Protein 4OEN (pdb70)

Organism: Streptococcus pneumoniae serotype 4 (strain ATCC BAA-334 / TIGR4) (NCBI:txid170187)

CATH classification: 3.40.190.10 (+1 more: 3.40.190.10)

Radius of gyration: 33.06 Å; Cα contacts (8 Å, |Δi|>4): 899; chains: 2; bounding box: 52×109×43 Å

Structure (mmCIF, N/CA/C/O backbone):
data_4OEN
#
_entry.id   4OEN
#
_cell.length_a   42.432
_cell.length_b   109.606
_cell.length_c   57.922
_cell.angle_alpha   90.00
_cell.angle_beta   111.11
_cell.angle_gamma   90.00
#
_symmetry.space_group_name_H-M   'P 1 21 1'
#
loop_
_entity.id
_entity.type
_entity.pdbx_description
1 polymer 'Second substrate binding domain of putative amino acid ABC transporter'
2 non-polymer 'SULFATE ION'
3 non-polymer 'CHLORIDE ION'
4 non-polymer 'ACETATE ION'
5 water water
#
loop_
_atom_site.group_PDB
_atom_site.id
_atom_site.type_symbol
_atom_site.label_atom_id
_atom_site.label_alt_id
_atom_site.label_comp_id
_atom_site.label_asym_id
_atom_site.label_entity_id
_atom_site.label_seq_id
_atom_site.pdbx_PDB_ins_code
_atom_site.Cartn_x
_atom_site.Cartn_y
_atom_site.Cartn_z
_atom_site.occupancy
_atom_site.B_iso_or_equiv
_atom_site.auth_seq_id
_atom_site.auth_comp_id
_atom_site.auth_asym_id
_atom_site.auth_atom_id
_atom_site.pdbx_PDB_model_num
ATOM 1 N N . LYS A 1 4 ? 15.656 10.323 23.495 1.00 39.17 268 LYS A N 1
ATOM 2 C CA . LYS A 1 4 ? 14.661 11.375 23.687 1.00 44.83 268 LYS A CA 1
ATOM 3 C C . LYS A 1 4 ? 13.316 10.793 24.140 1.00 35.05 268 LYS A C 1
ATOM 4 O O . LYS A 1 4 ? 12.845 11.129 25.226 1.00 36.69 268 LYS A O 1
ATOM 10 N N . TYR A 1 5 ? 12.698 9.928 23.328 1.00 28.10 269 TYR A N 1
ATOM 11 C CA . TYR A 1 5 ? 11.562 9.150 23.819 1.00 22.17 269 TYR A CA 1
ATOM 12 C C . TYR A 1 5 ? 12.081 7.894 24.488 1.00 23.52 269 TYR A C 1
ATOM 13 O O . TYR A 1 5 ? 12.904 7.183 23.918 1.00 21.16 269 TYR A O 1
ATOM 22 N N . ILE A 1 6 ? 11.588 7.609 25.683 1.00 19.34 270 ILE A N 1
ATOM 23 C CA . ILE A 1 6 ? 11.986 6.402 26.390 1.00 17.98 270 ILE A CA 1
ATOM 24 C C . ILE A 1 6 ? 11.008 5.284 26.088 1.00 19.06 270 ILE A C 1
ATOM 25 O O . ILE A 1 6 ? 9.810 5.434 26.305 1.00 19.22 270 ILE A O 1
ATOM 30 N N . ILE A 1 7 ? 11.522 4.170 25.569 1.00 14.76 271 ILE A N 1
ATOM 31 C CA . ILE A 1 7 ? 10.687 3.037 25.192 1.00 14.55 271 ILE A CA 1
ATOM 32 C C . ILE A 1 7 ? 11.003 1.860 26.085 1.00 16.95 271 ILE A C 1
ATOM 33 O O . ILE A 1 7 ? 12.124 1.385 26.108 1.00 17.30 271 ILE A O 1
ATOM 38 N N . ALA A 1 8 ? 10.009 1.399 26.828 1.00 14.88 272 ALA A N 1
ATOM 39 C CA . ALA A 1 8 ? 10.224 0.312 27.765 1.00 15.16 272 ALA A CA 1
ATOM 40 C C . ALA A 1 8 ? 9.711 -1.002 27.196 1.00 15.72 272 ALA A C 1
ATOM 41 O O . ALA A 1 8 ? 8.708 -1.030 26.476 1.00 16.20 272 ALA A O 1
ATOM 43 N N . SER A 1 9 ? 10.402 -2.092 27.521 1.00 12.37 273 SER A N 1
ATOM 44 C CA . SER A 1 9 ? 10.051 -3.384 26.971 1.00 14.59 273 SER A CA 1
ATOM 45 C C . SER A 1 9 ? 10.287 -4.515 27.965 1.00 16.78 273 SER A C 1
ATOM 46 O O . SER A 1 9 ? 10.742 -4.302 29.096 1.00 15.40 273 SER A O 1
ATOM 49 N N . ASP A 1 10 ? 9.930 -5.724 27.545 1.00 14.47 274 ASP A N 1
ATOM 50 C CA . ASP A 1 10 ? 10.236 -6.928 28.304 1.00 15.56 274 ASP A CA 1
ATOM 51 C C . ASP A 1 10 ? 11.690 -7.330 28.090 1.00 15.06 274 ASP A C 1
ATOM 52 O O . ASP A 1 10 ? 12.404 -6.738 27.281 1.00 15.73 274 ASP A O 1
ATOM 57 N N . SER A 1 11 ? 12.134 -8.340 28.818 1.00 17.79 275 SER A N 1
ATOM 58 C CA . SER A 1 11 ? 13.498 -8.815 28.685 1.00 19.85 275 SER A CA 1
ATOM 59 C C . SER A 1 11 ? 13.562 -10.213 28.069 1.00 22.98 275 SER A C 1
ATOM 60 O O . SER A 1 11 ? 14.599 -10.616 27.542 1.00 28.03 275 SER A O 1
ATOM 63 N N . SER A 1 12 ? 12.455 -10.948 28.122 1.00 20.20 276 SER A N 1
ATOM 64 C CA . SER A 1 12 ? 12.468 -12.338 27.688 1.00 16.44 276 SER A CA 1
ATOM 65 C C . SER A 1 12 ? 11.115 -12.760 27.123 1.00 21.23 276 SER A C 1
ATOM 66 O O . SER A 1 12 ? 10.303 -13.385 27.804 1.00 24.62 276 SER A O 1
ATOM 69 N N . PHE A 1 13 ? 10.869 -12.395 25.869 1.00 17.12 277 PHE A N 1
ATOM 70 C CA . PHE A 1 13 ? 9.608 -12.703 25.228 1.00 15.23 277 PHE A CA 1
ATOM 71 C C . PHE A 1 13 ? 9.883 -12.969 23.741 1.00 14.93 277 PHE A C 1
ATOM 72 O O . PHE A 1 13 ? 9.419 -12.236 22.882 1.00 18.42 277 PHE A O 1
ATOM 80 N N . ALA A 1 14 ? 10.657 -14.016 23.466 1.00 17.67 278 ALA A N 1
ATOM 81 C CA . ALA A 1 14 ? 11.047 -14.346 22.097 1.00 17.24 278 ALA A CA 1
ATOM 82 C C . ALA A 1 14 ? 9.805 -14.770 21.327 1.00 18.96 278 ALA A C 1
ATOM 83 O O . ALA A 1 14 ? 8.956 -15.470 21.876 1.00 19.52 278 ALA A O 1
ATOM 85 N N . PRO A 1 15 ? 9.701 -14.384 20.040 1.00 17.13 279 PRO A N 1
ATOM 86 C CA . PRO A 1 15 ? 10.660 -13.659 19.198 1.00 16.31 279 PRO A CA 1
ATOM 87 C C . PRO A 1 15 ? 10.522 -12.142 19.205 1.00 16.71 279 PRO A C 1
ATOM 88 O O . PRO A 1 15 ? 11.231 -11.493 18.440 1.00 14.27 279 PRO A O 1
ATOM 92 N N . PHE A 1 16 ? 9.647 -11.582 20.037 1.00 14.24 280 PHE A N 1
ATOM 93 C CA . PHE A 1 16 ? 9.465 -10.131 20.055 1.00 12.95 280 PHE A CA 1
ATOM 94 C C . PHE A 1 16 ? 10.628 -9.386 20.703 1.00 11.86 280 PHE A C 1
ATOM 95 O O . PHE A 1 16 ? 11.085 -8.357 20.189 1.00 12.32 280 PHE A O 1
ATOM 103 N N . VAL A 1 17 ? 11.127 -9.906 21.816 1.00 15.59 281 VAL A N 1
ATOM 104 C CA . VAL A 1 17 ? 12.255 -9.270 22.479 1.00 13.27 281 VAL A CA 1
ATOM 105 C C . VAL A 1 17 ? 12.933 -10.316 23.332 1.00 15.14 281 VAL A C 1
ATOM 106 O O . VAL A 1 17 ? 12.275 -11.038 24.101 1.00 16.83 281 VAL A O 1
ATOM 110 N N . PHE A 1 18 ? 14.246 -10.423 23.163 1.00 15.57 282 PHE A N 1
ATOM 111 C CA . PHE A 1 18 ? 15.036 -11.380 23.918 1.00 15.61 282 PHE A CA 1
ATOM 112 C C . PHE A 1 18 ? 16.514 -11.031 23.825 1.00 16.80 282 PHE A C 1
ATOM 113 O O . PHE A 1 18 ? 16.925 -10.230 22.979 1.00 18.80 282 PHE A O 1
ATOM 121 N N . GLN A 1 19 ? 17.298 -11.616 24.717 1.00 20.08 283 GLN A N 1
ATOM 122 C CA . GLN A 1 19 ? 18.736 -11.392 24.754 1.00 24.20 283 GLN A CA 1
ATOM 123 C C . GLN A 1 19 ? 19.462 -12.340 23.797 1.00 26.27 283 GLN A C 1
ATOM 124 O O . GLN A 1 19 ? 19.225 -13.552 23.804 1.00 30.01 283 GLN A O 1
ATOM 130 N N . ASN A 1 20 ? 20.339 -11.800 22.957 1.00 26.33 284 ASN A N 1
ATOM 131 C CA . ASN A 1 20 ? 21.130 -12.658 22.076 1.00 31.51 284 ASN A CA 1
ATOM 132 C C . ASN A 1 20 ? 22.407 -13.112 22.778 1.00 34.22 284 ASN A C 1
ATOM 133 O O . ASN A 1 20 ? 22.627 -12.773 23.937 1.00 35.20 284 ASN A O 1
ATOM 138 N N . SER A 1 21 ? 23.246 -13.863 22.069 1.00 40.72 285 SER A N 1
ATOM 139 C CA . SER A 1 21 ? 24.457 -14.427 22.659 1.00 46.20 285 SER A CA 1
ATOM 140 C C . SER A 1 21 ? 25.456 -13.345 23.068 1.00 45.13 285 SER A C 1
ATOM 141 O O . SER A 1 21 ? 26.340 -13.587 23.892 1.00 47.41 285 SER A O 1
ATOM 144 N N . SER A 1 22 ? 25.304 -12.155 22.492 1.00 44.43 286 SER A N 1
ATOM 145 C CA . SER A 1 22 ? 26.153 -11.012 22.813 1.00 46.09 286 SER A CA 1
ATOM 146 C C . SER A 1 22 ? 25.554 -10.182 23.945 1.00 44.73 286 SER A C 1
ATOM 147 O O . SER A 1 22 ? 26.030 -9.083 24.239 1.00 45.07 286 SER A O 1
ATOM 150 N N . ASN A 1 23 ? 24.497 -10.711 24.555 1.00 40.60 287 ASN A N 1
ATOM 151 C CA . ASN A 1 23 ? 23.818 -10.060 25.674 1.00 47.99 287 ASN A CA 1
ATOM 152 C C . ASN A 1 23 ? 23.226 -8.689 25.331 1.00 48.36 287 ASN A C 1
ATOM 153 O O . ASN A 1 23 ? 23.109 -7.816 26.192 1.00 53.35 287 ASN A O 1
ATOM 158 N N . GLN A 1 24 ? 22.864 -8.503 24.068 1.00 36.92 288 GLN A N 1
ATOM 159 C CA . GLN A 1 24 ? 22.079 -7.344 23.659 1.00 30.16 288 GLN A CA 1
ATOM 160 C C . GLN A 1 24 ? 20.629 -7.790 23.564 1.00 21.94 288 GLN A C 1
ATOM 161 O O . GLN A 1 24 ? 20.369 -8.978 23.398 1.00 26.75 288 GLN A O 1
ATOM 167 N N . TYR A 1 25 ? 19.689 -6.860 23.652 1.00 17.39 289 TYR A N 1
ATOM 168 C CA . TYR A 1 25 ? 18.302 -7.232 23.439 1.00 15.66 289 TYR A CA 1
ATOM 169 C C . TYR A 1 25 ? 17.948 -7.021 21.970 1.00 21.75 289 TYR A C 1
ATOM 170 O O . TYR A 1 25 ? 18.187 -5.959 21.388 1.00 23.69 289 TYR A O 1
ATOM 179 N N . THR A 1 26 ? 17.441 -8.087 21.361 1.00 18.67 290 THR A N 1
ATOM 180 C CA . THR A 1 26 ? 17.112 -8.080 19.947 1.00 15.05 290 THR A CA 1
ATOM 181 C C . THR A 1 26 ? 15.677 -8.579 19.826 1.00 17.95 290 THR A C 1
ATOM 182 O O . THR A 1 26 ? 14.979 -8.691 20.832 1.00 15.26 290 THR A O 1
ATOM 186 N N . GLY A 1 27 ? 15.217 -8.852 18.606 1.00 14.95 291 GLY A N 1
ATOM 187 C CA . GLY A 1 27 ? 13.870 -9.370 18.424 1.00 14.17 291 GLY A CA 1
ATOM 188 C C . GLY A 1 27 ? 13.064 -8.482 17.498 1.00 17.36 291 GLY A C 1
ATOM 189 O O . GLY A 1 27 ? 13.481 -7.379 17.200 1.00 16.52 291 GLY A O 1
ATOM 190 N N . ILE A 1 28 ? 11.904 -8.962 17.057 1.00 12.94 292 ILE A N 1
ATOM 191 C CA . ILE A 1 28 ? 11.040 -8.184 16.173 1.00 14.91 292 ILE A CA 1
ATOM 192 C C . ILE A 1 28 ? 10.786 -6.764 16.685 1.00 14.93 292 ILE A C 1
ATOM 193 O O . ILE A 1 28 ? 10.896 -5.783 15.942 1.00 14.67 292 ILE A O 1
ATOM 198 N N . ASP A 1 29 ? 10.445 -6.659 17.962 1.00 12.21 293 ASP A N 1
ATOM 199 C CA . ASP A 1 29 ? 10.091 -5.364 18.546 1.00 15.14 293 ASP A CA 1
ATOM 200 C C . ASP A 1 29 ? 11.247 -4.405 18.595 1.00 13.20 293 ASP A C 1
ATOM 201 O O . ASP A 1 29 ? 11.073 -3.205 18.366 1.00 12.79 293 ASP A O 1
ATOM 206 N N . MET A 1 30 ? 12.421 -4.938 18.921 1.00 13.34 294 MET A N 1
ATOM 207 C CA . MET A 1 30 ? 13.617 -4.110 19.053 1.00 13.77 294 MET A CA 1
ATOM 208 C C . MET A 1 30 ? 13.998 -3.565 17.698 1.00 15.27 294 MET A C 1
ATOM 209 O O . MET A 1 30 ? 14.266 -2.371 17.551 1.00 15.92 294 MET A O 1
ATOM 214 N N . GLU A 1 31 ? 13.994 -4.436 16.692 1.00 12.09 295 GLU A N 1
ATOM 215 C CA . GLU A 1 31 ? 14.343 -3.985 15.356 1.00 15.33 295 GLU A CA 1
ATOM 216 C C . GLU A 1 31 ? 13.308 -3.016 14.801 1.00 16.28 295 GLU A C 1
ATOM 217 O O . GLU A 1 31 ? 13.661 -2.039 14.148 1.00 16.52 295 GLU A O 1
ATOM 223 N N . LEU A 1 32 ? 12.029 -3.294 15.057 1.00 14.14 296 LEU A N 1
ATOM 224 C CA . LEU A 1 32 ? 10.956 -2.478 14.509 1.00 11.77 296 LEU A CA 1
ATOM 225 C C . LEU A 1 32 ? 10.962 -1.065 15.101 1.00 12.04 296 LEU A C 1
ATOM 226 O O . LEU A 1 32 ? 10.884 -0.091 14.368 1.00 16.34 296 LEU A O 1
ATOM 231 N N . ILE A 1 33 ? 11.080 -0.936 16.423 1.00 14.00 297 ILE A N 1
ATOM 232 C CA . ILE A 1 33 ? 11.030 0.412 16.984 1.00 15.69 297 ILE A CA 1
ATOM 233 C C . ILE A 1 33 ? 12.247 1.236 16.534 1.00 15.40 297 ILE A C 1
ATOM 234 O O . ILE A 1 33 ? 12.123 2.424 16.240 1.00 15.37 297 ILE A O 1
ATOM 239 N N . LYS A 1 34 ? 13.410 0.603 16.437 1.00 12.84 298 LYS A N 1
ATOM 240 C CA . LYS A 1 34 ? 14.602 1.289 15.948 1.00 15.52 298 LYS A CA 1
ATOM 241 C C . LYS A 1 34 ? 14.452 1.753 14.503 1.00 17.59 298 LYS A C 1
ATOM 242 O O . LYS A 1 34 ? 14.869 2.859 14.166 1.00 18.48 298 LYS A O 1
ATOM 248 N N . ALA A 1 35 ? 13.876 0.905 13.650 1.00 15.90 299 ALA A N 1
ATOM 249 C CA . ALA A 1 35 ? 13.669 1.288 12.249 1.00 15.90 299 ALA A CA 1
ATOM 250 C C . ALA A 1 35 ? 12.653 2.415 12.104 1.00 15.93 299 ALA A C 1
ATOM 251 O O . ALA A 1 35 ? 12.783 3.278 11.218 1.00 20.24 299 ALA A O 1
ATOM 253 N N . ILE A 1 36 ? 11.634 2.395 12.957 1.00 16.91 300 ILE A N 1
ATOM 254 C CA . ILE A 1 36 ? 10.610 3.427 12.921 1.00 15.75 300 ILE A CA 1
ATOM 255 C C . ILE A 1 36 ? 11.190 4.750 13.411 1.00 15.53 300 ILE A C 1
ATOM 256 O O . ILE A 1 36 ? 10.952 5.796 12.820 1.00 16.86 300 ILE A O 1
ATOM 261 N N . ALA A 1 37 ? 11.979 4.705 14.476 1.00 16.57 301 ALA A N 1
ATOM 262 C CA . ALA A 1 37 ? 12.586 5.924 14.992 1.00 19.06 301 ALA A CA 1
ATOM 263 C C . ALA A 1 37 ? 13.469 6.575 13.935 1.00 21.40 301 ALA A C 1
ATOM 264 O O . ALA A 1 37 ? 13.460 7.791 13.751 1.00 22.34 301 ALA A O 1
ATOM 266 N N . LYS A 1 38 ? 14.216 5.750 13.218 1.00 22.04 302 LYS A N 1
ATOM 267 C CA . LYS A 1 38 ? 15.117 6.252 12.203 1.00 24.08 302 LYS A CA 1
ATOM 268 C C . LYS A 1 38 ? 14.345 6.794 10.997 1.00 24.25 302 LYS A C 1
ATOM 269 O O . LYS A 1 38 ? 14.713 7.819 10.423 1.00 26.79 302 LYS A O 1
ATOM 275 N N . ASP A 1 39 ? 13.269 6.109 10.621 1.00 25.09 303 ASP A N 1
ATOM 276 C CA . ASP A 1 39 ? 12.438 6.531 9.493 1.00 21.93 303 ASP A CA 1
ATOM 277 C C . ASP A 1 39 ? 11.751 7.867 9.765 1.00 22.64 303 ASP A C 1
ATOM 278 O O . ASP A 1 39 ? 11.607 8.711 8.875 1.00 24.72 303 ASP A O 1
ATOM 283 N N . GLN A 1 40 ? 11.334 8.046 11.013 1.00 22.62 304 GLN A N 1
ATOM 284 C CA . GLN A 1 40 ? 10.523 9.183 11.424 1.00 21.82 304 GLN A CA 1
ATOM 285 C C . GLN A 1 40 ? 11.339 10.305 12.051 1.00 24.81 304 GLN A C 1
ATOM 286 O O . GLN A 1 40 ? 10.803 11.358 12.381 1.00 28.01 304 GLN A O 1
ATOM 292 N N . GLY A 1 41 ? 12.629 10.057 12.232 1.00 23.08 305 GLY A N 1
ATOM 293 C CA . GLY A 1 41 ? 13.539 11.085 12.704 1.00 24.69 305 GLY A CA 1
ATOM 294 C C . GLY A 1 41 ? 13.389 11.468 14.160 1.00 28.30 305 GLY A C 1
ATOM 295 O O . GLY A 1 41 ? 13.624 12.623 14.521 1.00 34.09 305 GLY A O 1
ATOM 296 N N . PHE A 1 42 ? 12.999 10.521 15.003 1.00 23.14 306 PHE A N 1
ATOM 297 C CA . PHE A 1 42 ? 13.098 10.770 16.438 1.00 23.82 306 PHE A CA 1
ATOM 298 C C . PHE A 1 42 ? 14.126 9.850 17.084 1.00 27.30 306 PHE A C 1
ATOM 299 O O . PHE A 1 42 ? 14.545 8.853 16.498 1.00 26.11 306 PHE A O 1
ATOM 307 N N . GLU A 1 43 ? 14.582 10.245 18.266 1.00 26.08 307 GLU A N 1
ATOM 308 C CA . GLU A 1 43 ? 15.551 9.462 19.024 1.00 22.11 307 GLU A CA 1
ATOM 309 C C . GLU A 1 43 ? 14.846 8.664 20.103 1.00 23.03 307 GLU A C 1
ATOM 310 O O . GLU A 1 43 ? 13.827 9.097 20.642 1.00 21.78 307 GLU A O 1
ATOM 316 N N . ILE A 1 44 ? 15.387 7.489 20.405 1.00 22.11 308 ILE A N 1
ATOM 317 C CA . ILE A 1 44 ? 14.838 6.675 21.476 1.00 17.72 308 ILE A CA 1
ATOM 318 C C . ILE A 1 44 ? 15.928 6.154 22.380 1.00 20.59 308 ILE A C 1
ATOM 319 O O . ILE A 1 44 ? 17.088 6.023 21.984 1.00 22.34 308 ILE A O 1
ATOM 324 N N . GLU A 1 45 ? 15.533 5.891 23.619 1.00 19.48 309 GLU A N 1
ATOM 325 C CA . GLU A 1 45 ? 16.325 5.098 24.540 1.00 18.14 309 GLU A CA 1
ATOM 326 C C . GLU A 1 45 ? 15.454 3.901 24.881 1.00 19.22 309 GLU A C 1
ATOM 327 O O . GLU A 1 45 ? 14.313 4.070 25.282 1.00 23.64 309 GLU A O 1
ATOM 333 N N . ILE A 1 46 ? 15.991 2.701 24.721 1.00 16.90 310 ILE A N 1
ATOM 334 C CA . ILE A 1 46 ? 15.230 1.496 25.009 1.00 15.62 310 ILE A CA 1
ATOM 335 C C . ILE A 1 46 ? 15.659 0.956 26.370 1.00 14.07 310 ILE A C 1
ATOM 336 O O . ILE A 1 46 ? 16.842 0.901 26.682 1.00 19.28 310 ILE A O 1
ATOM 341 N N . THR A 1 47 ? 14.673 0.587 27.173 1.00 13.74 311 THR A N 1
ATOM 342 C CA . THR A 1 47 ? 14.945 -0.085 28.438 1.00 13.99 311 THR A CA 1
ATOM 343 C C . THR A 1 47 ? 14.215 -1.422 28.429 1.00 13.29 311 THR A C 1
ATOM 344 O O . THR A 1 47 ? 13.211 -1.580 27.740 1.00 15.45 311 THR A O 1
ATOM 348 N N . ASN A 1 48 ? 14.721 -2.386 29.197 1.00 14.71 312 ASN A N 1
ATOM 349 C CA . ASN A 1 48 ? 14.095 -3.702 29.236 1.00 13.69 312 ASN A CA 1
ATOM 350 C C . ASN A 1 48 ? 13.864 -4.168 30.667 1.00 14.64 312 ASN A C 1
ATOM 351 O O . ASN A 1 48 ? 14.446 -5.161 31.100 1.00 16.40 312 ASN A O 1
ATOM 356 N N . PRO A 1 49 ? 13.015 -3.438 31.409 1.00 14.66 313 PRO A N 1
ATOM 357 C CA . PRO A 1 49 ? 12.798 -3.712 32.836 1.00 16.14 313 PRO A CA 1
ATOM 358 C C . PRO A 1 49 ? 11.837 -4.870 33.087 1.00 16.22 313 PRO A C 1
ATOM 359 O O . PRO A 1 49 ? 11.644 -5.253 34.237 1.00 20.95 313 PRO A O 1
ATOM 363 N N . GLY A 1 50 ? 11.261 -5.424 32.024 1.00 15.79 314 GLY A N 1
ATOM 364 C CA . GLY A 1 50 ? 10.251 -6.452 32.165 1.00 16.26 314 GLY A CA 1
ATOM 365 C C . GLY A 1 50 ? 8.891 -5.870 31.827 1.00 19.69 314 GLY A C 1
ATOM 366 O O . GLY A 1 50 ? 8.691 -4.667 31.941 1.00 18.24 314 GLY A O 1
ATOM 367 N N . PHE A 1 51 ? 7.954 -6.734 31.449 1.00 15.38 315 PHE A N 1
ATOM 368 C CA . PHE A 1 51 ? 6.657 -6.300 30.927 1.00 14.60 315 PHE A CA 1
ATOM 369 C C . PHE A 1 51 ? 5.861 -5.502 31.951 1.00 17.68 315 PHE A C 1
ATOM 370 O O . PHE A 1 51 ? 5.412 -4.401 31.665 1.00 19.82 315 PHE A O 1
ATOM 378 N N . ASP A 1 52 ? 5.681 -6.064 33.139 1.00 18.32 316 ASP A N 1
ATOM 379 C CA . ASP A 1 52 ? 4.938 -5.373 34.190 1.00 21.35 316 ASP A CA 1
ATOM 380 C C . ASP A 1 52 ? 5.593 -4.058 34.599 1.00 19.37 316 ASP A C 1
ATOM 381 O O . ASP A 1 52 ? 4.904 -3.061 34.817 1.00 20.17 316 ASP A O 1
ATOM 386 N N . ALA A 1 53 ? 6.921 -4.056 34.690 1.00 18.05 317 ALA A N 1
ATOM 387 C CA . ALA A 1 53 ? 7.662 -2.851 35.063 1.00 18.37 317 ALA A CA 1
ATOM 388 C C . ALA A 1 53 ? 7.571 -1.796 33.957 1.00 17.04 317 ALA A C 1
ATOM 389 O O . ALA A 1 53 ? 7.514 -0.596 34.244 1.00 19.46 317 ALA A O 1
ATOM 391 N N . ALA A 1 54 ? 7.559 -2.255 32.709 1.00 16.18 318 ALA A N 1
ATOM 392 C CA . ALA A 1 54 ? 7.368 -1.380 31.546 1.00 15.52 318 ALA A CA 1
ATOM 393 C C . ALA A 1 54 ? 5.986 -0.718 31.573 1.00 20.49 318 ALA A C 1
ATOM 394 O O . ALA A 1 54 ? 5.845 0.480 31.312 1.00 17.28 318 ALA A O 1
ATOM 396 N N . ILE A 1 55 ? 4.968 -1.511 31.877 1.00 16.92 319 ILE A N 1
ATOM 397 C CA A ILE A 1 55 ? 3.613 -0.996 32.083 0.50 19.27 319 ILE A CA 1
ATOM 398 C CA B ILE A 1 55 ? 3.624 -0.971 32.052 0.50 19.30 319 ILE A CA 1
ATOM 399 C C . ILE A 1 55 ? 3.602 0.116 33.133 1.00 23.26 319 ILE A C 1
ATOM 400 O O . ILE A 1 55 ? 3.071 1.208 32.899 1.00 22.22 319 ILE A O 1
ATOM 409 N N . SER A 1 56 ? 4.185 -0.170 34.301 1.00 22.37 320 SER A N 1
ATOM 410 C CA . SER A 1 56 ? 4.286 0.811 35.380 1.00 22.57 320 SER A CA 1
ATOM 411 C C . SER A 1 56 ? 4.947 2.114 34.954 1.00 20.73 320 SER A C 1
ATOM 412 O O . SER A 1 56 ? 4.460 3.205 35.285 1.00 22.21 320 SER A O 1
ATOM 415 N N . ALA A 1 57 ? 6.069 1.995 34.251 1.00 20.03 321 ALA A N 1
ATOM 416 C CA . ALA A 1 57 ? 6.870 3.164 33.904 1.00 20.23 321 ALA A CA 1
ATOM 417 C C . ALA A 1 57 ? 6.092 4.073 32.949 1.00 20.84 321 ALA A C 1
ATOM 418 O O . ALA A 1 57 ? 6.083 5.289 33.122 1.00 23.19 321 ALA A O 1
ATOM 420 N N . VAL A 1 58 ? 5.412 3.478 31.973 1.00 19.74 322 VAL A N 1
ATOM 421 C CA . VAL A 1 58 ? 4.606 4.252 31.033 1.00 17.46 322 VAL A CA 1
ATOM 422 C C . VAL A 1 58 ? 3.442 4.930 31.769 1.00 19.98 322 VAL A C 1
ATOM 423 O O . VAL A 1 58 ? 3.179 6.119 31.572 1.00 23.12 322 VAL A O 1
ATOM 427 N N . GLN A 1 59 ? 2.769 4.192 32.646 1.00 21.19 323 GLN A N 1
ATOM 428 C CA . GLN A 1 59 ? 1.625 4.746 33.374 1.00 24.76 323 GLN A CA 1
ATOM 429 C C . GLN A 1 59 ? 2.021 5.877 34.324 1.00 26.82 323 GLN A C 1
ATOM 430 O O . GLN A 1 59 ? 1.257 6.817 34.535 1.00 28.50 323 GLN A O 1
ATOM 436 N N . ALA A 1 60 ? 3.228 5.779 34.871 1.00 24.62 324 ALA A N 1
ATOM 437 C CA . ALA A 1 60 ? 3.761 6.786 35.774 1.00 28.88 324 ALA A CA 1
ATOM 438 C C . ALA A 1 60 ? 4.358 7.982 35.027 1.00 28.12 324 ALA A C 1
ATOM 439 O O . ALA A 1 60 ? 4.676 9.003 35.639 1.00 28.86 324 ALA A O 1
ATOM 441 N N . GLY A 1 61 ? 4.506 7.856 33.709 1.00 24.45 325 GLY A N 1
ATOM 442 C CA . GLY A 1 61 ? 5.087 8.925 32.917 1.00 30.43 325 GLY A CA 1
ATOM 443 C C . GLY A 1 61 ? 6.607 8.933 32.885 1.00 32.51 325 GLY A C 1
ATOM 444 O O . GLY A 1 61 ? 7.215 9.889 32.402 1.00 30.79 325 GLY A O 1
ATOM 445 N N . GLN A 1 62 ? 7.234 7.870 33.384 1.00 25.21 326 GLN A N 1
ATOM 446 C CA . GLN A 1 62 ? 8.689 7.799 33.355 1.00 26.73 326 GLN A CA 1
ATOM 447 C C . GLN A 1 62 ? 9.205 7.134 32.091 1.00 28.01 326 GLN A C 1
ATOM 448 O O . GLN A 1 62 ? 10.382 7.258 31.754 1.00 29.73 326 GLN A O 1
ATOM 454 N N . ALA A 1 63 ? 8.326 6.422 31.392 1.00 19.96 327 ALA A N 1
ATOM 455 C CA . ALA A 1 63 ? 8.624 5.971 30.042 1.00 20.43 327 ALA A CA 1
ATOM 456 C C . ALA A 1 63 ? 7.525 6.475 29.129 1.00 22.73 327 ALA A C 1
ATOM 457 O O . ALA A 1 63 ? 6.388 6.668 29.560 1.00 23.23 327 ALA A O 1
ATOM 459 N N . ASP A 1 64 ? 7.866 6.702 27.872 1.00 19.69 328 ASP A N 1
ATOM 460 C CA . ASP A 1 64 ? 6.911 7.278 26.944 1.00 21.46 328 ASP A CA 1
ATOM 461 C C . ASP A 1 64 ? 6.079 6.230 26.219 1.00 17.31 328 ASP A C 1
ATOM 462 O O . ASP A 1 64 ? 4.903 6.459 25.938 1.00 20.97 328 ASP A O 1
ATOM 467 N N . GLY A 1 65 ? 6.671 5.081 25.925 1.00 14.70 329 GLY A N 1
ATOM 468 C CA . GLY A 1 65 ? 5.955 4.063 25.182 1.00 14.02 329 GLY A CA 1
ATOM 469 C C . GLY A 1 65 ? 6.400 2.689 25.601 1.00 13.02 329 GLY A C 1
ATOM 470 O O . GLY A 1 65 ? 7.435 2.545 26.252 1.00 16.76 329 GLY A O 1
ATOM 471 N N . ILE A 1 66 ? 5.582 1.699 25.271 1.00 12.62 330 ILE A N 1
ATOM 472 C CA . ILE A 1 66 ? 5.922 0.299 25.508 1.00 14.70 330 ILE A CA 1
ATOM 473 C C . ILE A 1 66 ? 5.756 -0.528 24.239 1.00 13.18 330 ILE A C 1
ATOM 474 O O . ILE A 1 66 ? 4.789 -0.366 23.496 1.00 17.06 330 ILE A O 1
ATOM 479 N N . ILE A 1 67 ? 6.746 -1.374 23.969 1.00 12.84 331 ILE A N 1
ATOM 480 C CA . ILE A 1 67 ? 6.631 -2.344 22.882 1.00 12.30 331 ILE A CA 1
ATOM 481 C C . ILE A 1 67 ? 7.187 -3.640 23.447 1.00 13.79 331 ILE A C 1
ATOM 482 O O . ILE A 1 67 ? 8.302 -3.667 23.966 1.00 16.81 331 ILE A O 1
ATOM 487 N N . ALA A 1 68 ? 6.381 -4.696 23.422 1.00 14.89 332 ALA A N 1
ATOM 488 C CA . ALA A 1 68 ? 6.759 -5.945 24.089 1.00 19.22 332 ALA A CA 1
ATOM 489 C C . ALA A 1 68 ? 5.811 -7.073 23.731 1.00 17.73 332 ALA A C 1
ATOM 490 O O . ALA A 1 68 ? 5.283 -7.740 24.619 1.00 20.70 332 ALA A O 1
ATOM 492 N N . GLY A 1 69 ? 5.574 -7.279 22.434 1.00 13.59 333 GLY A N 1
ATOM 493 C CA . GLY A 1 69 ? 4.605 -8.271 21.996 1.00 16.69 333 GLY A CA 1
ATOM 494 C C . GLY A 1 69 ? 3.278 -8.100 22.710 1.00 15.58 333 GLY A C 1
ATOM 495 O O . GLY A 1 69 ? 2.621 -9.079 23.073 1.00 17.57 333 GLY A O 1
ATOM 496 N N . MET A 1 70 ? 2.893 -6.841 22.896 1.00 14.14 334 MET A N 1
ATOM 497 C CA . MET A 1 70 ? 1.767 -6.476 23.757 1.00 12.43 334 MET A CA 1
ATOM 498 C C . MET A 1 70 ? 0.425 -6.637 23.071 1.00 17.31 334 MET A C 1
ATOM 499 O O . MET A 1 70 ? 0.173 -6.028 22.029 1.00 16.26 334 MET A O 1
ATOM 504 N N . SER A 1 71 ? -0.442 -7.447 23.669 1.00 15.05 335 SER A N 1
ATOM 505 C CA . SER A 1 71 ? -1.749 -7.729 23.106 1.00 16.46 335 SER A CA 1
ATOM 506 C C . SER A 1 71 ? -2.681 -6.542 23.287 1.00 14.57 335 SER A C 1
ATOM 507 O O . SER A 1 71 ? -2.758 -5.962 24.377 1.00 16.72 335 SER A O 1
ATOM 510 N N . VAL A 1 72 ? -3.382 -6.189 22.214 1.00 16.45 336 VAL A N 1
ATOM 511 C CA . VAL A 1 72 ? -4.420 -5.167 22.278 1.00 16.87 336 VAL A CA 1
ATOM 512 C C . VAL A 1 72 ? -5.668 -5.782 22.887 1.00 19.64 336 VAL A C 1
ATOM 513 O O . VAL A 1 72 ? -6.180 -6.782 22.391 1.00 20.19 336 VAL A O 1
ATOM 517 N N . THR A 1 73 ? -6.124 -5.212 23.997 1.00 19.23 337 THR A N 1
ATOM 518 C CA . THR A 1 73 ? -7.348 -5.667 24.655 1.00 22.48 337 THR A CA 1
ATOM 519 C C . THR A 1 73 ? -8.154 -4.458 25.079 1.00 18.36 337 THR A C 1
ATOM 520 O O . THR A 1 73 ? -7.592 -3.394 25.323 1.00 19.69 337 THR A O 1
ATOM 524 N N . ASP A 1 74 ? -9.469 -4.626 25.194 1.00 22.13 338 ASP A N 1
ATOM 525 C CA . ASP A 1 74 ? -10.330 -3.546 25.659 1.00 23.80 338 ASP A CA 1
ATOM 526 C C . ASP A 1 74 ? -9.946 -3.072 27.056 1.00 23.30 338 ASP A C 1
ATOM 527 O O . ASP A 1 74 ? -9.978 -1.875 27.343 1.00 20.77 338 ASP A O 1
ATOM 532 N N . ALA A 1 75 ? -9.561 -4.003 27.920 1.00 19.75 339 ALA A N 1
ATOM 533 C CA . ALA A 1 75 ? -9.150 -3.653 29.278 1.00 23.58 339 ALA A CA 1
ATOM 534 C C . ALA A 1 75 ? -7.976 -2.679 29.267 1.00 20.40 339 ALA A C 1
ATOM 535 O O . ALA A 1 75 ? -7.948 -1.710 30.027 1.00 22.56 339 ALA A O 1
ATOM 537 N N . ARG A 1 76 ? -7.013 -2.943 28.388 1.00 20.23 340 ARG A N 1
ATOM 538 C CA . ARG A 1 76 ? -5.814 -2.122 28.298 1.00 19.30 340 ARG A CA 1
ATOM 539 C C . ARG A 1 76 ? -6.092 -0.777 27.662 1.00 16.16 340 ARG A C 1
ATOM 540 O O . ARG A 1 76 ? -5.401 0.195 27.944 1.00 18.83 340 ARG A O 1
ATOM 548 N N . LYS A 1 77 ? -7.118 -0.710 26.826 1.00 18.59 341 LYS A N 1
ATOM 549 C CA . LYS A 1 77 ? -7.509 0.569 26.239 1.00 21.89 341 LYS A CA 1
ATOM 550 C C . LYS A 1 77 ? -7.994 1.595 27.265 1.00 23.60 341 LYS A C 1
ATOM 551 O O . LYS A 1 77 ? -8.048 2.788 26.972 1.00 26.02 341 LYS A O 1
ATOM 557 N N . ALA A 1 78 ? -8.340 1.142 28.469 1.00 22.21 342 ALA A N 1
ATOM 558 C CA . ALA A 1 78 ? -8.755 2.062 29.514 1.00 24.71 342 ALA A CA 1
ATOM 559 C C . ALA A 1 78 ? -7.619 2.981 29.952 1.00 23.95 342 ALA A C 1
ATOM 560 O O . ALA A 1 78 ? -7.859 4.100 30.390 1.00 25.70 342 ALA A O 1
ATOM 562 N N . THR A 1 79 ? -6.381 2.508 29.839 1.00 21.26 343 THR A N 1
ATOM 563 C CA . THR A 1 79 ? -5.248 3.301 30.308 1.00 20.98 343 THR A CA 1
ATOM 564 C C . THR A 1 79 ? -4.150 3.470 29.260 1.00 17.76 343 THR A C 1
ATOM 565 O O . THR A 1 79 ? -3.205 4.226 29.477 1.00 20.45 343 THR A O 1
ATOM 569 N N . PHE A 1 80 ? -4.281 2.780 28.132 1.00 16.85 344 PHE A N 1
ATOM 570 C CA . PHE A 1 80 ? -3.301 2.886 27.042 1.00 17.41 344 PHE A CA 1
ATOM 571 C C . PHE A 1 80 ? -3.959 3.299 25.733 1.00 20.03 344 PHE A C 1
ATOM 572 O O . PHE A 1 80 ? -5.092 2.910 25.451 1.00 20.56 344 PHE A O 1
ATOM 580 N N . ASP A 1 81 ? -3.225 4.047 24.918 1.00 19.13 345 ASP A N 1
ATOM 581 C CA . ASP A 1 81 ? -3.581 4.263 23.521 1.00 15.23 345 ASP A CA 1
ATOM 582 C C . ASP A 1 81 ? -2.646 3.417 22.668 1.00 15.97 345 ASP A C 1
ATOM 583 O O . ASP A 1 81 ? -1.432 3.480 22.821 1.00 16.63 345 ASP A O 1
ATOM 588 N N . PHE A 1 82 ? -3.222 2.627 21.774 1.00 18.41 346 PHE A N 1
ATOM 589 C CA . PHE A 1 82 ? -2.449 1.706 20.964 1.00 15.90 346 PHE A CA 1
ATOM 590 C C . PHE A 1 82 ? -2.185 2.252 19.576 1.00 14.37 346 PHE A C 1
ATOM 591 O O . PHE A 1 82 ? -3.000 3.005 19.026 1.00 16.98 346 PHE A O 1
ATOM 599 N N . SER A 1 83 ? -1.057 1.846 19.013 1.00 13.87 347 SER A N 1
ATOM 600 C CA . SER A 1 83 ? -0.786 2.005 17.592 1.00 15.16 347 SER A CA 1
ATOM 601 C C . SER A 1 83 ? -1.634 1.054 16.760 1.00 15.05 347 SER A C 1
ATOM 602 O O . SER A 1 83 ? -2.345 0.195 17.280 1.00 17.34 347 SER A O 1
ATOM 605 N N . GLU A 1 84 ? -1.524 1.186 15.451 1.00 15.76 348 GLU A N 1
ATOM 606 C CA A GLU A 1 84 ? -2.010 0.168 14.536 0.50 18.59 348 GLU A CA 1
ATOM 607 C CA B GLU A 1 84 ? -2.069 0.159 14.589 0.50 17.91 348 GLU A CA 1
ATOM 608 C C . GLU A 1 84 ? -1.318 -1.141 14.866 1.00 19.19 348 GLU A C 1
ATOM 609 O O . GLU A 1 84 ? -0.179 -1.134 15.330 1.00 16.66 348 GLU A O 1
ATOM 620 N N . SER A 1 85 ? -1.995 -2.256 14.625 1.00 16.12 349 SER A N 1
ATOM 621 C CA . SER A 1 85 ? -1.394 -3.560 14.834 1.00 13.79 349 SER A CA 1
ATOM 622 C C . SER A 1 85 ? -0.210 -3.772 13.909 1.00 13.68 349 SER A C 1
ATOM 623 O O . SER A 1 85 ? -0.303 -3.486 12.710 1.00 18.69 349 SER A O 1
ATOM 626 N N . TYR A 1 86 ? 0.889 -4.304 14.441 1.00 13.08 350 TYR A N 1
ATOM 627 C CA . TYR A 1 86 ? 2.000 -4.690 13.582 1.00 13.74 350 TYR A CA 1
ATOM 628 C C . TYR A 1 86 ? 2.120 -6.202 13.456 1.00 15.73 350 TYR A C 1
ATOM 629 O O . TYR A 1 86 ? 2.990 -6.698 12.744 1.00 15.81 350 TYR A O 1
ATOM 638 N N . TYR A 1 87 ? 1.238 -6.936 14.125 1.00 14.40 351 TYR A N 1
ATOM 639 C CA . TYR A 1 87 ? 1.292 -8.394 14.059 1.00 13.54 351 TYR A CA 1
ATOM 640 C C . TYR A 1 87 ? -0.002 -8.997 14.560 1.00 12.75 351 TYR A C 1
ATOM 641 O O . TYR A 1 87 ? -0.423 -8.719 15.688 1.00 15.66 351 TYR A O 1
ATOM 650 N N . THR A 1 88 ? -0.629 -9.819 13.724 1.00 14.16 352 THR A N 1
ATOM 651 C CA . THR A 1 88 ? -1.812 -10.560 14.137 1.00 13.59 352 THR A CA 1
ATOM 652 C C . THR A 1 88 ? -1.379 -11.873 14.734 1.00 12.79 352 THR A C 1
ATOM 653 O O . THR A 1 88 ? -0.767 -12.695 14.047 1.00 16.70 352 THR A O 1
ATOM 657 N N . ALA A 1 89 ? -1.706 -12.053 16.010 1.00 15.36 353 ALA A N 1
ATOM 658 C CA . ALA A 1 89 ? -1.299 -13.232 16.759 1.00 19.26 353 ALA A CA 1
ATOM 659 C C . ALA A 1 89 ? -2.303 -14.348 16.541 1.00 15.27 353 ALA A C 1
ATOM 660 O O . ALA A 1 89 ? -3.501 -14.146 16.695 1.00 16.31 353 ALA A O 1
ATOM 662 N N . ASN A 1 90 ? -1.795 -15.510 16.153 1.00 15.15 354 ASN A N 1
ATOM 663 C CA . ASN A 1 90 ? -2.630 -16.675 15.911 1.00 11.95 354 ASN A CA 1
ATOM 664 C C . ASN A 1 90 ? -2.266 -17.807 16.838 1.00 13.55 354 ASN A C 1
ATOM 665 O O . ASN A 1 90 ? -1.147 -17.867 17.337 1.00 16.07 354 ASN A O 1
ATOM 670 N N . THR A 1 91 ? -3.226 -18.711 17.051 1.00 15.20 355 THR A N 1
ATOM 671 C CA . THR A 1 91 ? -2.932 -20.045 17.555 1.00 11.44 355 THR A CA 1
ATOM 672 C C . THR A 1 91 ? -2.836 -20.953 16.325 1.00 13.08 355 THR A C 1
ATOM 673 O O . THR A 1 91 ? -3.538 -20.736 15.348 1.00 15.89 355 THR A O 1
ATOM 677 N N . ILE A 1 92 ? -1.949 -21.939 16.366 1.00 13.20 356 ILE A N 1
ATOM 678 C CA . ILE A 1 92 ? -1.699 -22.759 15.179 1.00 12.72 356 ILE A CA 1
ATOM 679 C C . ILE A 1 92 ? -1.300 -24.166 15.582 1.00 14.21 356 ILE A C 1
ATOM 680 O O . ILE A 1 92 ? -0.721 -24.389 16.645 1.00 13.84 356 ILE A O 1
ATOM 685 N N . LEU A 1 93 ? -1.652 -25.128 14.740 1.00 13.34 357 LEU A N 1
ATOM 686 C CA . LEU A 1 93 ? -1.271 -26.514 14.973 1.00 15.91 357 LEU A CA 1
ATOM 687 C C . LEU A 1 93 ? 0.193 -26.770 14.592 1.00 16.67 357 LEU A C 1
ATOM 688 O O . LEU A 1 93 ? 0.670 -26.297 13.554 1.00 17.16 357 LEU A O 1
ATOM 693 N N . GLY A 1 94 ? 0.894 -27.547 15.410 1.00 14.07 358 GLY A N 1
ATOM 694 C CA . GLY A 1 94 ? 2.260 -27.964 15.098 1.00 14.01 358 GLY A CA 1
ATOM 695 C C . GLY A 1 94 ? 2.356 -29.478 15.065 1.00 14.03 358 GLY A C 1
ATOM 696 O O . GLY A 1 94 ? 1.757 -30.142 15.909 1.00 14.36 358 GLY A O 1
ATOM 697 N N . VAL A 1 95 ? 3.067 -30.026 14.077 1.00 13.68 359 VAL A N 1
ATOM 698 C CA . VAL A 1 95 ? 3.354 -31.460 14.010 1.00 12.84 359 VAL A CA 1
ATOM 699 C C . VAL A 1 95 ? 4.801 -31.710 13.578 1.00 16.92 359 VAL A C 1
ATOM 700 O O . VAL A 1 95 ? 5.475 -30.808 13.070 1.00 17.57 359 VAL A O 1
ATOM 704 N N . LYS A 1 96 ? 5.297 -32.927 13.789 1.00 14.16 360 LYS A N 1
ATOM 705 C CA . LYS A 1 96 ? 6.605 -33.295 13.257 1.00 16.21 360 LYS A CA 1
ATOM 706 C C . LYS A 1 96 ? 6.609 -33.279 11.734 1.00 19.96 360 LYS A C 1
ATOM 707 O O . LYS A 1 96 ? 5.567 -33.452 11.095 1.00 18.04 360 LYS A O 1
ATOM 713 N N . GLU A 1 97 ? 7.780 -33.112 11.176 1.00 25.57 361 GLU A N 1
ATOM 714 C CA . GLU A 1 97 ? 7.942 -33.067 9.754 1.00 25.17 361 GLU A CA 1
ATOM 715 C C . GLU A 1 97 ? 7.306 -34.216 9.035 1.00 20.74 361 GLU A C 1
ATOM 716 O O . GLU A 1 97 ? 6.803 -34.072 7.977 1.00 24.35 361 GLU A O 1
ATOM 722 N N . SER A 1 98 ? 7.387 -35.361 9.683 1.00 25.02 362 SER A N 1
ATOM 723 C CA . SER A 1 98 ? 6.955 -36.633 9.141 1.00 24.57 362 SER A CA 1
ATOM 724 C C . SER A 1 98 ? 5.440 -36.842 9.159 1.00 21.85 362 SER A C 1
ATOM 725 O O . SER A 1 98 ? 4.934 -37.785 8.548 1.00 24.29 362 SER A O 1
ATOM 728 N N . SER A 1 99 ? 4.720 -35.970 9.853 1.00 20.55 363 SER A N 1
ATOM 729 C CA . SER A 1 99 ? 3.299 -36.195 10.091 1.00 22.24 363 SER A CA 1
ATOM 730 C C . SER A 1 99 ? 2.444 -36.104 8.831 1.00 19.89 363 SER A C 1
ATOM 731 O O . SER A 1 99 ? 2.670 -35.254 7.988 1.00 25.69 363 SER A O 1
ATOM 734 N N . ASN A 1 100 ? 1.427 -36.961 8.781 1.00 25.78 364 ASN A N 1
ATOM 735 C CA . ASN A 1 100 ? 0.410 -36.996 7.731 1.00 39.14 364 ASN A CA 1
ATOM 736 C C . ASN A 1 100 ? -0.665 -35.906 7.868 1.00 30.83 364 ASN A C 1
ATOM 737 O O . ASN A 1 100 ? -1.369 -35.577 6.905 1.00 30.20 364 ASN A O 1
ATOM 742 N N . ILE A 1 101 ? -0.779 -35.352 9.070 1.00 25.16 365 ILE A N 1
ATOM 743 C CA . ILE A 1 101 ? -1.898 -34.485 9.433 1.00 19.39 365 ILE A CA 1
ATOM 744 C C . ILE A 1 101 ? -1.910 -33.177 8.641 1.00 23.63 365 ILE A C 1
ATOM 745 O O . ILE A 1 101 ? -0.938 -32.424 8.649 1.00 25.70 365 ILE A O 1
ATOM 750 N N . ALA A 1 102 ? -3.026 -32.915 7.961 1.00 24.40 366 ALA A N 1
ATOM 751 C CA . ALA A 1 102 ? -3.132 -31.780 7.046 1.00 26.99 366 AL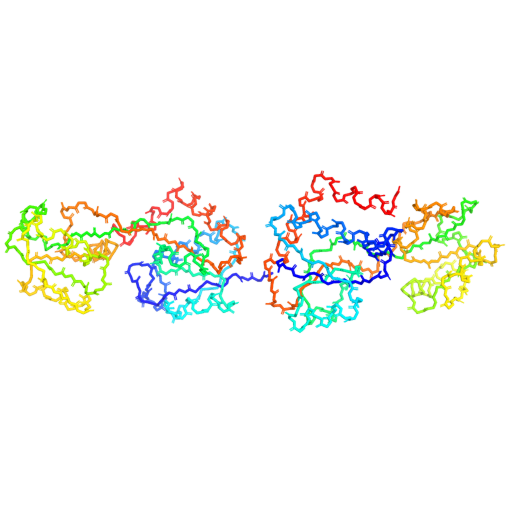A A CA 1
ATOM 752 C C . ALA A 1 102 ? -4.452 -31.010 7.176 1.00 24.03 366 ALA A C 1
ATOM 753 O O . ALA A 1 102 ? -4.729 -30.100 6.386 1.00 23.93 366 ALA A O 1
ATOM 755 N N . SER A 1 103 ? -5.254 -31.373 8.172 1.00 22.80 367 SER A N 1
ATOM 756 C CA . SER A 1 103 ? -6.514 -30.693 8.454 1.00 20.34 367 SER A CA 1
ATOM 757 C C . SER A 1 103 ? -6.949 -31.032 9.872 1.00 18.14 367 SER A C 1
ATOM 758 O O . SER A 1 103 ? -6.462 -31.988 10.453 1.00 18.41 367 SER A O 1
ATOM 761 N N . TYR A 1 104 ? -7.874 -30.259 10.424 1.00 20.60 368 TYR A N 1
ATOM 762 C CA . TYR A 1 104 ? -8.366 -30.576 11.764 1.00 21.21 368 TYR A CA 1
ATOM 763 C C . TYR A 1 104 ? -9.159 -31.883 11.734 1.00 19.70 368 TYR A C 1
ATOM 764 O O . TYR A 1 104 ? -9.178 -32.624 12.707 1.00 17.90 368 TYR A O 1
ATOM 773 N N . GLU A 1 105 ? -9.816 -32.150 10.615 1.00 18.99 369 GLU A N 1
ATOM 774 C CA . GLU A 1 105 ? -10.538 -33.408 10.427 1.00 20.91 369 GLU A CA 1
ATOM 775 C C . GLU A 1 105 ? -9.601 -34.611 10.556 1.00 22.52 369 GLU A C 1
ATOM 776 O O . GLU A 1 105 ? -10.008 -35.676 11.029 1.00 22.68 369 GLU A O 1
ATOM 782 N N . ASP A 1 106 ? -8.341 -34.442 10.147 1.00 19.05 370 ASP A N 1
ATOM 783 C CA . ASP A 1 106 ? -7.361 -35.530 10.253 1.00 16.04 370 ASP A CA 1
ATOM 784 C C . ASP A 1 106 ? -7.045 -35.892 11.705 1.00 19.19 370 ASP A C 1
ATOM 785 O O . ASP A 1 106 ? -6.463 -36.946 11.977 1.00 19.67 370 ASP A O 1
ATOM 790 N N . LEU A 1 107 ? -7.429 -35.017 12.625 1.00 16.20 371 LEU A N 1
ATOM 791 C CA . LEU A 1 107 ? -7.145 -35.223 14.034 1.00 13.57 371 LEU A CA 1
ATOM 792 C C . LEU A 1 107 ? -8.161 -36.124 14.713 1.00 16.42 371 LEU A C 1
ATOM 793 O O . LEU A 1 107 ? -8.030 -36.393 15.905 1.00 16.73 371 LEU A O 1
ATOM 798 N N . LYS A 1 108 ? -9.184 -36.572 13.989 1.00 16.00 372 LYS A N 1
ATOM 799 C CA . LYS A 1 108 ? -10.204 -37.411 14.615 1.00 17.47 372 LYS A CA 1
ATOM 800 C C . LYS A 1 108 ? -9.561 -38.640 15.254 1.00 18.96 372 LYS A C 1
ATOM 801 O O . LYS A 1 108 ? -8.856 -39.396 14.586 1.00 19.77 372 LYS A O 1
ATOM 807 N N . GLY A 1 109 ? -9.767 -38.806 16.557 1.00 18.51 373 GLY A N 1
ATOM 808 C CA . GLY A 1 109 ? -9.225 -39.948 17.271 1.00 17.96 373 GLY A CA 1
ATOM 809 C C . GLY A 1 109 ? -7.781 -39.780 17.710 1.00 17.91 373 GLY A C 1
ATOM 810 O O . GLY A 1 109 ? -7.274 -40.590 18.479 1.00 19.71 373 GLY A O 1
ATOM 811 N N . LYS A 1 110 ? -7.117 -38.741 17.200 1.00 15.17 374 LYS A N 1
ATOM 812 C CA . LYS A 1 110 ? -5.740 -38.431 17.561 1.00 15.83 374 LYS A CA 1
ATOM 813 C C . LYS A 1 110 ? -5.680 -37.661 18.878 1.00 14.96 374 LYS A C 1
ATOM 814 O O . LYS A 1 110 ? -6.702 -37.221 19.412 1.00 16.89 374 LYS A O 1
ATOM 820 N N . THR A 1 111 ? -4.473 -37.462 19.385 1.00 14.58 375 THR A N 1
ATOM 821 C CA . THR A 1 111 ? -4.302 -36.732 20.634 1.00 16.67 375 THR A CA 1
ATOM 822 C C . THR A 1 111 ? -3.462 -35.488 20.395 1.00 17.22 375 THR A C 1
ATOM 823 O O . THR A 1 111 ? -2.368 -35.571 19.838 1.00 17.49 375 THR A O 1
ATOM 827 N N . VAL A 1 112 ? -3.991 -34.342 20.808 1.00 15.43 376 VAL A N 1
ATOM 828 C CA . VAL A 1 112 ? -3.314 -33.061 20.624 1.00 11.69 376 VAL A CA 1
ATOM 829 C C . VAL A 1 112 ? -2.855 -32.511 21.970 1.00 14.50 376 VAL A C 1
ATOM 830 O O . VAL A 1 112 ? -3.653 -32.435 22.888 1.00 14.38 376 VAL A O 1
ATOM 834 N N . GLY A 1 113 ? -1.576 -32.144 22.079 1.00 13.84 377 GLY A N 1
ATOM 835 C CA . GLY A 1 113 ? -1.048 -31.488 23.267 1.00 13.53 377 GLY A CA 1
ATOM 836 C C . GLY A 1 113 ? -1.288 -29.987 23.292 1.00 13.65 377 GLY A C 1
ATOM 837 O O . GLY A 1 113 ? -1.340 -29.328 22.247 1.00 13.06 377 GLY A O 1
ATOM 838 N N . VAL A 1 114 ? -1.432 -29.439 24.497 1.00 12.46 378 VAL A N 1
ATOM 839 C CA . VAL A 1 114 ? -1.622 -28.005 24.646 1.00 11.38 378 VAL A CA 1
ATOM 840 C C . VAL A 1 114 ? -1.168 -27.566 26.036 1.00 12.88 378 VAL A C 1
ATOM 841 O O . VAL A 1 114 ? -1.162 -28.372 26.969 1.00 13.82 378 VAL A O 1
ATOM 845 N N . LYS A 1 115 ? -0.749 -26.310 26.154 1.00 11.54 379 LYS A N 1
ATOM 846 C CA . LYS A 1 115 ? -0.338 -25.791 27.465 1.00 14.96 379 LYS A CA 1
ATOM 847 C C . LYS A 1 115 ? -1.549 -25.264 28.218 1.00 13.62 379 LYS A C 1
ATOM 848 O O . LYS A 1 115 ? -2.405 -24.571 27.651 1.00 14.89 379 LYS A O 1
ATOM 854 N N . ASN A 1 116 ? -1.628 -25.622 29.489 1.00 13.53 380 ASN A N 1
ATOM 855 C CA . ASN A 1 116 ? -2.748 -25.189 30.311 1.00 13.31 380 ASN A CA 1
ATOM 856 C C . ASN A 1 116 ? -2.797 -23.673 30.461 1.00 16.21 380 ASN A C 1
ATOM 857 O O . ASN A 1 116 ? -1.762 -23.028 30.644 1.00 16.78 380 ASN A O 1
ATOM 862 N N . GLY A 1 117 ? -4.005 -23.115 30.410 1.00 14.41 381 GLY A N 1
ATOM 863 C CA . GLY A 1 117 ? -4.215 -21.695 30.651 1.00 16.19 381 GLY A CA 1
ATOM 864 C C . GLY A 1 117 ? -3.979 -20.785 29.460 1.00 18.92 381 GLY A C 1
ATOM 865 O O . GLY A 1 117 ? -3.875 -19.565 29.610 1.00 23.46 381 GLY A O 1
ATOM 866 N N . THR A 1 118 ? -3.900 -21.367 28.265 1.00 14.71 382 THR A N 1
ATOM 867 C CA . THR A 1 118 ? -3.534 -20.607 27.079 1.00 15.10 382 THR A CA 1
ATOM 868 C C . THR A 1 118 ? -4.692 -20.446 26.114 1.00 14.06 382 THR A C 1
ATOM 869 O O . THR A 1 118 ? -5.678 -21.192 26.171 1.00 16.03 382 THR A O 1
ATOM 873 N N . ALA A 1 119 ? -4.555 -19.480 25.212 1.00 15.72 383 ALA A N 1
ATOM 874 C CA . ALA A 1 119 ? -5.537 -19.290 24.146 1.00 14.49 383 ALA A CA 1
ATOM 875 C C . ALA A 1 119 ? -5.606 -20.509 23.244 1.00 14.08 383 ALA A C 1
ATOM 876 O O . ALA A 1 119 ? -6.681 -20.828 22.743 1.00 13.78 383 ALA A O 1
ATOM 878 N N . SER A 1 120 ? -4.472 -21.187 23.040 1.00 13.80 384 SER A N 1
ATOM 879 C CA . SER A 1 120 ? -4.456 -22.433 22.289 1.00 13.22 384 SER A CA 1
ATOM 880 C C . SER A 1 120 ? -5.362 -23.476 22.942 1.00 14.54 384 SER A C 1
ATOM 881 O O . SER A 1 120 ? -6.091 -24.214 22.267 1.00 14.26 384 SER A O 1
ATOM 884 N N . GLN A 1 121 ? -5.336 -23.523 24.267 1.00 12.21 385 GLN A N 1
ATOM 885 C CA . GLN A 1 121 ? -6.197 -24.465 24.983 1.00 11.34 385 GLN A CA 1
ATOM 886 C C . GLN A 1 121 ? -7.681 -24.144 24.841 1.00 14.11 385 GLN A C 1
ATOM 887 O O . GLN A 1 121 ? -8.493 -25.042 24.713 1.00 14.79 385 GLN A O 1
ATOM 893 N N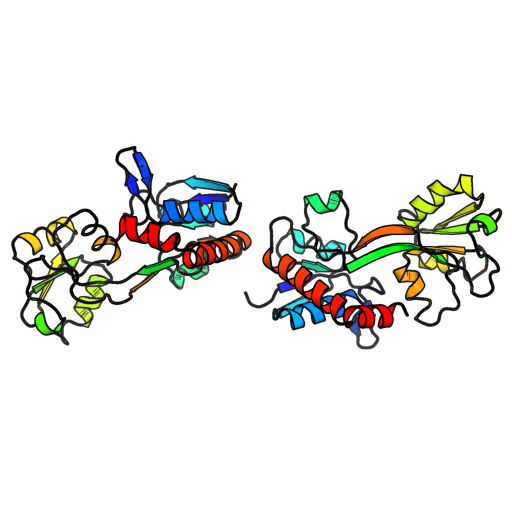 . THR A 1 122 ? -8.027 -22.862 24.892 1.00 13.06 386 THR A N 1
ATOM 894 C CA . THR A 1 122 ? -9.389 -22.419 24.671 1.00 12.62 386 THR A CA 1
ATOM 895 C C . THR A 1 122 ? -9.889 -22.867 23.289 1.00 13.29 386 THR A C 1
ATOM 896 O O . THR A 1 122 ? -10.959 -23.456 23.169 1.00 14.26 386 THR A O 1
ATOM 900 N N . PHE A 1 123 ? -9.092 -22.600 22.264 1.00 12.70 387 PHE A N 1
ATOM 901 C CA . PHE A 1 123 ? -9.478 -23.018 20.913 1.00 16.93 387 PHE A CA 1
ATOM 902 C C . PHE A 1 123 ? -9.688 -24.529 20.857 1.00 12.57 387 PHE A C 1
ATOM 903 O O . PHE A 1 123 ? -10.723 -25.003 20.382 1.00 16.51 387 PHE A O 1
ATOM 911 N N . LEU A 1 124 ? -8.7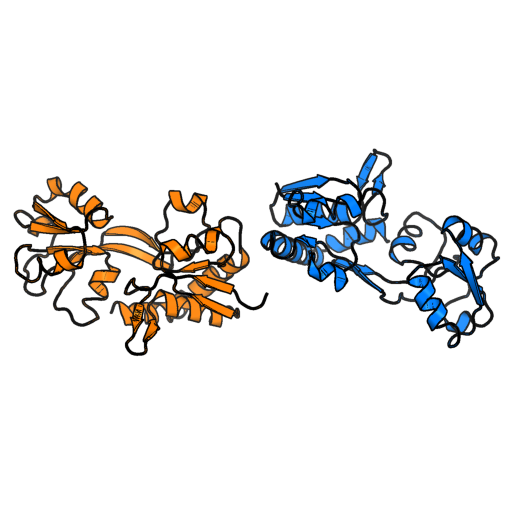31 -25.298 21.359 1.00 13.21 388 LEU A N 1
ATOM 912 C CA . LEU A 1 124 ? -8.829 -26.750 21.238 1.00 12.42 388 LEU A CA 1
ATOM 913 C C . LEU A 1 124 ? -10.036 -27.272 21.992 1.00 13.86 388 LEU A C 1
ATOM 914 O O . LEU A 1 124 ? -10.706 -28.205 21.566 1.00 15.65 388 LEU A O 1
ATOM 919 N N . THR A 1 125 ? -10.297 -26.676 23.148 1.00 14.48 389 THR A N 1
ATOM 920 C CA . THR A 1 125 ? -11.368 -27.173 23.985 1.00 14.78 389 THR A CA 1
ATOM 921 C C . THR A 1 125 ? -12.712 -26.884 23.350 1.00 15.65 389 THR A C 1
ATOM 922 O O . THR A 1 125 ? -13.604 -27.725 23.368 1.00 17.19 389 THR A O 1
ATOM 926 N N . GLU A 1 126 ? -12.829 -25.700 22.757 1.00 15.06 390 GLU A N 1
ATOM 927 C CA . GLU A 1 126 ? -14.063 -25.297 22.101 1.00 17.89 390 GLU A CA 1
ATOM 928 C C . GLU A 1 126 ? -14.345 -26.079 20.830 1.00 17.83 390 GLU A C 1
ATOM 929 O O . GLU A 1 126 ? -15.498 -26.195 20.426 1.00 22.79 390 GLU A O 1
ATOM 935 N N . ASN A 1 127 ? -13.299 -26.600 20.193 1.00 16.84 391 ASN A N 1
ATOM 936 C CA . ASN A 1 127 ? -13.490 -27.312 18.926 1.00 18.15 391 ASN A CA 1
ATOM 937 C C . ASN A 1 127 ? -13.397 -28.832 19.034 1.00 19.49 391 ASN A C 1
ATOM 938 O O . ASN A 1 127 ? -13.437 -29.552 18.030 1.00 19.05 391 ASN A O 1
ATOM 943 N N . GLN A 1 128 ? -13.306 -29.321 20.260 1.00 15.76 392 GLN A N 1
ATOM 944 C CA . GLN A 1 128 ? -13.072 -30.738 20.475 1.00 15.48 392 GLN A CA 1
ATOM 945 C C . GLN A 1 128 ? -14.222 -31.612 19.968 1.00 19.98 392 GLN A C 1
ATOM 946 O O . GLN A 1 128 ? -13.982 -32.675 19.396 1.00 19.51 392 GLN A O 1
ATOM 952 N N . SER A 1 129 ? -15.466 -31.174 20.164 1.00 20.10 393 SER A N 1
ATOM 953 C CA A SER A 1 129 ? -16.613 -31.963 19.734 0.50 22.80 393 SER A CA 1
ATOM 954 C CA B SER A 1 129 ? -16.614 -31.964 19.737 0.50 22.78 393 SER A CA 1
ATOM 955 C C . SER A 1 129 ? -16.711 -31.979 18.214 1.00 17.69 393 SER A C 1
ATOM 956 O O . SER A 1 129 ? -17.119 -32.977 17.618 1.00 23.42 393 SER A O 1
ATOM 961 N N . LYS A 1 130 ? -16.328 -30.865 17.598 1.00 19.86 394 LYS A N 1
ATOM 962 C CA . LYS A 1 130 ? -16.377 -30.727 16.145 1.00 21.63 394 LYS A CA 1
ATOM 963 C C . LYS A 1 130 ? -15.440 -31.719 15.453 1.00 23.91 394 LYS A C 1
ATOM 964 O O . LYS A 1 130 ? -15.825 -32.352 14.457 1.00 25.91 394 LYS A O 1
ATOM 970 N N . TYR A 1 131 ? -14.227 -31.882 15.989 1.00 18.95 395 TYR A N 1
ATOM 971 C CA . TYR A 1 131 ? -13.211 -32.665 15.287 1.00 19.89 395 TYR A CA 1
ATOM 972 C C . TYR A 1 131 ? -12.880 -34.021 15.901 1.00 24.71 395 TYR A C 1
ATOM 973 O O . TYR A 1 131 ? -12.346 -34.890 15.215 1.00 22.51 395 TYR A O 1
ATOM 982 N N . GLY A 1 132 ? -13.203 -34.215 17.176 1.00 19.24 396 GLY A N 1
ATOM 983 C CA . GLY A 1 132 ? -13.125 -35.538 17.777 1.00 18.73 396 GLY A CA 1
ATOM 984 C C . GLY A 1 132 ? -11.741 -36.018 18.188 1.00 16.47 396 GLY A C 1
ATOM 985 O O . GLY A 1 132 ? -11.491 -37.231 18.225 1.00 16.91 396 GLY A O 1
ATOM 986 N N . TYR A 1 133 ? -10.842 -35.080 18.484 1.00 17.47 397 TYR A N 1
ATOM 987 C CA . TYR A 1 133 ? -9.523 -35.416 19.006 1.00 15.59 397 TYR A CA 1
ATOM 988 C C . TYR A 1 133 ? -9.570 -35.488 20.519 1.00 16.38 397 TYR A C 1
ATOM 989 O O . TYR A 1 133 ? -10.514 -35.000 21.143 1.00 19.83 397 TYR A O 1
ATOM 998 N N . LYS A 1 134 ? -8.567 -36.137 21.094 1.00 16.90 398 LYS A N 1
ATOM 999 C CA . LYS A 1 134 ? -8.310 -36.050 22.531 1.00 13.37 398 LYS A CA 1
ATOM 1000 C C . LYS A 1 134 ? -7.338 -34.910 22.793 1.00 17.05 398 LYS A C 1
ATOM 1001 O O . LYS A 1 134 ? -6.555 -34.534 21.921 1.00 19.37 398 LYS A O 1
ATOM 1007 N N . ILE A 1 135 ? -7.396 -34.354 23.996 1.00 14.67 399 ILE A N 1
ATOM 1008 C CA . ILE A 1 135 ? -6.485 -33.289 24.389 1.00 15.16 399 ILE A CA 1
ATOM 1009 C C . ILE A 1 135 ? -5.644 -33.781 25.553 1.00 17.80 399 ILE A C 1
ATOM 1010 O O . ILE A 1 135 ? -6.175 -34.340 26.518 1.00 20.44 399 ILE A O 1
ATOM 1015 N N . LYS A 1 136 ? -4.334 -33.606 25.448 1.00 13.30 400 LYS A N 1
ATOM 1016 C CA . LYS A 1 136 ? -3.445 -33.838 26.576 1.00 14.82 400 LYS A CA 1
ATOM 1017 C C . LYS A 1 136 ? -2.883 -32.491 27.001 1.00 14.80 400 LYS A C 1
ATOM 1018 O O . LYS A 1 136 ? -2.307 -31.751 26.206 1.00 14.15 400 LYS A O 1
ATOM 1024 N N . THR A 1 137 ? -3.078 -32.173 28.272 1.00 14.64 401 THR A N 1
ATOM 1025 C CA . THR A 1 137 ? -2.712 -30.872 28.811 1.00 13.30 401 THR A CA 1
ATOM 1026 C C . THR A 1 137 ? -1.370 -30.890 29.521 1.00 18.09 401 THR A C 1
ATOM 1027 O O . THR A 1 137 ? -1.080 -31.793 30.313 1.00 23.07 401 THR A O 1
ATOM 1031 N N . PHE A 1 138 ? -0.564 -29.877 29.230 1.00 17.32 402 PHE A N 1
ATOM 1032 C CA . PHE A 1 138 ? 0.765 -29.748 29.801 1.00 17.88 402 PHE A CA 1
ATOM 1033 C C . PHE A 1 138 ? 0.949 -28.461 30.587 1.00 15.96 402 PHE A C 1
ATOM 1034 O O . PHE A 1 138 ? 0.393 -27.419 30.257 1.00 18.55 402 PHE A O 1
ATOM 1042 N N . ALA A 1 139 ? 1.776 -28.551 31.618 1.00 19.49 403 ALA A N 1
ATOM 1043 C CA . ALA A 1 139 ? 2.044 -27.412 32.489 1.00 23.15 403 ALA A CA 1
ATOM 1044 C C . ALA A 1 139 ? 3.122 -26.501 31.914 1.00 23.05 403 ALA A C 1
ATOM 1045 O O . ALA A 1 139 ? 3.193 -25.329 32.252 1.00 27.19 403 ALA A O 1
ATOM 1047 N N . ASP A 1 140 ? 3.973 -27.052 31.056 1.00 23.26 404 ASP A N 1
ATOM 1048 C CA . ASP A 1 140 ? 5.045 -26.267 30.445 1.00 25.43 404 ASP A CA 1
ATOM 1049 C C . ASP A 1 140 ? 5.310 -26.749 29.028 1.00 23.71 404 ASP A C 1
ATOM 1050 O O . ASP A 1 140 ? 5.014 -27.898 28.690 1.00 22.41 404 ASP A O 1
ATOM 1055 N N . GLY A 1 141 ? 5.873 -25.867 28.207 1.00 25.27 405 GLY A N 1
ATOM 1056 C CA . GLY A 1 141 ? 6.130 -26.177 26.811 1.00 20.33 405 GLY A CA 1
ATOM 1057 C C . GLY A 1 141 ? 7.144 -27.291 26.591 1.00 21.80 405 GLY A C 1
ATOM 1058 O O . GLY A 1 141 ? 6.994 -28.099 25.670 1.00 22.81 405 GLY A O 1
ATOM 1059 N N . SER A 1 142 ? 8.179 -27.344 27.421 1.00 21.58 406 SER A N 1
ATOM 1060 C CA . SER A 1 142 ? 9.204 -28.385 27.284 1.00 21.29 406 SER A CA 1
ATOM 1061 C C . SER A 1 142 ? 8.622 -29.791 27.349 1.00 20.74 406 SER A C 1
ATOM 1062 O O . SER A 1 142 ? 8.968 -30.657 26.543 1.00 18.59 406 SER A O 1
ATOM 1065 N N . SER A 1 143 ? 7.719 -30.012 28.298 1.00 18.59 407 SER A N 1
ATOM 1066 C CA . SER A 1 143 ? 7.115 -31.319 28.467 1.00 21.84 407 SER A CA 1
ATOM 1067 C C . SER A 1 143 ? 6.259 -31.629 27.252 1.00 18.38 407 SER A C 1
ATOM 1068 O O . SER A 1 143 ? 6.250 -32.752 26.754 1.00 20.28 407 SER A O 1
ATOM 1071 N N . MET A 1 144 ? 5.544 -30.617 26.784 1.00 16.81 408 MET A N 1
ATOM 1072 C CA . MET A 1 144 ? 4.671 -30.781 25.632 1.00 15.76 408 MET A CA 1
ATOM 1073 C C . MET A 1 144 ? 5.446 -31.165 24.377 1.00 16.84 408 MET A C 1
ATOM 1074 O O . MET A 1 144 ? 5.056 -32.096 23.669 1.00 18.87 408 MET A O 1
ATOM 1079 N N . TYR A 1 145 ? 6.532 -30.453 24.097 1.00 15.48 409 TYR A N 1
ATOM 1080 C CA . TYR A 1 145 ? 7.294 -30.753 22.882 1.00 16.37 409 TYR A CA 1
ATOM 1081 C C . TYR A 1 145 ? 8.094 -32.053 23.022 1.00 19.33 409 TYR A C 1
ATOM 1082 O O . TYR A 1 145 ? 8.369 -32.725 22.025 1.00 20.29 409 TYR A O 1
ATOM 1091 N N . ASP A 1 146 ? 8.435 -32.443 24.248 1.00 25.16 410 ASP A N 1
ATOM 1092 C CA A ASP A 1 146 ? 9.051 -33.745 24.470 0.50 26.33 410 ASP A CA 1
ATOM 1093 C CA B ASP A 1 146 ? 9.059 -33.744 24.456 0.50 26.33 410 ASP A CA 1
ATOM 1094 C C . ASP A 1 146 ? 8.073 -34.844 24.084 1.00 25.91 410 ASP A C 1
ATOM 1095 O O . ASP A 1 146 ? 8.436 -35.822 23.431 1.00 25.98 410 ASP A O 1
ATOM 1104 N N . SER A 1 147 ? 6.819 -34.673 24.499 1.00 19.69 411 SER A N 1
ATOM 1105 C CA . SER A 1 147 ? 5.785 -35.630 24.186 1.00 19.07 411 SER A CA 1
ATOM 1106 C C . SER A 1 147 ? 5.538 -35.705 22.676 1.00 19.74 411 SER A C 1
ATOM 1107 O O . SER A 1 147 ? 5.357 -36.792 22.131 1.00 22.54 411 SER A O 1
ATOM 1110 N N . LEU A 1 148 ? 5.516 -34.556 22.004 1.00 17.40 412 LEU A N 1
ATOM 1111 C CA . LEU A 1 148 ? 5.357 -34.543 20.544 1.00 18.60 412 LEU A CA 1
ATOM 1112 C C . LEU A 1 148 ? 6.490 -35.332 19.889 1.00 21.20 412 LEU A C 1
ATOM 1113 O O . LEU A 1 148 ? 6.267 -36.124 18.972 1.00 24.15 412 LEU A O 1
ATOM 1118 N N . ASN A 1 149 ? 7.703 -35.129 20.391 1.00 22.36 413 ASN A N 1
ATOM 1119 C CA . ASN A 1 149 ? 8.886 -35.761 19.819 1.00 27.48 413 ASN A CA 1
ATOM 1120 C C . ASN A 1 149 ? 8.850 -37.281 19.913 1.00 32.26 413 ASN A C 1
ATOM 1121 O O . ASN A 1 149 ? 9.219 -37.967 18.961 1.00 30.47 413 ASN A O 1
ATOM 1126 N N . THR A 1 150 ? 8.401 -37.805 21.053 1.00 29.75 414 THR A N 1
ATOM 1127 C CA . THR A 1 150 ? 8.370 -39.247 21.264 1.00 33.49 414 THR A CA 1
ATOM 1128 C C . THR A 1 150 ? 7.201 -39.902 20.537 1.00 31.99 414 THR A C 1
ATOM 1129 O O . THR A 1 150 ? 7.157 -41.121 20.398 1.00 36.54 414 THR A O 1
ATOM 1133 N N . GLY A 1 151 ? 6.257 -39.092 20.070 1.00 29.35 415 GLY A N 1
ATOM 1134 C CA . GLY A 1 151 ? 5.090 -39.611 19.375 1.00 27.95 415 GLY A CA 1
ATOM 1135 C C . GLY A 1 151 ? 3.960 -39.944 20.331 1.00 28.51 415 GLY A C 1
ATOM 1136 O O . GLY A 1 151 ? 2.963 -40.563 19.946 1.00 32.63 415 GLY A O 1
ATOM 1137 N N . ALA A 1 152 ? 4.110 -39.520 21.583 1.00 23.82 416 ALA A N 1
ATOM 1138 C CA . ALA A 1 152 ? 3.105 -39.785 22.607 1.00 27.39 416 ALA A CA 1
ATOM 1139 C C . ALA A 1 152 ? 1.832 -38.978 22.344 1.00 23.15 416 ALA A C 1
ATOM 1140 O O . ALA A 1 152 ? 0.727 -39.404 22.686 1.00 25.89 416 ALA A O 1
ATOM 1142 N N . ILE A 1 153 ? 2.005 -37.792 21.771 1.00 19.18 417 ILE A N 1
ATOM 1143 C CA . ILE A 1 153 ? 0.896 -37.037 21.199 1.00 19.83 417 ILE A CA 1
ATOM 1144 C C . ILE A 1 153 ? 1.151 -36.875 19.698 1.00 16.66 417 ILE A C 1
ATOM 1145 O O . ILE A 1 153 ? 2.285 -37.007 19.235 1.00 18.87 417 ILE A O 1
ATOM 1150 N N . ASP A 1 154 ? 0.094 -36.586 18.951 1.00 15.49 418 ASP A N 1
ATOM 1151 C CA . ASP A 1 154 ? 0.164 -36.504 17.495 1.00 13.62 418 ASP A CA 1
ATOM 1152 C C . ASP A 1 154 ? 0.391 -35.094 16.962 1.00 14.86 418 ASP A C 1
ATOM 1153 O O . ASP A 1 154 ? 0.795 -34.905 15.814 1.00 17.17 418 ASP A O 1
ATOM 1158 N N . ALA A 1 155 ? 0.117 -34.103 17.795 1.00 14.73 419 ALA A N 1
ATOM 1159 C CA . ALA A 1 155 ? 0.166 -32.705 17.393 1.00 12.77 419 ALA A CA 1
ATOM 1160 C C . ALA A 1 155 ? 0.177 -31.850 18.636 1.00 11.64 419 ALA A C 1
ATOM 1161 O O . ALA A 1 155 ? -0.115 -32.348 19.741 1.00 11.82 419 ALA A O 1
ATOM 1163 N N . VAL A 1 156 ? 0.543 -30.583 18.455 1.00 13.18 420 VAL A N 1
ATOM 1164 C CA . VAL A 1 156 ? 0.374 -29.578 19.497 1.00 12.52 420 VAL A CA 1
ATOM 1165 C C . VAL A 1 156 ? -0.391 -28.396 18.932 1.00 12.34 420 VAL A C 1
ATOM 1166 O O . VAL A 1 156 ? -0.462 -28.203 17.715 1.00 12.89 420 VAL A O 1
ATOM 1170 N N . MET A 1 157 ? -0.982 -27.616 19.819 1.00 13.01 421 MET A N 1
ATOM 1171 C CA A MET A 1 157 ? -1.535 -26.310 19.468 0.50 13.45 421 MET A CA 1
ATOM 1172 C CA B MET A 1 157 ? -1.458 -26.307 19.416 0.50 12.74 421 MET A CA 1
ATOM 1173 C C . MET A 1 157 ? -0.768 -25.263 20.276 1.00 13.63 421 MET A C 1
ATOM 1174 O O . MET A 1 157 ? -0.682 -25.396 21.491 1.00 14.25 421 MET A O 1
ATOM 1183 N N . ASP A 1 158 ? -0.226 -24.238 19.622 1.00 12.78 422 ASP A N 1
ATOM 1184 C CA . ASP A 1 158 ? 0.600 -23.246 20.329 1.00 11.75 422 ASP A CA 1
ATOM 1185 C C . ASP A 1 158 ? 0.510 -21.888 19.654 1.00 13.01 422 ASP A C 1
ATOM 1186 O O . ASP A 1 158 ? -0.084 -21.746 18.592 1.00 12.00 422 ASP A O 1
ATOM 1191 N N . ASP A 1 159 ? 1.134 -20.893 20.269 1.00 14.47 423 ASP A N 1
ATOM 1192 C CA . ASP A 1 159 ? 1.203 -19.567 19.685 1.00 11.61 423 ASP A CA 1
ATOM 1193 C C . ASP A 1 159 ? 2.014 -19.613 18.398 1.00 14.98 423 ASP A C 1
ATOM 1194 O O . ASP A 1 159 ? 3.144 -20.132 18.383 1.00 15.02 423 ASP A O 1
ATOM 1199 N N . GLU A 1 160 ? 1.456 -19.040 17.338 1.00 11.56 424 GLU A N 1
ATOM 1200 C CA . GLU A 1 160 ? 2.131 -19.058 16.050 1.00 14.82 424 GLU A CA 1
ATOM 1201 C C . GLU A 1 160 ? 3.529 -18.399 16.055 1.00 13.08 424 GLU A C 1
ATOM 1202 O O . GLU A 1 160 ? 4.463 -18.984 15.530 1.00 11.48 424 GLU A O 1
ATOM 1208 N N . PRO A 1 161 ? 3.698 -17.208 16.675 1.00 12.77 425 PRO A N 1
ATOM 1209 C CA . PRO A 1 161 ? 5.064 -16.664 16.591 1.00 13.66 425 PRO A CA 1
ATOM 1210 C C . PRO A 1 161 ? 6.100 -17.510 17.332 1.00 15.37 425 PRO A C 1
ATOM 1211 O O . PRO A 1 161 ? 7.266 -17.538 16.952 1.00 16.72 425 PRO A O 1
ATOM 1215 N N . VAL A 1 162 ? 5.665 -18.217 18.370 1.00 16.93 426 VAL A N 1
ATOM 1216 C CA . VAL A 1 162 ? 6.575 -19.079 19.121 1.00 17.79 426 VAL A CA 1
ATOM 1217 C C . VAL A 1 162 ? 6.959 -20.291 18.294 1.00 18.19 426 VAL A C 1
ATOM 1218 O O . VAL A 1 162 ? 8.144 -20.638 18.167 1.00 17.39 426 VAL A O 1
ATOM 1222 N N . LEU A 1 163 ? 5.953 -20.919 17.701 1.00 15.45 427 LEU A N 1
ATOM 1223 C CA . LEU A 1 163 ? 6.191 -22.075 16.854 1.00 19.17 427 LEU A CA 1
ATOM 1224 C C . LEU A 1 163 ? 7.007 -21.702 15.620 1.00 15.39 427 LEU A C 1
ATOM 1225 O O . LEU A 1 163 ? 7.963 -22.402 15.288 1.00 16.43 427 LEU A O 1
ATOM 1230 N N . LYS A 1 164 ? 6.657 -20.610 14.938 1.00 17.56 428 LYS A N 1
ATOM 1231 C CA A LYS A 1 164 ? 7.387 -20.211 13.734 0.50 17.77 428 LYS A CA 1
ATOM 1232 C CA B LYS A 1 164 ? 7.394 -20.232 13.734 0.50 17.49 428 LYS A CA 1
ATOM 1233 C C . LYS A 1 164 ? 8.831 -19.818 14.054 1.00 12.67 428 LYS A C 1
ATOM 1234 O O . LYS A 1 164 ? 9.738 -20.062 13.267 1.00 15.57 428 LYS A O 1
ATOM 1245 N N . TYR A 1 165 ? 9.044 -19.190 15.210 1.00 15.44 429 TYR A N 1
ATOM 1246 C CA . TYR A 1 165 ? 10.404 -18.821 15.595 1.00 16.76 429 TYR A CA 1
ATOM 1247 C C . TYR A 1 165 ? 11.236 -20.077 15.794 1.00 13.32 429 TYR A C 1
ATOM 1248 O O . TYR A 1 165 ? 12.368 -20.167 15.335 1.00 17.12 429 TYR A O 1
ATOM 1257 N N . SER A 1 166 ? 10.646 -21.059 16.466 1.00 17.19 430 SER A N 1
ATOM 1258 C CA A SER A 1 166 ? 11.345 -22.313 16.722 0.50 18.33 430 SER A CA 1
ATOM 1259 C CA B SER A 1 166 ? 11.317 -22.325 16.721 0.50 19.77 430 SER A CA 1
ATOM 1260 C C . SER A 1 166 ? 11.669 -23.037 15.419 1.00 20.46 430 SER A C 1
ATOM 1261 O O . SER A 1 166 ? 12.770 -23.570 15.258 1.00 21.10 430 SER A O 1
ATOM 1266 N N . ILE A 1 167 ? 10.726 -23.033 14.483 1.00 16.13 431 ILE A N 1
ATOM 1267 C CA . ILE A 1 167 ? 10.950 -23.659 13.187 1.00 17.64 431 ILE A CA 1
ATOM 1268 C C . ILE A 1 167 ? 12.018 -22.893 12.397 1.00 15.04 431 ILE A C 1
ATOM 1269 O O . ILE A 1 167 ? 12.896 -23.495 11.766 1.00 19.65 431 ILE A O 1
ATOM 1274 N N . SER A 1 168 ? 11.953 -21.561 12.446 1.00 19.11 432 SER A N 1
ATOM 1275 C CA . SER A 1 168 ? 12.953 -20.708 11.805 1.00 15.53 432 SER A CA 1
ATOM 1276 C C . SER A 1 168 ? 14.358 -20.987 12.352 1.00 21.97 432 SER A C 1
ATOM 1277 O O . SER A 1 168 ? 15.366 -20.904 11.630 1.00 24.19 432 SER A O 1
ATOM 1280 N N . GLN A 1 169 ? 14.411 -21.350 13.628 1.00 20.12 433 GLN A N 1
ATOM 1281 C CA . GLN A 1 169 ? 15.659 -21.617 14.323 1.00 23.30 433 GLN A CA 1
ATOM 1282 C C . GLN A 1 169 ? 16.145 -23.038 14.067 1.00 29.65 433 GLN A C 1
ATOM 1283 O O . GLN A 1 169 ? 17.203 -23.437 14.556 1.00 32.34 433 GLN A O 1
ATOM 1289 N N . GLY A 1 170 ? 15.358 -23.805 13.318 1.00 23.49 434 GLY A N 1
ATOM 1290 C CA . GLY A 1 170 ? 15.794 -25.119 12.877 1.00 24.91 434 GLY A CA 1
ATOM 1291 C C . GLY A 1 170 ? 15.055 -26.322 13.426 1.00 22.05 434 GLY A C 1
ATOM 1292 O O . GLY A 1 170 ? 15.388 -27.453 13.068 1.00 27.34 434 GLY A O 1
ATOM 1293 N N . GLN A 1 171 ? 14.055 -26.112 14.282 1.00 22.36 435 GLN A N 1
ATOM 1294 C CA . GLN A 1 171 ? 13.295 -27.243 14.799 1.00 22.58 435 GLN A CA 1
ATOM 1295 C C . GLN A 1 171 ? 12.492 -27.868 13.677 1.00 25.84 435 GLN A C 1
ATOM 1296 O O . GLN A 1 171 ? 11.851 -27.164 12.894 1.00 22.18 435 GLN A O 1
ATOM 1302 N N . LYS A 1 172 ? 12.526 -29.194 13.611 1.00 24.82 436 LYS A N 1
ATOM 1303 C CA . LYS A 1 172 ? 11.944 -29.921 12.498 1.00 22.80 436 LYS A CA 1
ATOM 1304 C C . LYS A 1 172 ? 10.458 -30.151 12.718 1.00 22.22 436 LYS A C 1
ATOM 1305 O O . LYS A 1 172 ? 10.000 -31.290 12.792 1.00 21.84 436 LYS A O 1
ATOM 1311 N N . LEU A 1 173 ? 9.717 -29.055 12.825 1.00 16.44 437 LEU A N 1
ATOM 1312 C CA . LEU A 1 173 ? 8.271 -29.107 12.972 1.00 17.16 437 LEU A CA 1
ATOM 1313 C C . LEU A 1 173 ? 7.650 -28.419 11.776 1.00 17.64 437 LEU A C 1
ATOM 1314 O O . LEU A 1 173 ? 8.342 -27.720 11.036 1.00 18.83 437 LEU A O 1
ATOM 1319 N N . LYS A 1 174 ? 6.352 -28.613 11.583 1.00 18.14 438 LYS A N 1
ATOM 1320 C CA . LYS A 1 174 ? 5.665 -27.944 10.487 1.00 15.29 438 LYS A CA 1
ATOM 1321 C C . LYS A 1 174 ? 4.271 -27.511 10.915 1.00 17.85 438 LYS A C 1
ATOM 1322 O O . LYS A 1 174 ? 3.747 -27.972 11.937 1.00 14.78 438 LYS A O 1
ATOM 1328 N N . THR A 1 175 ? 3.695 -26.599 10.143 1.00 16.18 439 THR A N 1
ATOM 1329 C CA . THR A 1 175 ? 2.395 -26.015 10.431 1.00 12.82 439 THR A CA 1
ATOM 1330 C C . THR A 1 175 ? 1.515 -26.188 9.200 1.00 18.03 439 THR A C 1
ATOM 1331 O O . THR A 1 175 ? 1.464 -25.317 8.325 1.00 19.23 439 THR A O 1
ATOM 1335 N N . PRO A 1 176 ? 0.831 -27.334 9.116 1.00 17.86 440 PRO A N 1
ATOM 1336 C CA . PRO A 1 176 ? 0.092 -27.691 7.900 1.00 20.71 440 PRO A CA 1
ATOM 1337 C C . PRO A 1 176 ? -1.258 -26.979 7.738 1.00 19.97 440 PRO A C 1
ATOM 1338 O O . PRO A 1 176 ? -1.863 -27.069 6.646 1.00 22.59 440 PRO A O 1
ATOM 1342 N N . ILE A 1 177 ? -1.720 -26.305 8.793 1.00 14.97 441 ILE A N 1
ATOM 1343 C CA . ILE A 1 177 ? -3.007 -25.605 8.773 1.00 16.03 441 ILE A CA 1
ATOM 1344 C C . ILE A 1 177 ? -2.851 -24.139 9.158 1.00 17.44 441 ILE A C 1
ATOM 1345 O O . ILE A 1 177 ? -2.185 -23.826 10.153 1.00 19.96 441 ILE A O 1
ATOM 1350 N N . SER A 1 178 ? -3.461 -23.233 8.390 1.00 16.94 442 SER A N 1
ATOM 1351 C CA A SER A 1 178 ? -3.384 -21.815 8.733 0.50 17.08 442 SER A CA 1
ATOM 1352 C CA B SER A 1 178 ? -3.405 -21.813 8.728 0.50 17.19 442 SER A CA 1
ATOM 1353 C C . SER A 1 178 ? -3.893 -21.581 10.152 1.00 17.74 442 SER A C 1
ATOM 1354 O O . SER A 1 178 ? -4.787 -22.280 10.626 1.00 21.39 442 SER A O 1
ATOM 1359 N N . GLY A 1 179 ? -3.302 -20.595 10.812 1.00 20.15 443 GLY A N 1
ATOM 1360 C CA . GLY A 1 179 ? -3.629 -20.277 12.189 1.00 19.79 443 GLY A CA 1
ATOM 1361 C C . GLY A 1 179 ? -4.969 -19.598 12.334 1.00 19.29 443 GLY A C 1
ATOM 1362 O O . GLY A 1 179 ? -5.557 -19.118 11.347 1.00 19.07 443 GLY A O 1
ATOM 1363 N N . THR A 1 180 ? -5.461 -19.580 13.570 1.00 14.60 444 THR A N 1
ATOM 1364 C CA . THR A 1 180 ? -6.698 -18.898 13.931 1.00 17.81 444 THR A CA 1
ATOM 1365 C C . THR A 1 180 ? -6.339 -17.692 14.783 1.00 13.37 444 THR A C 1
ATOM 1366 O O . THR A 1 180 ? -5.628 -17.821 15.791 1.00 16.73 444 THR A O 1
ATOM 1370 N N . PRO A 1 181 ? -6.833 -16.512 14.385 1.00 18.60 445 PRO A N 1
ATOM 1371 C CA A PRO A 1 181 ? -6.502 -15.262 15.069 0.50 17.43 445 PRO A CA 1
ATOM 1372 C CA B PRO A 1 181 ? -6.511 -15.258 15.067 0.50 17.46 445 PRO A CA 1
ATOM 1373 C C . PRO A 1 181 ? -6.962 -15.246 16.518 1.00 18.70 445 PRO A C 1
ATOM 1374 O O . PRO A 1 181 ? -8.091 -15.649 16.822 1.00 22.58 445 PRO A O 1
ATOM 1381 N N . ILE A 1 182 ? -6.085 -14.791 17.402 1.00 18.93 446 ILE A N 1
ATOM 1382 C CA . ILE A 1 182 ? -6.446 -14.659 18.806 1.00 22.29 446 ILE A CA 1
ATOM 1383 C C . ILE A 1 182 ? -6.296 -13.213 19.267 1.00 29.07 446 ILE A C 1
ATOM 1384 O O . ILE A 1 182 ? -6.804 -12.840 20.322 1.00 31.97 446 ILE A O 1
ATOM 1389 N N . GLY A 1 183 ? -5.632 -12.382 18.466 1.00 22.05 447 GLY A N 1
ATOM 1390 C CA . GLY A 1 183 ? -5.508 -10.985 18.838 1.00 24.78 447 GLY A CA 1
ATOM 1391 C C . GLY A 1 183 ? -4.551 -10.183 17.988 1.00 22.07 447 GLY A C 1
ATOM 1392 O O . GLY A 1 183 ? -3.964 -10.698 17.041 1.00 19.48 447 GLY A O 1
ATOM 1393 N N . GLU A 1 184 ? -4.402 -8.913 18.342 1.00 17.72 448 GLU A N 1
ATOM 1394 C CA . GLU A 1 184 ? -3.492 -8.021 17.652 1.00 16.18 448 GLU A CA 1
ATOM 1395 C C . GLU A 1 184 ? -2.396 -7.573 18.593 1.00 14.77 448 GLU A C 1
ATOM 1396 O O . GLU A 1 184 ? -2.559 -7.568 19.820 1.00 18.31 448 GLU A O 1
ATOM 1402 N N . THR A 1 185 ? -1.279 -7.181 18.002 1.00 14.18 449 THR A N 1
ATOM 1403 C CA . THR A 1 185 ? -0.098 -6.812 18.753 1.00 13.63 449 THR A CA 1
ATOM 1404 C C . THR A 1 185 ? 0.244 -5.379 18.386 1.00 15.68 449 THR A C 1
ATOM 1405 O O . THR A 1 185 ? 0.292 -5.048 17.209 1.00 14.56 449 THR A O 1
ATOM 1409 N N . ALA A 1 186 ? 0.483 -4.525 19.380 1.00 13.27 450 ALA A N 1
ATOM 1410 C CA . ALA A 1 186 ? 0.732 -3.122 19.063 1.00 12.87 450 ALA A CA 1
ATOM 1411 C C . ALA A 1 186 ? 1.650 -2.440 20.057 1.00 16.78 450 ALA A C 1
ATOM 1412 O O . ALA A 1 186 ? 1.900 -2.944 21.143 1.00 15.22 450 ALA A O 1
ATOM 1414 N N . PHE A 1 187 ? 2.147 -1.278 19.643 1.00 12.37 451 PHE A N 1
ATOM 1415 C CA . PHE A 1 187 ? 2.888 -0.341 20.483 1.00 11.22 451 PHE A CA 1
ATOM 1416 C C . PHE A 1 187 ? 1.879 0.486 21.276 1.00 11.65 451 PHE A C 1
ATOM 1417 O O . PHE A 1 187 ? 0.751 0.672 20.818 1.00 15.79 451 PHE A O 1
ATOM 1425 N N . ALA A 1 188 ? 2.260 0.955 22.466 1.00 12.31 452 ALA A N 1
ATOM 1426 C CA . ALA A 1 188 ? 1.303 1.708 23.285 1.00 16.67 452 ALA A CA 1
ATOM 1427 C C . ALA A 1 188 ? 1.943 2.878 23.994 1.00 15.56 452 ALA A C 1
ATOM 1428 O O . ALA A 1 188 ? 3.124 2.841 24.335 1.00 14.31 452 ALA A O 1
ATOM 1430 N N . VAL A 1 189 ? 1.138 3.911 24.214 1.00 13.63 453 VAL A N 1
ATOM 1431 C CA . VAL A 1 189 ? 1.505 5.047 25.057 1.00 14.29 453 VAL A CA 1
ATOM 1432 C C . VAL A 1 189 ? 0.438 5.172 26.140 1.00 15.03 453 VAL A C 1
ATOM 1433 O O . VAL A 1 189 ? -0.625 4.532 26.057 1.00 15.24 453 VAL A O 1
ATOM 1437 N N . LYS A 1 190 ? 0.723 5.955 27.170 1.00 15.88 454 LYS A N 1
ATOM 1438 C CA . LYS A 1 190 ? -0.297 6.205 28.182 1.00 16.72 454 LYS A CA 1
ATOM 1439 C C . LYS A 1 190 ? -1.488 6.912 27.533 1.00 22.74 454 LYS A C 1
ATOM 1440 O O . LYS A 1 190 ? -1.296 7.823 26.738 1.00 20.10 454 LYS A O 1
ATOM 1446 N N . LYS A 1 191 ? -2.707 6.472 27.855 1.00 20.45 455 LYS A N 1
ATOM 1447 C CA . LYS A 1 191 ? -3.922 7.093 27.324 1.00 21.09 455 LYS A CA 1
ATOM 1448 C C . LYS A 1 191 ? -3.855 8.611 27.469 1.00 22.81 455 LYS A C 1
ATOM 1449 O O . LYS A 1 191 ? -3.633 9.137 28.566 1.00 24.35 455 LYS A O 1
ATOM 1455 N N . GLY A 1 192 ? -3.987 9.301 26.342 1.00 27.33 456 GLY A N 1
ATOM 1456 C CA . GLY A 1 192 ? -4.018 10.752 26.333 1.00 26.97 456 GLY A CA 1
ATOM 1457 C C . GLY A 1 192 ? -2.646 11.396 26.310 1.00 26.15 456 GLY A C 1
ATOM 1458 O O . GLY A 1 192 ? -2.531 12.621 26.286 1.00 30.14 456 GLY A O 1
ATOM 1459 N N . ALA A 1 193 ? -1.603 10.574 26.307 1.00 23.49 457 ALA A N 1
ATOM 1460 C CA . ALA A 1 193 ? -0.236 11.085 26.383 1.00 20.47 457 ALA A CA 1
ATOM 1461 C C . ALA A 1 193 ? 0.507 10.793 25.100 1.00 22.97 457 ALA A C 1
ATOM 1462 O O . ALA A 1 193 ? 0.167 9.856 24.384 1.00 19.73 457 ALA A O 1
ATOM 1464 N N . ASN A 1 194 ? 1.532 11.595 24.830 1.00 22.81 458 ASN A N 1
ATOM 1465 C CA . ASN A 1 194 ? 2.392 11.394 23.665 1.00 20.46 458 ASN A CA 1
ATOM 1466 C C . ASN A 1 194 ? 1.675 10.994 22.375 1.00 22.54 458 ASN A C 1
ATOM 1467 O O . ASN A 1 194 ? 2.055 10.009 21.743 1.00 19.61 458 ASN A O 1
ATOM 1472 N N . PRO A 1 195 ? 0.643 11.758 21.974 1.00 20.40 459 PRO A N 1
ATOM 1473 C CA . PRO A 1 195 ? -0.094 11.348 20.776 1.00 20.41 459 PRO A CA 1
ATOM 1474 C C . PRO A 1 195 ? 0.764 11.396 19.508 1.00 21.64 459 PRO A C 1
ATOM 1475 O O . PRO A 1 195 ? 0.530 10.627 18.576 1.00 19.79 459 PRO A O 1
ATOM 1479 N N . GLU A 1 196 ? 1.775 12.258 19.486 1.00 21.16 460 GLU A N 1
ATOM 1480 C CA . GLU A 1 196 ? 2.599 12.396 18.294 1.00 21.72 460 GLU A CA 1
ATOM 1481 C C . GLU A 1 196 ? 3.469 11.158 18.101 1.00 19.74 460 GLU A C 1
ATOM 1482 O O . GLU A 1 196 ? 3.833 10.816 16.981 1.00 20.95 460 GLU A O 1
ATOM 1488 N N . LEU A 1 197 ? 3.765 10.459 19.191 1.00 18.50 461 LEU A N 1
ATOM 1489 C CA . LEU A 1 197 ? 4.555 9.242 19.102 1.00 17.60 461 LEU A CA 1
ATOM 1490 C C . LEU A 1 197 ? 3.748 8.124 18.449 1.00 18.61 461 LEU A C 1
ATOM 1491 O O . LEU A 1 197 ? 4.278 7.346 17.657 1.00 17.47 461 LEU A O 1
ATOM 1496 N N . ILE A 1 198 ? 2.460 8.045 18.782 1.00 17.76 462 ILE A N 1
ATOM 1497 C CA . ILE A 1 198 ? 1.576 7.090 18.115 1.00 18.90 462 ILE A CA 1
ATOM 1498 C C . ILE A 1 198 ? 1.462 7.434 16.628 1.00 17.90 462 ILE A C 1
ATOM 1499 O O . ILE A 1 198 ? 1.547 6.548 15.763 1.00 17.41 462 ILE A O 1
ATOM 1504 N N . GLU A 1 199 ? 1.279 8.719 16.332 1.00 19.02 463 GLU A N 1
ATOM 1505 C CA . GLU A 1 199 ? 1.198 9.186 14.949 1.00 22.68 463 GLU A CA 1
ATOM 1506 C C . GLU A 1 199 ? 2.435 8.776 14.147 1.00 22.55 463 GLU A C 1
ATOM 1507 O O . GLU A 1 199 ? 2.327 8.233 13.050 1.00 22.51 463 GLU A O 1
ATOM 1513 N N . MET A 1 200 ? 3.612 9.022 14.710 1.00 21.01 464 MET A N 1
ATOM 1514 C CA . MET A 1 200 ? 4.857 8.665 14.032 1.00 20.75 464 MET A CA 1
ATOM 1515 C C . MET A 1 200 ? 5.066 7.157 13.957 1.00 23.02 464 MET A C 1
ATOM 1516 O O . MET A 1 200 ? 5.619 6.648 12.973 1.00 16.89 464 MET A O 1
ATOM 1521 N N . PHE A 1 201 ? 4.638 6.426 14.984 1.00 18.79 465 PHE A N 1
ATOM 1522 C CA . PHE A 1 201 ? 4.784 4.981 14.915 1.00 19.40 465 PHE A CA 1
ATOM 1523 C C . PHE A 1 201 ? 3.967 4.444 13.754 1.00 16.29 465 PHE A C 1
ATOM 1524 O O . PHE A 1 201 ? 4.453 3.635 12.961 1.00 17.44 465 PHE A O 1
ATOM 1532 N N . ASN A 1 202 ? 2.722 4.890 13.650 1.00 15.88 466 ASN A N 1
ATOM 1533 C CA . ASN A 1 202 ? 1.848 4.405 12.593 1.00 18.92 466 ASN A CA 1
ATOM 1534 C C . ASN A 1 202 ? 2.371 4.793 11.215 1.00 19.31 466 ASN A C 1
ATOM 1535 O O . ASN A 1 202 ? 2.280 4.007 10.283 1.00 19.97 466 ASN A O 1
ATOM 1540 N N . ASN A 1 203 ? 2.895 6.009 11.082 1.00 17.63 467 ASN A N 1
ATOM 1541 C CA . ASN A 1 203 ? 3.451 6.439 9.800 1.00 18.82 467 ASN A CA 1
ATOM 1542 C C . ASN A 1 203 ? 4.715 5.664 9.455 1.00 18.69 467 ASN A C 1
ATOM 1543 O O . ASN A 1 203 ? 4.926 5.285 8.300 1.00 19.59 467 ASN A O 1
ATOM 1548 N N . GLY A 1 204 ? 5.563 5.448 10.458 1.00 17.03 468 GLY A N 1
ATOM 1549 C CA . GLY A 1 204 ? 6.786 4.686 10.275 1.00 16.42 468 GLY A CA 1
ATOM 1550 C C . GLY A 1 204 ? 6.468 3.256 9.872 1.00 15.52 468 GLY A C 1
ATOM 1551 O O . GLY A 1 204 ? 7.086 2.705 8.966 1.00 18.11 468 GLY A O 1
ATOM 1552 N N . LEU A 1 205 ? 5.479 2.665 10.535 1.00 14.72 469 LEU A N 1
ATOM 1553 C CA . LEU A 1 205 ? 5.070 1.306 10.218 1.00 16.60 469 LEU A CA 1
ATOM 1554 C C . LEU A 1 205 ? 4.593 1.203 8.770 1.00 16.13 469 LEU A C 1
ATOM 1555 O O . LEU A 1 205 ? 4.982 0.281 8.036 1.00 18.16 469 LEU A O 1
ATOM 1560 N N . ALA A 1 206 ? 3.761 2.152 8.350 1.00 16.34 470 ALA A N 1
ATOM 1561 C CA . ALA A 1 206 ? 3.261 2.154 6.975 1.00 17.68 470 ALA A CA 1
ATOM 1562 C C . ALA A 1 206 ? 4.408 2.282 5.978 1.00 18.27 470 ALA A C 1
ATOM 1563 O O . ALA A 1 206 ? 4.429 1.602 4.950 1.00 18.80 470 ALA A O 1
ATOM 1565 N N . ASN A 1 207 ? 5.362 3.156 6.273 1.00 18.43 471 ASN A N 1
ATOM 1566 C CA . ASN A 1 207 ? 6.516 3.304 5.382 1.00 19.27 471 ASN A CA 1
ATOM 1567 C C . ASN A 1 207 ? 7.328 2.017 5.282 1.00 18.36 471 ASN A C 1
ATOM 1568 O O . ASN A 1 207 ? 7.725 1.607 4.198 1.00 19.14 471 ASN A O 1
ATOM 1573 N N . LEU A 1 208 ? 7.572 1.372 6.418 1.00 16.91 472 LEU A N 1
ATOM 1574 C CA . LEU A 1 208 ? 8.349 0.134 6.417 1.00 16.25 472 LEU A CA 1
ATOM 1575 C C . LEU A 1 208 ? 7.599 -1.006 5.729 1.00 16.23 472 LEU A C 1
ATOM 1576 O O . LEU A 1 208 ? 8.207 -1.885 5.128 1.00 16.43 472 LEU A O 1
ATOM 1581 N N . LYS A 1 209 ? 6.278 -1.015 5.832 1.00 16.84 473 LYS A N 1
ATOM 1582 C CA . LYS A 1 209 ? 5.503 -1.989 5.073 1.00 19.58 473 LYS A CA 1
ATOM 1583 C C . LYS A 1 209 ? 5.609 -1.707 3.574 1.00 21.62 473 LYS A C 1
ATOM 1584 O O . LYS A 1 209 ? 5.826 -2.618 2.771 1.00 21.81 473 LYS A O 1
ATOM 1590 N N . ALA A 1 210 ? 5.486 -0.441 3.192 1.00 19.57 474 ALA A N 1
ATOM 1591 C CA . ALA A 1 210 ? 5.435 -0.092 1.774 1.00 20.92 474 ALA A CA 1
ATOM 1592 C C . ALA A 1 210 ? 6.738 -0.416 1.042 1.00 21.35 474 ALA A C 1
ATOM 1593 O O . ALA A 1 210 ? 6.710 -0.773 -0.134 1.00 22.59 474 ALA A O 1
ATOM 1595 N N . ASN A 1 211 ? 7.878 -0.315 1.726 1.00 20.56 475 ASN A N 1
ATOM 1596 C CA . ASN A 1 211 ? 9.164 -0.479 1.040 1.00 22.56 475 ASN A CA 1
ATOM 1597 C C . ASN A 1 211 ? 9.846 -1.816 1.304 1.00 23.01 475 ASN A C 1
ATOM 1598 O O . ASN A 1 211 ? 10.997 -2.019 0.916 1.00 23.32 475 ASN A O 1
ATOM 1603 N N . GLY A 1 212 ? 9.138 -2.712 1.982 1.00 19.27 476 GLY A N 1
ATOM 1604 C CA . GLY A 1 212 ? 9.605 -4.075 2.147 1.00 18.78 476 GLY A CA 1
ATOM 1605 C C . GLY A 1 212 ? 10.456 -4.322 3.377 1.00 17.79 476 GLY A C 1
ATOM 1606 O O . GLY A 1 212 ? 10.738 -5.473 3.715 1.00 17.34 476 GLY A O 1
ATOM 1607 N N . GLU A 1 213 ? 10.876 -3.255 4.039 1.00 18.68 477 GLU A N 1
ATOM 1608 C CA . GLU A 1 213 ? 11.738 -3.401 5.205 1.00 16.80 477 GLU A CA 1
ATOM 1609 C C . GLU A 1 213 ? 11.057 -4.110 6.365 1.00 15.72 477 GLU A C 1
ATOM 1610 O O . GLU A 1 213 ?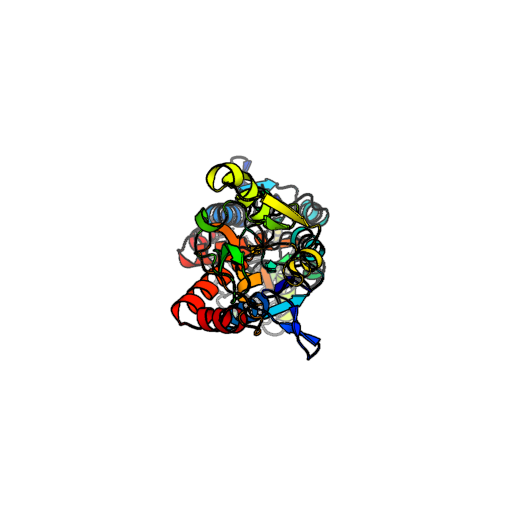 11.710 -4.862 7.086 1.00 17.18 477 GLU A O 1
ATOM 1616 N N . PHE A 1 214 ? 9.752 -3.896 6.531 1.00 17.09 478 PHE A N 1
ATOM 1617 C CA . PHE A 1 214 ? 9.014 -4.555 7.610 1.00 19.61 478 PHE A CA 1
ATOM 1618 C C . PHE A 1 214 ? 9.034 -6.068 7.438 1.00 14.69 478 PHE A C 1
ATOM 1619 O O . PHE A 1 214 ? 9.323 -6.817 8.386 1.00 17.02 478 PHE A O 1
ATOM 1627 N N . GLN A 1 215 ? 8.749 -6.512 6.217 1.00 18.11 479 GLN A N 1
ATOM 1628 C CA . GLN A 1 215 ? 8.700 -7.938 5.933 1.00 19.79 479 GLN A CA 1
ATOM 1629 C C . GLN A 1 215 ? 10.058 -8.594 6.164 1.00 15.62 479 GLN A C 1
ATOM 1630 O O . GLN A 1 215 ? 10.128 -9.736 6.601 1.00 16.77 479 GLN A O 1
ATOM 1636 N N . LYS A 1 216 ? 11.141 -7.877 5.884 1.00 15.91 480 LYS A N 1
ATOM 1637 C CA . LYS A 1 216 ? 12.471 -8.421 6.122 1.00 16.39 480 LYS A CA 1
ATOM 1638 C C . LYS A 1 216 ? 12.720 -8.679 7.621 1.00 15.68 480 LYS A C 1
ATOM 1639 O O . LYS A 1 216 ? 13.357 -9.667 7.992 1.00 20.94 480 LYS A O 1
ATOM 1645 N N . ILE A 1 217 ? 12.228 -7.788 8.473 1.00 16.36 481 ILE A N 1
ATOM 1646 C CA . ILE A 1 217 ? 12.366 -7.978 9.921 1.00 14.22 481 ILE A CA 1
ATOM 1647 C C . ILE A 1 217 ? 11.577 -9.205 10.343 1.00 14.11 481 ILE A C 1
ATOM 1648 O O . ILE A 1 217 ? 12.086 -10.057 11.073 1.00 16.78 481 ILE A O 1
ATOM 1653 N N . LEU A 1 218 ? 10.332 -9.293 9.899 1.00 14.06 482 LEU A N 1
ATOM 1654 C CA . LEU A 1 218 ? 9.514 -10.461 10.224 1.00 17.03 482 LEU A CA 1
ATOM 1655 C C . LEU A 1 218 ? 10.177 -11.748 9.753 1.00 19.41 482 LEU A C 1
ATOM 1656 O O . LEU A 1 218 ? 10.253 -12.728 10.505 1.00 16.81 482 LEU A O 1
ATOM 1661 N N . ASP A 1 219 ? 10.664 -11.745 8.515 1.00 17.24 483 ASP A N 1
ATOM 1662 C CA . ASP A 1 219 ? 11.239 -12.952 7.930 1.00 18.46 483 ASP A CA 1
ATOM 1663 C C . ASP A 1 219 ? 12.457 -13.461 8.701 1.00 18.29 483 ASP A C 1
ATOM 1664 O O . ASP A 1 219 ? 12.718 -14.667 8.756 1.00 18.65 483 ASP A O 1
ATOM 1669 N N . LYS A 1 220 ? 13.208 -12.539 9.292 1.00 17.03 484 LYS A N 1
ATOM 1670 C CA . LYS A 1 220 ? 14.417 -12.902 10.009 1.00 17.76 484 LYS A CA 1
ATOM 1671 C C . LYS A 1 220 ? 14.083 -13.825 11.177 1.00 17.96 484 LYS A C 1
ATOM 1672 O O . LYS A 1 220 ? 14.795 -14.799 11.446 1.00 19.24 484 LYS A O 1
ATOM 1678 N N . TYR A 1 221 ? 12.979 -13.515 11.851 1.00 16.95 485 TYR A N 1
ATOM 1679 C CA . TYR A 1 221 ? 12.590 -14.244 13.054 1.00 17.24 485 TYR A CA 1
ATOM 1680 C C . TYR A 1 221 ? 11.612 -15.380 12.793 1.00 20.96 485 TYR A C 1
ATOM 1681 O O . TYR A 1 221 ? 11.605 -16.385 13.507 1.00 20.17 485 TYR A O 1
ATOM 1690 N N . LEU A 1 222 ? 10.803 -15.242 11.750 1.00 17.76 486 LEU A N 1
ATOM 1691 C CA . LEU A 1 222 ? 9.675 -16.148 11.584 1.00 19.21 486 LEU A CA 1
ATOM 1692 C C . LEU A 1 222 ? 9.755 -16.989 10.313 1.00 19.82 486 LEU A C 1
ATOM 1693 O O . LEU A 1 222 ? 8.891 -17.835 10.069 1.00 20.91 486 LEU A O 1
ATOM 1698 N N . ALA A 1 223 ? 10.799 -16.783 9.513 1.00 20.41 487 ALA A N 1
ATOM 1699 C CA . ALA A 1 223 ? 10.920 -17.512 8.248 1.00 24.64 487 ALA A CA 1
ATOM 1700 C C . ALA A 1 223 ? 12.354 -17.940 7.933 1.00 28.95 487 ALA A C 1
ATOM 1701 O O . ALA A 1 223 ? 12.645 -18.352 6.804 1.00 35.51 487 ALA A O 1
ATOM 1704 N N . LYS B 1 2 ? -8.868 9.494 16.380 1.00 76.23 266 LYS B N 1
ATOM 1705 C CA . LYS B 1 2 ? -9.305 10.792 16.884 1.00 73.36 266 LYS B CA 1
ATOM 1706 C C . LYS B 1 2 ? -10.585 11.259 16.189 1.00 73.42 266 LYS B C 1
ATOM 1707 O O . LYS B 1 2 ? -10.816 10.962 15.016 1.00 76.76 266 LYS B O 1
ATOM 1713 N N . ALA B 1 3 ? -11.428 11.971 16.930 1.00 68.30 267 ALA B N 1
ATOM 1714 C CA . ALA B 1 3 ? -12.670 12.495 16.379 1.00 64.98 267 ALA B CA 1
ATOM 1715 C C . ALA B 1 3 ? -12.418 13.778 15.587 1.00 58.31 267 ALA B C 1
ATOM 1716 O O . ALA B 1 3 ? -12.533 13.792 14.361 1.00 57.23 267 ALA B O 1
ATOM 1718 N N . LYS B 1 4 ? -12.079 14.855 16.291 1.00 52.65 268 LYS B N 1
ATOM 1719 C CA . LYS B 1 4 ? -11.828 16.142 15.648 1.00 42.10 268 LYS B CA 1
ATOM 1720 C C . LYS B 1 4 ? -10.592 16.819 16.233 1.00 38.35 268 LYS B C 1
ATOM 1721 O O . LYS B 1 4 ? -10.202 16.539 17.370 1.00 41.02 268 LYS B O 1
ATOM 1727 N N . TYR B 1 5 ? -9.989 17.724 15.467 1.00 24.52 269 TYR B N 1
ATOM 1728 C CA . TYR B 1 5 ? -8.963 18.593 16.013 1.00 21.13 269 TYR B CA 1
ATOM 1729 C C . TYR B 1 5 ? -9.615 19.778 16.706 1.00 20.74 269 TYR B C 1
ATOM 1730 O O . TYR B 1 5 ? -10.545 20.381 16.170 1.00 22.58 269 TYR B O 1
ATOM 1739 N N . ILE B 1 6 ? -9.114 20.123 17.886 1.00 17.67 270 ILE B N 1
ATOM 1740 C CA . ILE B 1 6 ? -9.591 21.301 18.598 1.00 16.17 270 ILE B CA 1
ATOM 1741 C C . ILE B 1 6 ? -8.757 22.521 18.243 1.00 17.34 270 ILE B C 1
ATOM 1742 O O . ILE B 1 6 ? -7.536 22.533 18.441 1.00 17.02 270 ILE B O 1
ATOM 1747 N N . ILE B 1 7 ? -9.413 23.536 17.680 1.00 18.75 271 ILE B N 1
ATOM 1748 C CA . ILE B 1 7 ? -8.725 24.743 17.236 1.00 15.00 271 ILE B CA 1
ATOM 1749 C C . ILE B 1 7 ? -9.161 25.916 18.090 1.00 18.55 271 ILE B C 1
ATOM 1750 O O . ILE B 1 7 ? -10.341 26.275 18.109 1.00 18.35 271 ILE B O 1
ATOM 1755 N N . ALA B 1 8 ? -8.210 26.516 18.789 1.00 16.48 272 ALA B N 1
ATOM 1756 C CA . ALA B 1 8 ? -8.531 27.591 19.726 1.00 14.66 272 ALA B CA 1
ATOM 1757 C C . ALA B 1 8 ? -8.194 28.938 19.109 1.00 17.00 272 ALA B C 1
ATOM 1758 O O . ALA B 1 8 ? -7.195 29.073 18.398 1.00 17.98 272 ALA B O 1
ATOM 1760 N N . SER B 1 9 ? -9.043 29.929 19.356 1.00 14.67 273 SER B N 1
ATOM 1761 C CA . SER B 1 9 ? -8.844 31.243 18.739 1.00 15.96 273 SER B CA 1
ATOM 1762 C C . SER B 1 9 ? -9.178 32.390 19.690 1.00 17.22 273 SER B C 1
ATOM 1763 O O . SER B 1 9 ? -9.603 32.172 20.814 1.00 15.71 273 SER B O 1
ATOM 1766 N N . ASP B 1 10 ? -8.965 33.618 19.236 1.00 13.97 274 ASP B N 1
ATOM 1767 C CA . ASP B 1 10 ? -9.359 34.799 19.981 1.00 17.47 274 ASP B CA 1
ATOM 1768 C C . ASP B 1 10 ? -10.866 34.977 19.854 1.00 15.67 274 ASP B C 1
ATOM 1769 O O . ASP B 1 10 ? -11.519 34.267 19.081 1.00 18.16 274 ASP B O 1
ATOM 1774 N N . SER B 1 11 ? -11.409 35.928 20.606 1.00 19.07 275 SER B N 1
ATOM 1775 C CA . SER B 1 11 ? -12.824 36.258 20.512 1.00 22.45 275 SER B CA 1
ATOM 1776 C C . SER B 1 11 ? -13.054 37.609 19.840 1.00 25.40 275 SER B C 1
ATOM 1777 O O . SER B 1 11 ? -14.115 37.848 19.274 1.00 27.84 275 SER B O 1
ATOM 1780 N N . SER B 1 12 ? -12.061 38.489 19.892 1.00 21.35 276 SER B N 1
ATOM 1781 C CA . SER B 1 12 ? -12.258 39.853 19.412 1.00 21.86 276 SER B CA 1
ATOM 1782 C C . SER B 1 12 ? -10.995 40.430 18.791 1.00 21.21 276 SER B C 1
ATOM 1783 O O . SER B 1 12 ? -10.270 41.199 19.422 1.00 23.90 276 SER B O 1
ATOM 1786 N N . PHE B 1 13 ? -10.757 40.075 17.537 1.00 17.36 277 PHE B N 1
ATOM 1787 C CA . PHE B 1 13 ? -9.549 40.495 16.845 1.00 20.18 277 PHE B CA 1
ATOM 1788 C C . PHE B 1 13 ? -9.868 40.665 15.366 1.00 14.84 277 PHE B C 1
ATOM 1789 O O . PHE B 1 13 ? -9.351 39.927 14.530 1.00 18.41 277 PHE B O 1
ATOM 1797 N N . ALA B 1 14 ? -10.734 41.623 15.058 1.00 17.47 278 ALA B N 1
ATOM 1798 C CA . ALA B 1 14 ? -11.156 41.859 13.673 1.00 14.89 278 ALA B CA 1
ATOM 1799 C C . ALA B 1 14 ? -9.967 42.381 12.874 1.00 15.21 278 ALA B C 1
ATOM 1800 O O . ALA B 1 14 ? -9.185 43.176 13.391 1.00 17.53 278 ALA B O 1
ATOM 1802 N N . PRO B 1 15 ? -9.846 41.971 11.592 1.00 16.46 279 PRO B N 1
ATOM 1803 C CA . PRO B 1 15 ? -10.741 41.131 10.793 1.00 13.76 279 PRO B CA 1
ATOM 1804 C C . PRO B 1 15 ? -10.465 39.630 10.866 1.00 12.47 279 PRO B C 1
ATOM 1805 O O . PRO B 1 15 ? -11.110 38.878 10.150 1.00 14.72 279 PRO B O 1
ATOM 1809 N N . PHE B 1 16 ? -9.529 39.200 11.700 1.00 12.82 280 PHE B N 1
ATOM 1810 C CA . PHE B 1 16 ? -9.162 37.782 11.753 1.00 15.04 280 PHE B CA 1
ATOM 1811 C C . PHE B 1 16 ? -10.232 36.923 12.417 1.00 12.57 280 PHE B C 1
ATOM 1812 O O . PHE B 1 16 ? -10.589 35.868 11.912 1.00 10.70 280 PHE B O 1
ATOM 1820 N N . VAL B 1 17 ? -10.761 37.388 13.536 1.00 15.34 281 VAL B N 1
ATOM 1821 C CA . VAL B 1 17 ? -11.803 36.636 14.214 1.00 13.13 281 VAL B CA 1
ATOM 1822 C C . VAL B 1 17 ? -12.587 37.616 15.069 1.00 13.80 281 VAL B C 1
ATOM 1823 O O . VAL B 1 17 ? -12.009 38.414 15.815 1.00 17.65 281 VAL B O 1
ATOM 1827 N N . PHE B 1 18 ? -13.904 37.580 14.920 1.00 12.91 282 PHE B N 1
ATOM 1828 C CA . PHE B 1 18 ? -14.774 38.483 15.645 1.00 15.03 282 PHE B CA 1
ATOM 1829 C C . PHE B 1 18 ? -16.215 37.984 15.595 1.00 15.16 282 PHE B C 1
ATOM 1830 O O . PHE B 1 18 ? -16.551 37.115 14.801 1.00 18.25 282 PHE B O 1
ATOM 1838 N N . GLN B 1 19 ? -17.058 38.508 16.475 1.00 19.21 283 GLN B N 1
ATOM 1839 C CA . GLN B 1 19 ? -18.448 38.080 16.516 1.00 24.19 283 GLN B CA 1
ATOM 1840 C C . GLN B 1 19 ? -19.285 38.875 15.512 1.00 24.34 283 GLN B C 1
ATOM 1841 O O . GLN B 1 19 ? -19.193 40.096 15.454 1.00 29.22 283 GLN B O 1
ATOM 1847 N N . ASN B 1 20 ? -20.082 38.186 14.700 1.00 27.98 284 ASN B N 1
ATOM 1848 C CA . ASN B 1 20 ? -20.978 38.905 13.795 1.00 24.43 284 ASN B CA 1
ATOM 1849 C C . ASN B 1 20 ? -22.302 39.226 14.480 1.00 26.85 284 ASN B C 1
ATOM 1850 O O . ASN B 1 20 ? -22.443 39.015 15.682 1.00 31.84 284 ASN B O 1
ATOM 1855 N N . SER B 1 21 ? -23.267 39.732 13.715 1.00 32.35 285 SER B N 1
ATOM 1856 C CA . SER B 1 21 ? -24.542 40.167 14.285 1.00 33.62 285 SER B CA 1
ATOM 1857 C C . SER B 1 21 ? -25.440 38.986 14.649 1.00 37.19 285 SER B C 1
ATOM 1858 O O . SER B 1 21 ? -26.470 39.156 15.307 1.00 42.13 285 SER B O 1
ATOM 1861 N N . SER B 1 22 ? -25.043 37.792 14.221 1.00 35.77 286 SER B N 1
ATOM 1862 C CA . SER B 1 22 ? -25.774 36.571 14.542 1.00 40.57 286 SER B CA 1
ATOM 1863 C C . SER B 1 22 ? -25.164 35.858 15.747 1.00 37.65 286 SER B C 1
ATOM 1864 O O . SER B 1 22 ? -25.513 34.715 16.042 1.00 37.07 286 SER B O 1
ATOM 1867 N N . ASN B 1 23 ? -24.243 36.543 16.422 1.00 32.63 287 ASN B N 1
ATOM 1868 C CA . ASN B 1 23 ? -23.533 36.019 17.589 1.00 34.91 287 ASN B CA 1
ATOM 1869 C C . ASN B 1 23 ? -22.633 34.821 17.283 1.00 32.23 287 ASN B C 1
ATOM 1870 O O . ASN B 1 23 ? -22.328 34.024 18.172 1.00 35.08 287 ASN B O 1
ATOM 1875 N N . GLN B 1 24 ? -22.209 34.701 16.029 1.00 27.41 288 GLN B N 1
ATOM 1876 C CA . GLN B 1 24 ? -21.271 33.661 15.634 1.00 28.75 288 GLN B CA 1
ATOM 1877 C C . GLN B 1 24 ? -19.904 34.277 15.398 1.00 24.41 288 GLN B C 1
ATOM 1878 O O . GLN B 1 24 ? -19.812 35.431 14.994 1.00 29.66 288 GLN B O 1
ATOM 1884 N N . TYR B 1 25 ? -18.848 33.503 15.624 1.00 19.33 289 TYR B N 1
ATOM 1885 C CA . TYR B 1 25 ? -17.503 33.977 15.320 1.00 15.38 289 TYR B CA 1
ATOM 1886 C C . TYR B 1 25 ? -17.188 33.739 13.859 1.00 19.92 289 TYR B C 1
ATOM 1887 O O . TYR B 1 25 ? -17.314 32.623 13.342 1.00 21.47 289 TYR B O 1
ATOM 1896 N N . THR B 1 26 ? -16.809 34.829 13.201 1.00 17.41 290 THR B N 1
ATOM 1897 C CA . THR B 1 26 ? -16.495 34.830 11.778 1.00 17.07 290 THR B CA 1
ATOM 1898 C C . THR B 1 26 ? -15.144 35.522 11.622 1.00 18.83 290 THR B C 1
ATOM 1899 O O . THR B 1 26 ? -14.443 35.732 12.610 1.00 14.26 290 THR B O 1
ATOM 1903 N N . GLY B 1 27 ? -14.770 35.878 10.398 1.00 13.33 291 GLY B N 1
ATOM 1904 C CA . GLY B 1 27 ? -13.485 36.514 10.179 1.00 11.87 291 GLY B CA 1
ATOM 1905 C C . GLY B 1 27 ? -12.598 35.681 9.274 1.00 13.18 291 GLY B C 1
ATOM 1906 O O . GLY B 1 27 ? -12.910 34.528 8.974 1.00 15.04 291 GLY B O 1
ATOM 1907 N N . ILE B 1 28 ? -11.494 36.275 8.833 1.00 10.87 292 ILE B N 1
ATOM 1908 C CA . ILE B 1 28 ? -10.552 35.579 7.955 1.00 12.75 292 ILE B CA 1
ATOM 1909 C C . ILE B 1 28 ? -10.126 34.206 8.493 1.00 13.65 292 ILE B C 1
ATOM 1910 O O . ILE B 1 28 ? -10.143 33.213 7.768 1.00 15.23 292 ILE B O 1
ATOM 1915 N N . ASP B 1 29 ? -9.782 34.146 9.773 1.00 12.66 293 ASP B N 1
ATOM 1916 C CA . ASP B 1 29 ? -9.261 32.915 10.367 1.00 14.71 293 ASP B CA 1
ATOM 1917 C C . ASP B 1 29 ? -10.316 31.842 10.454 1.00 14.82 293 ASP B C 1
ATOM 1918 O O . ASP B 1 29 ? -10.034 30.655 10.267 1.00 16.91 293 ASP B O 1
ATOM 1923 N N . MET B 1 30 ? -11.534 32.266 10.772 1.00 12.33 294 MET B N 1
ATOM 1924 C CA . MET B 1 30 ? -12.623 31.329 10.936 1.00 13.25 294 MET B CA 1
ATOM 1925 C C . MET B 1 30 ? -12.979 30.710 9.592 1.00 12.68 294 MET B C 1
ATOM 1926 O O . MET B 1 30 ? -13.095 29.489 9.477 1.00 15.66 294 MET B O 1
ATOM 1931 N N . GLU B 1 31 ? -13.096 31.542 8.566 1.00 13.70 295 GLU B N 1
ATOM 1932 C CA . GLU B 1 31 ? -13.398 30.998 7.240 1.00 13.65 295 GLU B CA 1
ATOM 1933 C C . GLU B 1 31 ? -12.240 30.161 6.711 1.00 14.70 295 GLU B C 1
ATOM 1934 O O . GLU B 1 31 ? -12.460 29.144 6.031 1.00 16.41 295 GLU B O 1
ATOM 1940 N N . LEU B 1 32 ? -11.013 30.572 7.021 1.00 12.96 296 LEU B N 1
ATOM 1941 C CA . LEU B 1 32 ? -9.841 29.872 6.488 1.00 12.35 296 LEU B CA 1
ATOM 1942 C C . LEU B 1 32 ? -9.696 28.473 7.078 1.00 15.81 296 LEU B C 1
ATOM 1943 O O . LEU B 1 32 ? -9.533 27.506 6.329 1.00 15.66 296 LEU B O 1
ATOM 1948 N N . ILE B 1 33 ? -9.794 28.348 8.405 1.00 13.69 297 ILE B N 1
ATOM 1949 C CA . ILE B 1 33 ? -9.619 27.036 9.017 1.00 13.93 297 ILE B CA 1
ATOM 1950 C C . ILE B 1 33 ? -10.764 26.094 8.620 1.00 17.07 297 ILE B C 1
ATOM 1951 O O . ILE B 1 33 ? -10.541 24.904 8.385 1.00 15.49 297 ILE B O 1
ATOM 1956 N N . LYS B 1 34 ? -11.984 26.616 8.498 1.00 15.01 298 LYS B N 1
ATOM 1957 C CA . LYS B 1 34 ? -13.096 25.792 8.040 1.00 15.85 298 LYS B CA 1
ATOM 1958 C C . LYS B 1 34 ? -12.904 25.313 6.596 1.00 16.15 298 LYS B C 1
ATOM 1959 O O . LYS B 1 34 ? -13.199 24.161 6.272 1.00 18.29 298 LYS B O 1
ATOM 1965 N N . ALA B 1 35 ? -12.413 26.202 5.737 1.00 13.47 299 ALA B N 1
ATOM 1966 C CA . ALA B 1 35 ? -12.200 25.852 4.329 1.00 15.41 299 ALA B CA 1
ATOM 1967 C C . ALA B 1 35 ? -11.062 24.844 4.186 1.00 16.26 299 ALA B C 1
ATOM 1968 O O . ALA B 1 35 ? -11.138 23.918 3.371 1.00 17.98 299 ALA B O 1
ATOM 1970 N N . ILE B 1 36 ? -10.024 25.008 5.000 1.00 16.05 300 ILE B N 1
ATOM 1971 C CA . ILE B 1 36 ? -8.903 24.073 4.995 1.00 16.06 300 ILE B CA 1
ATOM 1972 C C . ILE B 1 36 ? -9.341 22.694 5.505 1.00 18.16 300 ILE B C 1
ATOM 1973 O O . ILE B 1 36 ? -8.968 21.672 4.932 1.00 17.97 300 ILE B O 1
ATOM 1978 N N . ALA B 1 37 ? -10.135 22.661 6.572 1.00 17.97 301 ALA B N 1
ATOM 1979 C CA . ALA B 1 37 ? -10.627 21.376 7.075 1.00 15.90 301 ALA B CA 1
ATOM 1980 C C . ALA B 1 37 ? -11.440 20.647 6.019 1.00 21.86 301 ALA B C 1
ATOM 1981 O O . ALA B 1 37 ? -11.288 19.446 5.819 1.00 23.94 301 ALA B O 1
ATOM 1983 N N . LYS B 1 38 ? -12.310 21.390 5.348 1.00 19.82 302 LYS B N 1
ATOM 1984 C CA . LYS B 1 38 ? -13.180 20.809 4.347 1.00 21.27 302 LYS B CA 1
ATOM 1985 C C . LYS B 1 38 ? -12.335 20.239 3.212 1.00 20.39 302 LYS B C 1
ATOM 1986 O O . LYS B 1 38 ? -12.520 19.098 2.810 1.00 25.76 302 LYS B O 1
ATOM 1992 N N . ASP B 1 39 ? -11.381 21.038 2.742 1.00 21.09 303 ASP B N 1
ATOM 1993 C CA . ASP B 1 39 ? -10.503 20.663 1.637 1.00 24.20 303 ASP B CA 1
ATOM 1994 C C . ASP B 1 39 ? -9.694 19.416 1.964 1.00 22.20 303 ASP B C 1
ATOM 1995 O O . ASP B 1 39 ? -9.531 18.528 1.134 1.00 28.44 303 ASP B O 1
ATOM 2000 N N . GLN B 1 40 ? -9.193 19.358 3.191 1.00 21.19 304 GLN B N 1
ATOM 2001 C CA . GLN B 1 40 ? -8.263 18.303 3.578 1.00 22.62 304 GLN B CA 1
ATOM 2002 C C . GLN B 1 40 ? -8.954 17.089 4.172 1.00 26.29 304 GLN B C 1
ATOM 2003 O O . GLN B 1 40 ? -8.320 16.054 4.377 1.00 27.94 304 GLN B O 1
ATOM 2009 N N . GLY B 1 41 ? -10.249 17.220 4.442 1.00 25.15 305 GLY B N 1
ATOM 2010 C CA . GLY B 1 41 ? -11.044 16.103 4.910 1.00 32.02 305 GLY B CA 1
ATOM 2011 C C . GLY B 1 41 ? -10.844 15.743 6.371 1.00 27.56 305 GLY B C 1
ATOM 2012 O O . GLY B 1 41 ? -10.909 14.559 6.726 1.00 30.64 305 GLY B O 1
ATOM 2013 N N . PHE B 1 42 ? -10.580 16.741 7.212 1.00 25.96 306 PHE B N 1
ATOM 2014 C CA . PHE B 1 42 ? -10.568 16.517 8.659 1.00 25.07 306 PHE B CA 1
ATOM 2015 C C . PHE B 1 42 ? -11.611 17.383 9.345 1.00 24.52 306 PHE B C 1
ATOM 2016 O O . PHE B 1 42 ? -12.110 18.342 8.775 1.00 25.62 306 PHE B O 1
ATOM 2024 N N . GLU B 1 43 ? -11.959 17.013 10.572 1.00 28.01 307 GLU B N 1
ATOM 2025 C CA . GLU B 1 43 ? -12.999 17.722 11.301 1.00 23.70 307 GLU B CA 1
ATOM 2026 C C . GLU B 1 43 ? -12.386 18.605 12.376 1.00 19.20 307 GLU B C 1
ATOM 2027 O O . GLU B 1 43 ? -11.322 18.292 12.902 1.00 23.18 307 GLU B O 1
ATOM 2033 N N . ILE B 1 44 ? -13.050 19.718 12.684 1.00 19.54 308 ILE B N 1
ATOM 2034 C CA . ILE B 1 44 ? -12.586 20.603 13.746 1.00 19.07 308 ILE B CA 1
ATOM 2035 C C . ILE B 1 44 ? -13.682 20.983 14.732 1.00 21.37 308 ILE B C 1
ATOM 2036 O O . ILE B 1 44 ? -14.864 20.945 14.415 1.00 21.50 308 ILE B O 1
ATOM 2041 N N . GLU B 1 45 ? -13.267 21.302 15.949 1.00 19.76 309 GLU B N 1
ATOM 2042 C CA . GLU B 1 45 ? -14.119 22.022 16.890 1.00 19.14 309 GLU B CA 1
ATOM 2043 C C . GLU B 1 45 ? -13.409 23.327 17.193 1.00 19.16 309 GLU B C 1
ATOM 2044 O O . GLU B 1 45 ? -12.257 23.320 17.626 1.00 22.94 309 GLU B O 1
ATOM 2050 N N . ILE B 1 46 ? -14.0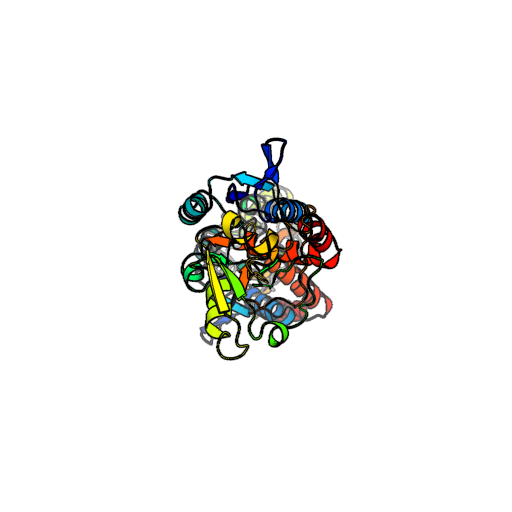82 24.445 16.961 1.00 16.58 310 ILE B N 1
ATOM 2051 C CA . ILE B 1 46 ? -13.452 25.739 17.195 1.00 14.76 310 ILE B CA 1
ATOM 2052 C C . ILE B 1 46 ? -13.883 26.318 18.542 1.00 16.23 310 ILE B C 1
ATOM 2053 O O . ILE B 1 46 ? -15.072 26.311 18.880 1.00 19.69 310 ILE B O 1
ATOM 2058 N N . THR B 1 47 ? -12.912 26.778 19.322 1.00 16.23 311 THR B N 1
ATOM 2059 C CA . THR B 1 47 ? -13.222 27.492 20.553 1.00 15.47 311 THR B CA 1
ATOM 2060 C C . THR B 1 47 ? -12.675 28.898 20.436 1.00 13.74 311 THR B C 1
ATOM 2061 O O . THR B 1 47 ? -11.725 29.158 19.691 1.00 15.22 311 THR B O 1
ATOM 2065 N N . ASN B 1 48 ? -13.276 29.809 21.194 1.00 15.34 312 ASN B N 1
ATOM 2066 C CA . ASN B 1 48 ? -12.860 31.205 21.121 1.00 13.68 312 ASN B CA 1
ATOM 2067 C C . ASN B 1 48 ? -12.632 31.790 22.502 1.00 14.25 312 ASN B C 1
ATOM 2068 O O . ASN B 1 48 ? -13.302 32.745 22.882 1.00 16.08 312 ASN B O 1
ATOM 2073 N N . PRO B 1 49 ? -11.681 31.210 23.263 1.00 14.57 313 PRO B N 1
ATOM 2074 C CA . PRO B 1 49 ? -11.471 31.596 24.662 1.00 16.78 313 PRO B CA 1
ATOM 2075 C C . PRO B 1 49 ? -10.631 32.854 24.856 1.00 16.51 313 PRO B C 1
ATOM 2076 O O . PRO B 1 49 ? -10.499 33.332 25.977 1.00 20.12 313 PRO B O 1
ATOM 2080 N N . GLY B 1 50 ? -10.076 33.381 23.769 1.00 17.60 314 GLY B N 1
ATOM 2081 C CA . GLY B 1 50 ? -9.200 34.531 23.854 1.00 15.37 314 GLY B CA 1
ATOM 2082 C C . GLY B 1 50 ? -7.793 34.106 23.498 1.00 21.47 314 GLY B C 1
ATOM 2083 O O . GLY B 1 50 ? -7.438 32.939 23.657 1.00 21.96 314 GLY B O 1
ATOM 2084 N N . PHE B 1 51 ? -6.982 35.055 23.045 1.00 16.39 315 PHE B N 1
ATOM 2085 C CA . PHE B 1 51 ? -5.653 34.729 22.539 1.00 20.84 315 PHE B CA 1
ATOM 2086 C C . PHE B 1 51 ? -4.741 34.122 23.603 1.00 20.29 315 PHE B C 1
ATOM 2087 O O . PHE B 1 51 ? -4.146 33.062 23.374 1.00 17.42 315 PHE B O 1
ATOM 2095 N N . ASP B 1 52 ? -4.626 34.784 24.758 1.00 19.36 316 ASP B N 1
ATOM 2096 C CA . ASP B 1 52 ? -3.785 34.254 25.819 1.00 18.42 316 ASP B CA 1
ATOM 2097 C C . ASP B 1 52 ? -4.292 32.873 26.270 1.00 24.87 316 ASP B C 1
ATOM 2098 O O . ASP B 1 52 ? -3.500 31.965 26.472 1.00 20.05 316 ASP B O 1
ATOM 2103 N N . ALA B 1 53 ? -5.608 32.701 26.388 1.00 20.10 317 ALA B N 1
ATOM 2104 C CA . ALA B 1 53 ? -6.155 31.406 26.801 1.00 20.73 317 ALA B CA 1
ATOM 2105 C C . ALA B 1 53 ? -5.938 30.329 25.738 1.00 16.79 317 ALA B C 1
ATOM 2106 O O . ALA B 1 53 ? -5.685 29.168 26.075 1.00 22.00 317 ALA B O 1
ATOM 2108 N N . ALA B 1 54 ? -6.023 30.714 24.463 1.00 15.30 318 ALA B N 1
ATOM 2109 C CA . ALA B 1 54 ? -5.772 29.781 23.372 1.00 16.25 318 ALA B CA 1
ATOM 2110 C C . ALA B 1 54 ? -4.326 29.285 23.410 1.00 20.21 318 ALA B C 1
ATOM 2111 O O . ALA B 1 54 ? -4.071 28.091 23.245 1.00 17.29 318 ALA B O 1
ATOM 2113 N N . ILE B 1 55 ? -3.389 30.209 23.624 1.00 17.71 319 ILE B N 1
ATOM 2114 C CA . ILE B 1 55 ? -1.981 29.848 23.827 1.00 18.86 319 ILE B CA 1
ATOM 2115 C C . ILE B 1 55 ? -1.823 28.844 24.969 1.00 24.37 319 ILE B C 1
ATOM 2116 O O . ILE B 1 55 ? -1.151 27.832 24.816 1.00 22.86 319 ILE B O 1
ATOM 2121 N N . SER B 1 56 ? -2.441 29.123 26.118 1.00 21.79 320 SER B N 1
ATOM 2122 C CA A SER B 1 56 ? -2.378 28.210 27.250 0.50 22.34 320 SER B CA 1
ATOM 2123 C CA B SER B 1 56 ? -2.370 28.211 27.245 0.50 22.32 320 SER B CA 1
ATOM 2124 C C . SER B 1 56 ? -2.903 26.827 26.876 1.00 21.10 320 SER B C 1
ATOM 2125 O O . SER B 1 56 ? -2.302 25.803 27.233 1.00 22.57 320 SER B O 1
ATOM 2130 N N . ALA B 1 57 ? -4.020 26.796 26.150 1.00 21.27 321 ALA B N 1
ATOM 2131 C CA . ALA B 1 57 ? -4.672 25.533 25.827 1.00 18.75 321 ALA B CA 1
ATOM 2132 C C . ALA B 1 57 ? -3.827 24.665 24.899 1.00 18.59 321 ALA B C 1
ATOM 2133 O O . ALA B 1 57 ? -3.727 23.455 25.097 1.00 19.80 321 ALA B O 1
ATOM 2135 N N . VAL B 1 58 ? -3.223 25.278 23.886 1.00 18.55 322 VAL B N 1
ATOM 2136 C CA . VAL B 1 58 ? -2.354 24.519 22.982 1.00 17.56 322 VAL B CA 1
ATOM 2137 C C . VAL B 1 58 ? -1.111 24.026 23.756 1.00 19.44 322 VAL B C 1
ATOM 2138 O O . VAL B 1 58 ? -0.690 22.873 23.631 1.00 20.62 322 VAL B O 1
ATOM 2142 N N . GLN B 1 59 ? -0.544 24.890 24.589 1.00 20.05 323 GLN B N 1
ATOM 2143 C CA . GLN B 1 59 ? 0.662 24.526 25.325 1.00 22.03 323 GLN B CA 1
ATOM 2144 C C . GLN B 1 59 ? 0.380 23.430 26.359 1.00 23.77 323 GLN B C 1
ATOM 2145 O O . GLN B 1 59 ? 1.252 22.625 26.667 1.00 25.60 323 GLN B O 1
ATOM 2151 N N . ALA B 1 60 ? -0.847 23.388 26.871 1.00 23.46 324 ALA B N 1
ATOM 2152 C CA . ALA B 1 60 ? -1.215 22.387 27.868 1.00 31.18 324 ALA B CA 1
ATOM 2153 C C . ALA B 1 60 ? -1.739 21.088 27.246 1.00 25.61 324 ALA B C 1
ATOM 2154 O O . ALA B 1 60 ? -2.007 20.116 27.957 1.00 27.49 324 ALA B O 1
ATOM 2156 N N . GLY B 1 61 ? -1.884 21.059 25.925 1.00 25.86 325 GLY B N 1
ATOM 2157 C CA . GLY B 1 61 ? -2.341 19.853 25.258 1.00 24.52 325 GLY B CA 1
ATOM 2158 C C . GLY B 1 61 ? -3.852 19.710 25.165 1.00 23.92 325 GLY B C 1
ATOM 2159 O O . GLY B 1 61 ? -4.362 18.652 24.791 1.00 30.51 325 GLY B O 1
ATOM 2160 N N . GLN B 1 62 ? -4.570 20.774 25.500 1.00 22.70 326 GLN B N 1
ATOM 2161 C CA . GLN B 1 62 ? -6.031 20.738 25.503 1.00 22.42 326 GLN B CA 1
ATOM 2162 C C . GLN B 1 62 ? -6.652 21.247 24.198 1.00 24.84 326 GLN B C 1
ATOM 2163 O O . GLN B 1 62 ? -7.835 21.019 23.936 1.00 25.20 326 GLN B O 1
ATOM 2169 N N . ALA B 1 63 ? -5.860 21.955 23.401 1.00 18.93 327 ALA B N 1
ATOM 2170 C CA . ALA B 1 63 ? -6.240 22.320 22.036 1.00 17.30 327 ALA B CA 1
ATOM 2171 C C . ALA B 1 63 ? -5.119 21.860 21.122 1.00 19.15 327 ALA B C 1
ATOM 2172 O O . ALA B 1 63 ? -3.983 21.763 21.569 1.00 23.15 327 ALA B O 1
ATOM 2174 N N . ASP B 1 64 ? -5.425 21.590 19.852 1.00 18.28 328 ASP B N 1
ATOM 2175 C CA . ASP B 1 64 ? -4.417 21.056 18.944 1.00 17.82 328 ASP B CA 1
ATOM 2176 C C . ASP B 1 64 ? -3.730 22.155 18.159 1.00 18.05 328 ASP B C 1
ATOM 2177 O O . ASP B 1 64 ? -2.561 22.037 17.810 1.00 19.24 328 ASP B O 1
ATOM 2182 N N . GLY B 1 65 ? -4.462 23.223 17.864 1.00 17.78 329 GLY B N 1
ATOM 2183 C CA . GLY B 1 65 ? -3.862 24.324 17.135 1.00 16.67 329 GLY B CA 1
ATOM 2184 C C . GLY B 1 65 ? -4.488 25.642 17.519 1.00 14.83 329 GLY B C 1
ATOM 2185 O O . GLY B 1 65 ? -5.566 25.681 18.118 1.00 16.43 329 GLY B O 1
ATOM 2186 N N . ILE B 1 66 ? -3.777 26.718 17.218 1.00 14.14 330 ILE B N 1
ATOM 2187 C CA . ILE B 1 66 ? -4.296 28.068 17.411 1.00 13.51 330 ILE B CA 1
ATOM 2188 C C . ILE B 1 66 ? -4.275 28.826 16.082 1.00 14.83 330 ILE B C 1
ATOM 2189 O O . ILE B 1 66 ? -3.317 28.757 15.315 1.00 15.00 330 ILE B O 1
ATOM 2194 N N . ILE B 1 67 ? -5.360 29.538 15.816 1.00 12.11 331 ILE B N 1
ATOM 2195 C CA . ILE B 1 67 ? -5.384 30.458 14.696 1.00 12.73 331 ILE B CA 1
ATOM 2196 C C . ILE B 1 67 ? -6.051 31.707 15.253 1.00 14.30 331 ILE B C 1
ATOM 2197 O O . ILE B 1 67 ? -7.157 31.637 15.790 1.00 17.41 331 ILE B O 1
ATOM 2202 N N . ALA B 1 68 ? -5.357 32.838 15.195 1.00 16.90 332 ALA B N 1
ATOM 2203 C CA . ALA B 1 68 ? -5.869 34.069 15.804 1.00 15.10 332 ALA B CA 1
ATOM 2204 C C . ALA B 1 68 ? -5.071 35.264 15.341 1.00 16.12 332 ALA B C 1
ATOM 2205 O O . ALA B 1 68 ? -4.610 36.041 16.174 1.00 20.50 332 ALA B O 1
ATOM 2207 N N . GLY B 1 69 ? -4.898 35.409 14.027 1.00 17.33 333 GLY B N 1
ATOM 2208 C CA . GLY B 1 69 ? -4.038 36.451 13.479 1.00 17.67 333 GLY B CA 1
ATOM 2209 C C . GLY B 1 69 ? -2.690 36.467 14.179 1.00 18.26 333 GLY B C 1
ATOM 2210 O O . GLY B 1 69 ? -2.178 37.522 14.561 1.00 22.23 333 GLY B O 1
ATOM 2211 N N . MET B 1 70 ? -2.119 35.282 14.345 1.00 17.07 334 MET B N 1
ATOM 2212 C CA . MET B 1 70 ? -0.958 35.097 15.206 1.00 17.96 334 MET B CA 1
ATOM 2213 C C . MET B 1 70 ? 0.365 35.396 14.504 1.00 15.90 334 MET B C 1
ATOM 2214 O O . MET B 1 70 ? 0.700 34.772 13.515 1.00 16.32 334 MET B O 1
ATOM 2219 N N . SER B 1 71 ? 1.116 36.346 15.054 1.00 20.05 335 SER B N 1
ATOM 2220 C CA . SER B 1 71 ? 2.425 36.709 14.532 1.00 16.69 335 SER B CA 1
ATOM 2221 C C . SER B 1 71 ? 3.464 35.609 14.715 1.00 18.37 335 SER B C 1
ATOM 2222 O O . SER B 1 71 ? 3.626 35.059 15.802 1.00 18.30 335 SER B O 1
ATOM 2225 N N . VAL B 1 72 ? 4.184 35.307 13.641 1.00 19.48 336 VAL B N 1
ATOM 2226 C CA . VAL B 1 72 ? 5.330 34.413 13.731 1.00 19.07 336 VAL B CA 1
ATOM 2227 C C . VAL B 1 72 ? 6.505 35.192 14.326 1.00 22.74 336 VAL B C 1
ATOM 2228 O O . VAL B 1 72 ? 6.945 36.186 13.748 1.00 25.47 336 VAL B O 1
ATOM 2232 N N . THR B 1 73 ? 6.990 34.767 15.493 1.00 19.18 337 THR B N 1
ATOM 2233 C CA . THR B 1 73 ? 8.178 35.378 16.085 1.00 25.29 337 THR B CA 1
ATOM 2234 C C . THR B 1 73 ? 9.198 34.309 16.462 1.00 25.23 337 THR B C 1
ATOM 2235 O O . THR B 1 73 ? 8.852 33.143 16.644 1.00 24.01 337 THR B O 1
ATOM 2239 N N . ASP B 1 74 ? 10.465 34.706 16.566 1.00 23.19 338 ASP B N 1
ATOM 2240 C CA . ASP B 1 74 ? 11.516 33.765 16.889 1.00 27.99 338 ASP B CA 1
ATOM 2241 C C . ASP B 1 74 ? 11.301 33.201 18.282 1.00 27.03 338 ASP B C 1
ATOM 2242 O O . ASP B 1 74 ? 11.492 32.011 18.507 1.00 28.34 338 ASP B O 1
ATOM 2247 N N . ALA B 1 75 ? 10.882 34.062 19.205 1.00 26.42 339 ALA B N 1
ATOM 2248 C CA . ALA B 1 75 ? 10.613 33.647 20.578 1.00 31.86 339 ALA B CA 1
ATOM 2249 C C . ALA B 1 75 ? 9.550 32.557 20.625 1.00 23.60 339 ALA B C 1
ATOM 2250 O O . ALA B 1 75 ? 9.677 31.578 21.359 1.00 26.46 339 ALA B O 1
ATOM 2252 N N . ARG B 1 76 ? 8.507 32.717 19.815 1.00 22.03 340 ARG B N 1
ATOM 2253 C CA . ARG B 1 76 ? 7.398 31.773 19.824 1.00 21.19 340 ARG B CA 1
ATOM 2254 C C . ARG B 1 76 ? 7.771 30.434 19.214 1.00 21.94 340 ARG B C 1
ATOM 2255 O O . ARG B 1 76 ? 7.191 29.405 19.566 1.00 20.62 340 ARG B O 1
ATOM 2263 N N . LYS B 1 77 ? 8.760 30.423 18.324 1.00 19.52 341 LYS B N 1
ATOM 2264 C CA . LYS B 1 77 ? 9.207 29.157 17.747 1.00 23.78 341 LYS B CA 1
ATOM 2265 C C . LYS B 1 77 ? 9.827 28.224 18.789 1.00 25.25 341 LYS B C 1
ATOM 2266 O O . LYS B 1 77 ? 10.022 27.039 18.537 1.00 25.33 341 LYS B O 1
ATOM 2272 N N . ALA B 1 78 ? 10.134 28.759 19.962 1.00 22.74 342 ALA B N 1
ATOM 2273 C CA . ALA B 1 78 ? 10.680 27.941 21.033 1.00 26.03 342 ALA B CA 1
ATOM 2274 C C . ALA B 1 78 ? 9.613 26.987 21.575 1.00 24.69 342 ALA B C 1
ATOM 2275 O O . ALA B 1 78 ? 9.935 25.906 22.068 1.00 28.75 342 ALA B O 1
ATOM 2277 N N . THR B 1 79 ? 8.342 27.383 21.468 1.00 19.75 343 THR B N 1
ATOM 2278 C CA . THR B 1 79 ? 7.268 26.552 22.024 1.00 26.12 343 THR B CA 1
ATOM 2279 C C . THR B 1 79 ? 6.179 26.174 21.021 1.00 21.77 343 THR B C 1
ATOM 2280 O O . THR B 1 79 ? 5.355 25.292 21.299 1.00 20.01 343 THR B O 1
ATOM 2284 N N . PHE B 1 80 ? 6.190 26.829 19.860 1.00 19.08 344 PHE B N 1
ATOM 2285 C CA . PHE B 1 80 ? 5.229 26.538 18.799 1.00 19.48 344 PHE B CA 1
ATOM 2286 C C . PHE B 1 80 ? 5.898 26.078 17.512 1.00 20.64 344 PHE B C 1
ATOM 2287 O O . PHE B 1 80 ? 6.988 26.545 17.170 1.00 21.30 344 PHE B O 1
ATOM 2295 N N . ASP B 1 81 ? 5.230 25.180 16.798 1.00 18.36 345 ASP B N 1
ATOM 2296 C CA . ASP B 1 81 ? 5.539 24.962 15.380 1.00 16.60 345 ASP B CA 1
ATOM 2297 C C . ASP B 1 81 ? 4.528 25.730 14.526 1.00 20.41 345 ASP B C 1
ATOM 2298 O O . ASP B 1 81 ? 3.312 25.535 14.668 1.00 18.46 345 ASP B O 1
ATOM 2303 N N . PHE B 1 82 ? 5.019 26.592 13.634 1.00 16.63 346 PHE B N 1
ATOM 2304 C CA . PHE B 1 82 ? 4.130 27.392 12.789 1.00 15.43 346 PHE B CA 1
ATOM 2305 C C . PHE B 1 82 ? 3.881 26.746 11.427 1.00 18.26 346 PHE B C 1
ATOM 2306 O O . PHE B 1 82 ? 4.735 26.039 10.883 1.00 19.62 346 PHE B O 1
ATOM 2314 N N . SER B 1 83 ? 2.693 26.991 10.896 1.00 14.27 347 SER B N 1
ATOM 2315 C CA . SER B 1 83 ? 2.392 26.704 9.493 1.00 16.65 347 SER B CA 1
ATOM 2316 C C . SER B 1 83 ? 3.127 27.674 8.587 1.00 18.13 347 SER B C 1
ATOM 2317 O O . SER B 1 83 ? 3.751 28.631 9.051 1.00 15.64 347 SER B O 1
ATOM 2320 N N . GLU B 1 84 ? 3.017 27.444 7.283 1.00 15.25 348 GLU B N 1
ATOM 2321 C CA . GLU B 1 84 ? 3.382 28.474 6.316 1.00 18.12 348 GLU B CA 1
ATOM 2322 C C . GLU B 1 84 ? 2.531 29.719 6.552 1.00 14.62 348 GLU B C 1
ATOM 2323 O O . GLU B 1 84 ? 1.394 29.633 7.030 1.00 15.98 348 GLU B O 1
ATOM 2329 N N . SER B 1 85 ? 3.081 30.883 6.230 1.00 15.32 349 SER B N 1
ATOM 2330 C CA . SER B 1 85 ? 2.349 32.123 6.406 1.00 15.87 349 SER B CA 1
ATOM 2331 C C . SER B 1 85 ? 1.144 32.228 5.465 1.00 13.99 349 SER B C 1
ATOM 2332 O O . SER B 1 85 ? 1.244 31.930 4.258 1.00 18.46 349 SER B O 1
ATOM 2335 N N . TYR B 1 86 ? 0.009 32.661 6.016 1.00 13.92 350 TYR B N 1
ATOM 2336 C CA . TYR B 1 86 ? -1.183 32.870 5.208 1.00 18.03 350 TYR B CA 1
ATOM 2337 C C . TYR B 1 86 ? -1.472 34.345 5.035 1.00 20.31 350 TYR B C 1
ATOM 2338 O O . TYR B 1 86 ? -2.381 34.716 4.297 1.00 17.97 350 TYR B O 1
ATOM 2347 N N . TYR B 1 87 ? -0.683 35.191 5.691 1.00 13.86 351 TYR B N 1
ATOM 2348 C CA . TYR B 1 87 ? -0.866 36.625 5.530 1.00 16.34 351 TYR B CA 1
ATOM 2349 C C . TYR B 1 87 ? 0.387 37.372 5.945 1.00 16.18 351 TYR B C 1
ATOM 2350 O O . TYR B 1 87 ? 0.896 37.173 7.052 1.00 16.11 351 TYR B O 1
ATOM 2359 N N . THR B 1 88 ? 0.905 38.205 5.047 1.00 14.75 352 THR B N 1
ATOM 2360 C CA . THR B 1 88 ? 2.036 39.059 5.384 1.00 16.37 352 THR B CA 1
ATOM 2361 C C . THR B 1 88 ? 1.536 40.322 6.061 1.00 14.63 352 THR B C 1
ATOM 2362 O O . THR B 1 88 ? 0.831 41.126 5.447 1.00 21.62 352 THR B O 1
ATOM 2366 N N . ALA B 1 89 ? 1.911 40.483 7.323 1.00 15.85 353 ALA B N 1
ATOM 2367 C CA . ALA B 1 89 ? 1.471 41.601 8.145 1.00 15.08 353 ALA B CA 1
ATOM 2368 C C . ALA B 1 89 ? 2.336 42.825 7.910 1.00 14.39 353 ALA B C 1
ATOM 2369 O O . ALA B 1 89 ? 3.555 42.762 8.036 1.00 18.72 353 ALA B O 1
ATOM 2371 N N . ASN B 1 90 ? 1.686 43.926 7.548 1.00 12.19 354 ASN B N 1
ATOM 2372 C CA . ASN B 1 90 ? 2.344 45.195 7.294 1.00 12.95 354 ASN B CA 1
ATOM 2373 C C . ASN B 1 90 ? 1.908 46.246 8.306 1.00 17.66 354 ASN B C 1
ATOM 2374 O O . ASN B 1 90 ? 0.795 46.186 8.831 1.00 16.82 354 ASN B O 1
ATOM 2379 N N . THR B 1 91 ? 2.770 47.227 8.545 1.00 15.02 355 THR B N 1
ATOM 2380 C CA . THR B 1 91 ? 2.332 48.470 9.157 1.00 14.24 355 THR B CA 1
ATOM 2381 C C . THR B 1 91 ? 2.087 49.467 8.033 1.00 15.44 355 THR B C 1
ATOM 2382 O O . THR B 1 91 ? 2.796 49.455 7.035 1.00 14.93 355 THR B O 1
ATOM 2386 N N . ILE B 1 92 ? 1.068 50.309 8.181 1.00 12.39 356 ILE B N 1
ATOM 2387 C CA . ILE B 1 92 ? 0.676 51.186 7.088 1.00 17.65 356 ILE B CA 1
ATOM 2388 C C . ILE B 1 92 ? 0.114 52.490 7.647 1.00 16.77 356 ILE B C 1
ATOM 2389 O O . ILE B 1 92 ? -0.433 52.525 8.747 1.00 16.29 356 ILE B O 1
ATOM 2394 N N . LEU B 1 93 ? 0.273 53.567 6.885 1.00 15.36 357 LEU B N 1
ATOM 2395 C CA . LEU B 1 93 ? -0.239 54.868 7.297 1.00 16.58 357 LEU B CA 1
ATOM 2396 C C . LEU B 1 93 ? -1.715 54.975 6.942 1.00 16.76 357 LEU B C 1
ATOM 2397 O O . LEU B 1 93 ? -2.123 54.576 5.845 1.00 17.73 357 LEU B O 1
ATOM 2402 N N . GLY B 1 94 ? -2.513 55.527 7.846 1.00 13.91 358 GLY B N 1
ATOM 2403 C CA . GLY B 1 94 ? -3.908 55.797 7.560 1.00 12.64 358 GLY B CA 1
ATOM 2404 C C . GLY B 1 94 ? -4.179 57.276 7.737 1.00 14.74 358 GLY B C 1
ATOM 2405 O O . GLY B 1 94 ? -3.665 57.900 8.670 1.00 15.52 358 GLY B O 1
ATOM 2406 N N . VAL B 1 95 ? -4.949 57.844 6.815 1.00 15.17 359 VAL B N 1
ATOM 2407 C CA . VAL B 1 95 ? -5.346 59.247 6.902 1.00 14.06 359 VAL B CA 1
ATOM 2408 C C . VAL B 1 95 ? -6.801 59.382 6.489 1.00 17.10 359 VAL B C 1
ATOM 2409 O O . VAL B 1 95 ? -7.343 58.501 5.812 1.00 18.34 359 VAL B O 1
ATOM 2413 N N . LYS B 1 96 ? -7.439 60.489 6.873 1.00 16.89 360 LYS B N 1
ATOM 2414 C CA . LYS B 1 96 ? -8.788 60.762 6.385 1.00 20.58 360 LYS B CA 1
ATOM 2415 C C . LYS B 1 96 ? -8.721 60.905 4.872 1.00 23.59 360 LYS B C 1
ATOM 2416 O O . LYS B 1 96 ? -7.696 61.327 4.338 1.00 21.94 360 LYS B O 1
ATOM 2422 N N . GLU B 1 97 ? -9.799 60.543 4.181 1.00 26.46 361 GLU B N 1
ATOM 2423 C CA . GLU B 1 97 ? -9.818 60.613 2.724 1.00 32.36 361 GLU B CA 1
ATOM 2424 C C . GLU B 1 97 ? -9.556 62.040 2.234 1.00 34.08 361 GLU B C 1
ATOM 2425 O O . GLU B 1 97 ? -9.008 62.239 1.156 1.00 35.90 361 GLU B O 1
ATOM 2431 N N . SER B 1 98 ? -9.908 63.021 3.060 1.00 37.53 362 SER B N 1
ATOM 2432 C CA . SER B 1 98 ? -9.722 64.430 2.724 1.00 41.48 362 SER B CA 1
ATOM 2433 C C . SER B 1 98 ? -8.264 64.893 2.804 1.00 38.80 362 SER B C 1
ATOM 2434 O O . SER B 1 98 ? -7.907 65.924 2.234 1.00 41.32 362 SER B O 1
ATOM 2437 N N . SER B 1 99 ? -7.428 64.133 3.507 1.00 29.00 363 SER B N 1
ATOM 2438 C CA . SER B 1 99 ? -6.033 64.511 3.728 1.00 26.46 363 SER B CA 1
ATOM 2439 C C . SER B 1 99 ? -5.250 64.618 2.409 1.00 28.14 363 SER B C 1
ATOM 2440 O O . SER B 1 99 ? -5.533 63.905 1.448 1.00 30.78 363 SER B O 1
ATOM 2443 N N . ASN B 1 100 ? -4.267 65.516 2.374 1.00 25.50 364 ASN B N 1
ATOM 2444 C CA . ASN B 1 100 ? -3.414 65.682 1.198 1.00 23.27 364 ASN B CA 1
ATOM 2445 C C . ASN B 1 100 ? -2.101 64.915 1.285 1.00 28.30 364 ASN B C 1
ATOM 2446 O O . ASN B 1 100 ? -1.305 64.920 0.345 1.00 30.75 364 ASN B O 1
ATOM 2451 N N . ILE B 1 101 ? -1.887 64.246 2.411 1.00 22.51 365 ILE B N 1
ATOM 2452 C CA . ILE B 1 101 ? -0.687 63.446 2.627 1.00 21.64 365 ILE B CA 1
ATOM 2453 C C . ILE B 1 101 ? -0.593 62.292 1.634 1.00 25.03 365 ILE B C 1
ATOM 2454 O O . ILE B 1 101 ? -1.494 61.456 1.572 1.00 24.49 365 ILE B O 1
ATOM 2459 N N . ALA B 1 102 ? 0.504 62.238 0.881 1.00 25.63 366 ALA B N 1
ATOM 2460 C CA . ALA B 1 102 ? 0.698 61.179 -0.117 1.00 25.33 366 ALA B CA 1
ATOM 2461 C C . ALA B 1 102 ? 2.080 60.498 -0.051 1.00 28.41 366 ALA B C 1
ATOM 2462 O O . ALA B 1 102 ? 2.408 59.657 -0.894 1.00 29.81 366 ALA B O 1
ATOM 2464 N N . SER B 1 103 ? 2.878 60.848 0.953 1.00 32.84 367 SER B N 1
ATOM 2465 C CA . SER B 1 103 ? 4.205 60.259 1.134 1.00 22.75 367 SER B CA 1
ATOM 2466 C C . SER B 1 103 ? 4.662 60.490 2.566 1.00 25.94 367 SER B C 1
ATOM 2467 O O . SER B 1 103 ? 4.088 61.316 3.271 1.00 31.23 367 SER B O 1
ATOM 2470 N N . TYR B 1 104 ? 5.689 59.762 2.999 1.00 24.24 368 TYR B N 1
ATOM 2471 C CA . TYR B 1 104 ? 6.230 59.979 4.339 1.00 22.10 368 TYR B CA 1
ATOM 2472 C C . TYR B 1 104 ? 6.844 61.377 4.396 1.00 27.46 368 TYR B C 1
ATOM 2473 O O . TYR B 1 104 ? 6.883 62.011 5.453 1.00 27.79 368 TYR B O 1
ATOM 2482 N N . GLU B 1 105 ? 7.303 61.856 3.247 1.00 30.40 369 GLU B N 1
ATOM 2483 C CA . GLU B 1 105 ? 7.884 63.185 3.159 1.00 30.79 369 GLU B CA 1
ATOM 2484 C C . GLU B 1 105 ? 6.841 64.260 3.450 1.00 32.40 369 GLU B C 1
ATOM 2485 O O . GLU B 1 105 ? 7.166 65.301 4.026 1.00 30.34 369 GLU B O 1
ATOM 2491 N N . ASP B 1 106 ? 5.589 64.003 3.068 1.00 26.09 370 ASP B N 1
ATOM 2492 C CA . ASP B 1 106 ? 4.496 64.930 3.380 1.00 27.72 370 ASP B CA 1
ATOM 2493 C C . ASP B 1 106 ? 4.213 64.973 4.870 1.00 20.78 370 ASP B C 1
ATOM 2494 O O . ASP B 1 106 ? 3.459 65.827 5.339 1.00 19.93 370 ASP B O 1
ATOM 2499 N N . LEU B 1 107 ? 4.767 64.027 5.619 1.00 20.01 371 LEU B N 1
ATOM 2500 C CA . LEU B 1 107 ? 4.510 64.003 7.061 1.00 20.60 371 LEU B CA 1
ATOM 2501 C C . LEU B 1 107 ? 5.335 65.002 7.855 1.00 23.26 371 LEU B C 1
ATOM 2502 O O . LEU B 1 107 ? 5.119 65.157 9.055 1.00 19.01 371 LEU B O 1
ATOM 2507 N N . LYS B 1 108 ? 6.294 65.664 7.213 1.00 18.58 372 LYS B N 1
ATOM 2508 C CA . LYS B 1 108 ? 7.109 66.625 7.937 1.00 17.18 372 LYS B CA 1
ATOM 2509 C C . LYS B 1 108 ? 6.206 67.671 8.572 1.00 20.29 372 LYS B C 1
ATOM 2510 O O . LYS B 1 108 ? 5.351 68.250 7.901 1.00 19.84 372 LYS B O 1
ATOM 2516 N N . GLY B 1 109 ? 6.370 67.865 9.877 1.00 16.84 373 GLY B N 1
ATOM 2517 C CA . GLY B 1 109 ? 5.614 68.860 10.608 1.00 21.39 373 GLY B CA 1
ATOM 2518 C C . GLY B 1 109 ? 4.251 68.387 11.066 1.00 19.16 373 GLY B C 1
ATOM 2519 O O . GLY B 1 109 ? 3.547 69.098 11.772 1.00 21.62 373 GLY B O 1
ATOM 2520 N N . LYS B 1 110 ? 3.868 67.188 10.657 1.00 15.30 374 LYS B N 1
ATOM 2521 C CA . LYS B 1 110 ? 2.555 66.675 11.014 1.00 16.81 374 LYS B CA 1
ATOM 2522 C C . LYS B 1 110 ? 2.656 65.798 12.238 1.00 16.44 374 LYS B C 1
ATOM 2523 O O . LYS B 1 110 ? 3.751 65.425 12.646 1.00 19.42 374 LYS B O 1
ATOM 2529 N N . THR B 1 111 ? 1.508 65.495 12.835 1.00 17.10 375 THR B N 1
A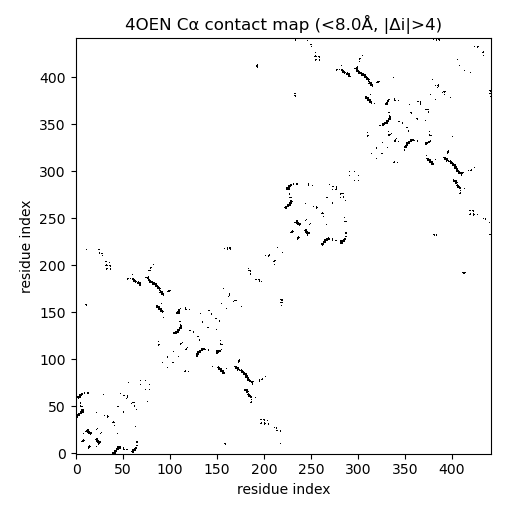TOM 2530 C CA . THR B 1 111 ? 1.475 64.641 14.009 1.00 14.47 375 THR B CA 1
ATOM 2531 C C . THR B 1 111 ? 0.840 63.321 13.637 1.00 12.68 375 THR B C 1
ATOM 2532 O O . THR B 1 111 ? -0.270 63.279 13.114 1.00 15.49 375 THR B O 1
ATOM 2536 N N . VAL B 1 112 ? 1.572 62.244 13.899 1.00 16.33 376 VAL B N 1
ATOM 2537 C CA . VAL B 1 112 ? 1.122 60.895 13.579 1.00 14.02 376 VAL B CA 1
ATOM 2538 C C . VAL B 1 112 ? 0.825 60.130 14.850 1.00 11.93 376 VAL B C 1
ATOM 2539 O O . VAL B 1 112 ? 1.665 60.073 15.763 1.00 13.80 376 VAL B O 1
ATOM 2543 N N . GLY B 1 113 ? -0.365 59.545 14.935 1.00 10.88 377 GLY B N 1
ATOM 2544 C CA . GLY B 1 113 ? -0.709 58.767 16.123 1.00 10.34 377 GLY B CA 1
ATOM 2545 C C . GLY B 1 113 ? -0.304 57.305 15.979 1.00 12.87 377 GLY B C 1
ATOM 2546 O O . GLY B 1 113 ? -0.221 56.786 14.864 1.00 11.57 377 GLY B O 1
ATOM 2547 N N . VAL B 1 114 ? -0.071 56.639 17.106 1.00 12.58 378 VAL B N 1
ATOM 2548 C CA . VAL B 1 114 ? 0.330 55.237 17.098 1.00 10.02 378 VAL B CA 1
ATOM 2549 C C . VAL B 1 114 ? 0.030 54.611 18.437 1.00 11.50 378 VAL B C 1
ATOM 2550 O O . VAL B 1 114 ? 0.031 55.292 19.451 1.00 11.91 378 VAL B O 1
ATOM 2554 N N . LYS B 1 115 ? -0.251 53.314 18.417 1.00 11.43 379 LYS B N 1
ATOM 2555 C CA . LYS B 1 115 ? -0.529 52.589 19.658 1.00 13.68 379 LYS B CA 1
ATOM 2556 C C . LYS B 1 115 ? 0.764 52.150 20.331 1.00 13.17 379 LYS B C 1
ATOM 2557 O O . LYS B 1 115 ? 1.682 51.642 19.696 1.00 13.61 379 LYS B O 1
ATOM 2563 N N . ASN B 1 116 ? 0.843 52.409 21.631 1.00 11.80 380 ASN B N 1
ATOM 2564 C CA . ASN B 1 116 ? 2.012 52.041 22.413 1.00 12.89 380 ASN B CA 1
ATOM 2565 C C . ASN B 1 116 ? 2.267 50.539 22.423 1.00 15.40 380 ASN B C 1
ATOM 2566 O O . ASN B 1 116 ? 1.326 49.733 22.519 1.00 16.53 380 ASN B O 1
ATOM 2571 N N . GLY B 1 117 ? 3.546 50.176 22.354 1.00 13.81 381 GLY B N 1
ATOM 2572 C CA . GLY B 1 117 ? 3.962 48.788 22.431 1.00 13.20 381 GLY B CA 1
ATOM 2573 C C . GLY B 1 117 ? 3.753 47.970 21.170 1.00 19.47 381 GLY B C 1
ATOM 2574 O O . GLY B 1 117 ? 3.776 46.740 21.215 1.00 19.63 381 GLY B O 1
ATOM 2575 N N . THR B 1 118 ? 3.571 48.641 20.038 1.00 13.80 382 THR B N 1
ATOM 2576 C CA . THR B 1 118 ? 3.276 47.949 18.784 1.00 16.91 382 THR B CA 1
ATOM 2577 C C . THR B 1 118 ? 4.418 48.024 17.767 1.00 14.88 382 THR B C 1
ATOM 2578 O O . THR B 1 118 ? 5.328 48.856 17.872 1.00 15.65 382 THR B O 1
ATOM 2582 N N . ALA B 1 119 ? 4.352 47.147 16.770 1.00 15.66 383 ALA B N 1
ATOM 2583 C CA . ALA B 1 119 ? 5.297 47.165 15.660 1.00 16.75 383 ALA B CA 1
ATOM 2584 C C . ALA B 1 119 ? 5.194 48.469 14.867 1.00 15.45 383 ALA B C 1
ATOM 2585 O O . ALA B 1 119 ? 6.200 48.992 14.382 1.00 15.48 383 ALA B O 1
ATOM 2587 N N . SER B 1 120 ? 3.980 49.005 14.772 1.00 14.82 384 SER B N 1
ATOM 2588 C CA . SER B 1 120 ? 3.751 50.296 14.120 1.00 15.27 384 SER B CA 1
ATOM 2589 C C . SER B 1 120 ? 4.521 51.395 14.846 1.00 16.23 384 SER B C 1
ATOM 2590 O O . SER B 1 120 ? 5.121 52.261 14.206 1.00 14.92 384 SER B O 1
ATOM 2593 N N . GLN B 1 121 ? 4.502 51.355 16.185 1.00 12.16 385 GLN B N 1
ATOM 2594 C CA . GLN B 1 121 ? 5.269 52.305 16.969 1.00 14.51 385 GLN B CA 1
ATOM 2595 C C . GLN B 1 121 ? 6.760 52.169 16.734 1.00 14.05 385 GLN B C 1
ATOM 2596 O O . GLN B 1 121 ? 7.473 53.164 16.586 1.00 15.05 385 GLN B O 1
ATOM 2602 N N . THR B 1 122 ? 7.244 50.929 16.731 1.00 12.83 386 THR B N 1
ATOM 2603 C CA . THR B 1 122 ? 8.645 50.691 16.463 1.00 13.45 386 THR B CA 1
ATOM 2604 C C . THR B 1 122 ? 9.055 51.338 15.139 1.00 13.68 386 THR B C 1
ATOM 2605 O O . THR B 1 122 ? 10.034 52.063 15.093 1.00 14.83 386 THR B O 1
ATOM 2609 N N . PHE B 1 123 ? 8.259 51.116 14.096 1.00 16.87 387 PHE B N 1
ATOM 2610 C CA . PHE B 1 123 ? 8.541 51.703 12.779 1.00 17.20 387 PHE B CA 1
ATOM 2611 C C . PHE B 1 123 ? 8.561 53.224 12.820 1.00 16.63 387 PHE B C 1
ATOM 2612 O O . PHE B 1 123 ? 9.492 53.860 12.338 1.00 17.75 387 PHE B O 1
ATOM 2620 N N . LEU B 1 124 ? 7.512 53.813 13.389 1.00 14.29 388 LEU B N 1
ATOM 2621 C CA . LEU B 1 124 ? 7.418 55.264 13.442 1.00 15.31 388 LEU B CA 1
ATOM 2622 C C . LEU B 1 124 ? 8.565 55.901 14.218 1.00 15.85 388 LEU B C 1
ATOM 2623 O O . LEU B 1 124 ? 9.087 56.944 13.846 1.00 16.61 388 LEU B O 1
ATOM 2628 N N . THR B 1 125 ? 8.923 55.274 15.336 1.00 18.33 389 THR B N 1
ATOM 2629 C CA . THR B 1 125 ? 10.008 55.751 16.174 1.00 14.91 389 THR B CA 1
ATOM 2630 C C . THR B 1 125 ? 11.337 55.709 15.425 1.00 15.90 389 THR B C 1
ATOM 2631 O O . THR B 1 125 ? 12.101 56.667 15.436 1.00 19.50 389 THR B O 1
ATOM 2635 N N . GLU B 1 126 ? 11.588 54.606 14.738 1.00 18.41 390 GLU B N 1
ATOM 2636 C CA . GLU B 1 126 ? 12.835 54.454 14.016 1.00 19.27 390 GLU B CA 1
ATOM 2637 C C . GLU B 1 126 ? 12.963 55.438 12.849 1.00 21.48 390 GLU B C 1
ATOM 2638 O O . GLU B 1 126 ? 14.068 55.818 12.478 1.00 23.88 390 GLU B O 1
ATOM 2644 N N . ASN B 1 127 ? 11.837 55.862 12.286 1.00 22.19 391 ASN B N 1
ATOM 2645 C CA . ASN B 1 127 ? 11.874 56.719 11.099 1.00 21.43 391 ASN B CA 1
ATOM 2646 C C . ASN B 1 127 ? 11.541 58.182 11.361 1.00 24.16 391 ASN B C 1
ATOM 2647 O O . ASN B 1 127 ? 11.356 58.957 10.421 1.00 21.02 391 ASN B O 1
ATOM 2652 N N . GLN B 1 128 ? 11.490 58.576 12.630 1.00 19.00 392 GLN B N 1
ATOM 2653 C CA . GLN B 1 128 ? 11.106 59.941 12.951 1.00 20.99 392 GLN B CA 1
ATOM 2654 C C . GLN B 1 128 ? 12.138 60.956 12.452 1.00 24.13 392 GLN B C 1
ATOM 2655 O O . GLN B 1 128 ? 11.767 61.981 11.897 1.00 23.46 392 GLN B O 1
ATOM 2661 N N . SER B 1 129 ? 13.425 60.669 12.653 1.00 23.31 393 SER B N 1
ATOM 2662 C CA . SER B 1 129 ? 14.488 61.585 12.239 1.00 25.63 393 SER B CA 1
ATOM 2663 C C . SER B 1 129 ? 14.452 61.803 10.743 1.00 27.31 393 SER B C 1
ATOM 2664 O O . SER B 1 129 ? 14.730 62.899 10.249 1.00 31.33 393 SER B O 1
ATOM 2667 N N . LYS B 1 130 ? 14.104 60.746 10.025 1.00 24.85 394 LYS B N 1
ATOM 2668 C CA . LYS B 1 130 ? 14.136 60.774 8.573 1.00 24.33 394 LYS B CA 1
ATOM 2669 C C . LYS B 1 130 ? 13.113 61.759 8.024 1.00 25.85 394 LYS B C 1
ATOM 2670 O O . LYS B 1 130 ? 13.442 62.601 7.191 1.00 29.86 394 LYS B O 1
ATOM 2676 N N . TYR B 1 131 ? 11.880 61.672 8.524 1.00 26.07 395 TYR B N 1
ATOM 2677 C CA . TYR B 1 131 ? 10.763 62.413 7.935 1.00 24.03 395 TYR B CA 1
ATOM 2678 C C . TYR B 1 131 ? 10.288 63.620 8.742 1.00 28.36 395 TYR B C 1
ATOM 2679 O O . TYR B 1 131 ? 9.603 64.489 8.208 1.00 28.65 395 TYR B O 1
ATOM 2688 N N . GLY B 1 132 ? 10.644 63.683 10.019 1.00 24.16 396 GLY B N 1
ATOM 2689 C CA . GLY B 1 132 ? 10.391 64.883 10.794 1.00 21.24 396 GLY B CA 1
ATOM 2690 C C . GLY B 1 132 ? 8.956 65.149 11.210 1.00 20.75 396 GLY B C 1
ATOM 2691 O O . GLY B 1 132 ? 8.548 66.308 11.365 1.00 22.15 396 GLY B O 1
ATOM 2692 N N . TYR B 1 133 ? 8.188 64.083 11.384 1.00 18.60 397 TYR B N 1
ATOM 2693 C CA . TYR B 1 133 ? 6.875 64.188 12.009 1.00 14.65 397 TYR B CA 1
ATOM 2694 C C . TYR B 1 133 ? 7.008 64.145 13.522 1.00 18.26 397 TYR B C 1
ATOM 2695 O O . TYR B 1 133 ? 8.077 63.819 14.060 1.00 19.09 397 TYR B O 1
ATOM 2704 N N . LYS B 1 134 ? 5.915 64.496 14.198 1.00 17.48 398 LYS B N 1
ATOM 2705 C CA . LYS B 1 134 ? 5.775 64.312 15.631 1.00 16.12 398 LYS B CA 1
ATOM 2706 C C . LYS B 1 134 ? 4.933 63.057 15.881 1.00 14.74 398 LYS B C 1
ATOM 2707 O O . LYS B 1 134 ? 4.042 62.749 15.101 1.00 21.89 398 LYS B O 1
ATOM 2713 N N . ILE B 1 135 ? 5.239 62.320 16.940 1.00 15.61 399 ILE B N 1
ATOM 2714 C CA . ILE B 1 135 ? 4.441 61.142 17.268 1.00 14.67 399 ILE B CA 1
ATOM 2715 C C . ILE B 1 135 ? 3.582 61.419 18.482 1.00 12.99 399 ILE B C 1
ATOM 2716 O O . ILE B 1 135 ? 4.072 61.934 19.508 1.00 16.88 399 ILE B O 1
ATOM 2721 N N . LYS B 1 136 ? 2.312 61.053 18.390 1.00 11.70 400 LYS B N 1
ATOM 2722 C CA . LYS B 1 136 ? 1.458 61.071 19.566 1.00 11.76 400 LYS B CA 1
ATOM 2723 C C . LYS B 1 136 ? 1.110 59.625 19.872 1.00 12.68 400 LYS B C 1
ATOM 2724 O O . LYS B 1 136 ? 0.651 58.888 18.999 1.00 14.28 400 LYS B O 1
ATOM 2730 N N . THR B 1 137 ? 1.374 59.214 21.108 1.00 14.15 401 THR B N 1
ATOM 2731 C CA . THR B 1 137 ? 1.228 57.817 21.488 1.00 11.80 401 THR B CA 1
ATOM 2732 C C . THR B 1 137 ? -0.074 57.586 22.248 1.00 13.06 401 THR B C 1
ATOM 2733 O O . THR B 1 137 ? -0.446 58.388 23.116 1.00 17.39 401 THR B O 1
ATOM 2737 N N . PHE B 1 138 ? -0.747 56.485 21.922 1.00 13.26 402 PHE B N 1
ATOM 2738 C CA . PHE B 1 138 ? -2.016 56.128 22.575 1.00 13.30 402 PHE B CA 1
ATOM 2739 C C . PHE B 1 138 ? -1.956 54.750 23.203 1.00 11.87 402 PHE B C 1
ATOM 2740 O O . PHE B 1 138 ? -1.262 53.883 22.708 1.00 14.46 402 PHE B O 1
ATOM 2748 N N . ALA B 1 139 ? -2.712 54.547 24.285 1.00 15.72 403 ALA B N 1
ATOM 2749 C CA . ALA B 1 139 ? -2.714 53.268 24.994 1.00 19.74 403 ALA B CA 1
ATOM 2750 C C . ALA B 1 139 ? -3.539 52.239 24.243 1.00 20.22 403 ALA B C 1
ATOM 2751 O O . ALA B 1 139 ? -3.278 51.043 24.322 1.00 22.63 403 ALA B O 1
ATOM 2753 N N . ASP B 1 140 ? -4.529 52.699 23.488 1.00 20.73 404 ASP B N 1
ATOM 2754 C CA . ASP B 1 140 ? -5.279 51.769 22.660 1.00 18.20 404 ASP B CA 1
ATOM 2755 C C . ASP B 1 140 ? -5.801 52.417 21.391 1.00 16.47 404 ASP B C 1
ATOM 2756 O O . ASP B 1 140 ? -5.776 53.644 21.237 1.00 17.78 404 ASP B O 1
ATOM 2761 N N . GLY B 1 141 ? -6.300 51.566 20.505 1.00 18.07 405 GLY B N 1
ATOM 2762 C CA . GLY B 1 141 ? -6.782 51.986 19.211 1.00 19.83 405 GLY B CA 1
ATOM 2763 C C . GLY B 1 141 ? -7.940 52.950 19.281 1.00 14.11 405 GLY B C 1
ATOM 2764 O O . GLY B 1 141 ? -7.992 53.893 18.492 1.00 13.54 405 GLY B O 1
ATOM 2765 N N . SER B 1 142 ? -8.875 52.726 20.207 1.00 12.81 406 SER B N 1
ATOM 2766 C CA . SER B 1 142 ? -10.065 53.569 20.267 1.00 16.25 406 SER B CA 1
ATOM 2767 C C . SER B 1 142 ? -9.708 55.025 20.505 1.00 14.79 406 SER B C 1
ATOM 2768 O O . SER B 1 142 ? -10.276 55.921 19.883 1.00 14.93 406 SER B O 1
ATOM 2771 N N . SER B 1 143 ? -8.740 55.258 21.384 1.00 16.61 407 SER B N 1
ATOM 2772 C CA . SER B 1 143 ? -8.330 56.619 21.669 1.00 19.54 407 SER B CA 1
ATOM 2773 C C . SER B 1 143 ? -7.601 57.230 20.485 1.00 11.84 407 SER B C 1
ATOM 2774 O O . SER B 1 143 ? -7.777 58.408 20.204 1.00 15.85 407 SER B O 1
ATOM 2777 N N . MET B 1 144 ? -6.777 56.426 19.827 1.00 12.73 408 MET B N 1
ATOM 2778 C CA . MET B 1 144 ? -6.034 56.903 18.654 1.00 10.76 408 MET B CA 1
ATOM 2779 C C . MET B 1 144 ? -6.978 57.363 17.545 1.00 13.93 408 MET B C 1
ATOM 2780 O O . MET B 1 144 ? -6.811 58.455 16.994 1.00 14.58 408 MET B O 1
ATOM 2785 N N . TYR B 1 145 ? -7.973 56.544 17.223 1.00 11.74 409 TYR B N 1
ATOM 2786 C CA . TYR B 1 145 ? -8.879 56.908 16.134 1.00 11.63 409 TYR B CA 1
ATOM 2787 C C . TYR B 1 145 ? -9.838 58.0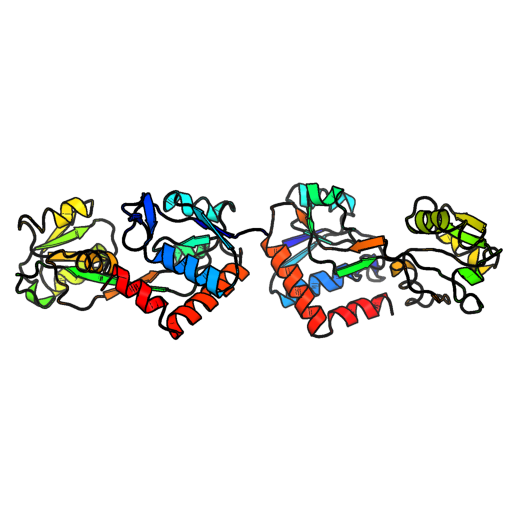17 16.550 1.00 13.94 409 TYR B C 1
ATOM 2788 O O . TYR B 1 145 ? -10.280 58.795 15.705 1.00 13.51 409 TYR B O 1
ATOM 2797 N N . ASP B 1 146 ? -10.135 58.142 17.845 1.00 15.18 410 ASP B N 1
ATOM 2798 C CA . ASP B 1 146 ? -10.923 59.294 18.275 1.00 15.97 410 ASP B CA 1
ATOM 2799 C C . ASP B 1 146 ? -10.124 60.573 18.037 1.00 17.76 410 ASP B C 1
ATOM 2800 O O . ASP B 1 146 ? -10.669 61.585 17.617 1.00 16.21 410 ASP B O 1
ATOM 2805 N N . SER B 1 147 ? -8.822 60.508 18.281 1.00 15.77 411 SER B N 1
ATOM 2806 C CA A SER B 1 147 ? -7.942 61.652 18.068 0.50 14.52 411 SER B CA 1
ATOM 2807 C CA B SER B 1 147 ? -7.970 61.671 18.065 0.50 14.81 411 SER B CA 1
ATOM 2808 C C . SER B 1 147 ? -7.848 62.003 16.580 1.00 14.35 411 SER B C 1
ATOM 2809 O O . SER B 1 147 ? -7.787 63.176 16.205 1.00 14.62 411 SER B O 1
ATOM 2814 N N . LEU B 1 148 ? -7.819 60.981 15.731 1.00 13.05 412 LEU B N 1
ATOM 2815 C CA . LEU B 1 148 ? -7.799 61.232 14.295 1.00 14.87 412 LEU B CA 1
ATOM 2816 C C . LEU B 1 148 ? -9.113 61.908 13.904 1.00 17.91 412 LEU B C 1
ATOM 2817 O O . LEU B 1 148 ? -9.130 62.888 13.162 1.00 19.23 412 LEU B O 1
ATOM 2822 N N . ASN B 1 149 ? -10.211 61.388 14.441 1.00 15.47 413 ASN B N 1
ATOM 2823 C CA . ASN B 1 149 ? -11.533 61.910 14.146 1.00 16.11 413 ASN B CA 1
ATOM 2824 C C . ASN B 1 149 ? -11.685 63.396 14.491 1.00 18.23 413 ASN B C 1
ATOM 2825 O O . ASN B 1 149 ? -12.176 64.196 13.682 1.00 21.59 413 ASN B O 1
ATOM 2830 N N . THR B 1 150 ? -11.237 63.773 15.684 1.00 16.65 414 THR B N 1
ATOM 2831 C CA . THR B 1 150 ? -11.395 65.143 16.142 1.00 20.93 414 THR B CA 1
ATOM 2832 C C . THR B 1 150 ? -10.449 66.105 15.442 1.00 20.26 414 THR B C 1
ATOM 2833 O O . THR B 1 150 ? -10.699 67.305 15.428 1.00 18.80 414 THR B O 1
ATOM 2837 N N . GLY B 1 151 ? -9.353 65.585 14.889 1.00 20.59 415 GLY B N 1
ATOM 2838 C CA . GLY B 1 151 ? -8.365 66.421 14.215 1.00 21.98 415 GLY B CA 1
ATOM 2839 C C . GLY B 1 151 ? -7.103 66.703 15.023 1.00 15.27 415 GLY B C 1
ATOM 2840 O O . GLY B 1 151 ? -6.200 67.421 14.568 1.00 16.36 415 GLY B O 1
ATOM 2841 N N . ALA B 1 152 ? -7.019 66.123 16.218 1.00 14.40 416 ALA B N 1
ATOM 2842 C CA . ALA B 1 152 ? -5.863 66.332 17.082 1.00 17.76 416 ALA B CA 1
ATOM 2843 C C . ALA B 1 152 ? -4.581 65.780 16.452 1.00 16.91 416 ALA B C 1
ATOM 2844 O O . ALA B 1 152 ? -3.490 66.324 16.657 1.00 17.59 416 ALA B O 1
ATOM 2846 N N . ILE B 1 153 ? -4.723 64.702 15.689 1.00 12.67 417 ILE B N 1
ATOM 2847 C CA . ILE B 1 153 ? -3.602 64.159 14.934 1.00 13.42 417 ILE B CA 1
ATOM 2848 C C . ILE B 1 153 ? -3.962 64.140 13.440 1.00 11.88 417 ILE B C 1
ATOM 2849 O O . ILE B 1 153 ? -5.150 64.217 13.049 1.00 13.59 417 ILE B O 1
ATOM 2854 N N . ASP B 1 154 ? -2.932 64.078 12.596 1.00 11.91 418 ASP B N 1
ATOM 2855 C CA . ASP B 1 154 ? -3.116 64.174 11.141 1.00 12.33 418 ASP B CA 1
ATOM 2856 C C . ASP B 1 154 ? -3.113 62.838 10.411 1.00 14.40 418 ASP B C 1
ATOM 2857 O O . ASP B 1 154 ? -3.460 62.765 9.224 1.00 15.81 418 ASP B O 1
ATOM 2862 N N . ALA B 1 155 ? -2.676 61.799 11.108 1.00 13.36 419 ALA B N 1
ATOM 2863 C CA . ALA B 1 155 ? -2.545 60.475 10.513 1.00 13.28 419 ALA B CA 1
ATOM 2864 C C . ALA B 1 155 ? -2.380 59.450 11.616 1.00 12.17 419 ALA B C 1
ATOM 2865 O O . ALA B 1 155 ? -2.128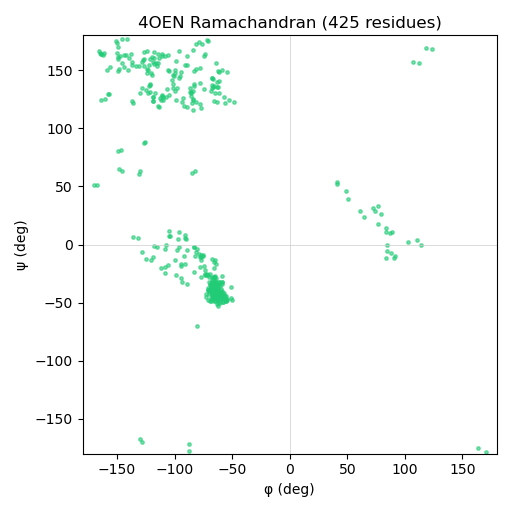 59.808 12.773 1.00 12.64 419 ALA B O 1
ATOM 2867 N N . VAL B 1 156 ? -2.527 58.178 11.258 1.00 12.20 420 VAL B N 1
ATOM 2868 C CA . VAL B 1 156 ? -2.160 57.092 12.155 1.00 10.23 420 VAL B CA 1
ATOM 2869 C C . VAL B 1 156 ? -1.229 56.123 11.456 1.00 12.40 420 VAL B C 1
ATOM 2870 O O . VAL B 1 156 ? -1.168 56.067 10.223 1.00 13.53 420 VAL B O 1
ATOM 2874 N N . MET B 1 157 ? -0.496 55.363 12.261 1.00 13.54 421 MET B N 1
ATOM 2875 C CA . MET B 1 157 ? 0.237 54.208 11.758 1.00 14.55 421 MET B CA 1
ATOM 2876 C C . MET B 1 157 ? -0.325 53.001 12.469 1.00 12.50 421 MET B C 1
ATOM 2877 O O . MET B 1 157 ? -0.346 52.977 13.693 1.00 13.59 421 MET B O 1
ATOM 2882 N N . ASP B 1 158 ? -0.809 52.010 11.731 1.00 13.63 422 ASP B N 1
ATOM 2883 C CA . ASP B 1 158 ? -1.490 50.878 12.350 1.00 11.15 422 ASP B CA 1
ATOM 2884 C C . ASP B 1 158 ? -1.286 49.613 11.512 1.00 12.74 422 ASP B C 1
ATOM 2885 O O . ASP B 1 158 ? -0.734 49.661 10.417 1.00 13.85 422 ASP B O 1
ATOM 2890 N N . ASP B 1 159 ? -1.746 48.488 12.035 1.00 12.32 423 ASP B N 1
ATOM 2891 C CA . ASP B 1 159 ? -1.713 47.232 11.295 1.00 14.46 423 ASP B CA 1
ATOM 2892 C C . ASP B 1 159 ? -2.548 47.314 10.029 1.00 17.04 423 ASP B C 1
ATOM 2893 O O . ASP B 1 159 ? -3.711 47.728 10.067 1.00 17.23 423 ASP B O 1
ATOM 2898 N N . GLU B 1 160 ? -1.963 46.914 8.899 1.00 11.50 424 GLU B N 1
ATOM 2899 C CA . GLU B 1 160 ? -2.670 47.030 7.627 1.00 12.10 424 GLU B CA 1
ATOM 2900 C C . GLU B 1 160 ? -4.045 46.323 7.623 1.00 15.37 424 GLU B C 1
ATOM 2901 O O . GLU B 1 160 ? -5.018 46.899 7.150 1.00 16.75 424 GLU B O 1
ATOM 2907 N N . PRO B 1 161 ? -4.147 45.089 8.165 1.00 14.07 425 PRO B N 1
ATOM 2908 C CA . PRO B 1 161 ? -5.474 44.459 8.070 1.00 15.63 425 PRO B CA 1
ATOM 2909 C C . PRO B 1 161 ? -6.552 45.201 8.849 1.00 17.62 425 PRO B C 1
ATOM 2910 O O . PRO B 1 161 ? -7.715 45.174 8.462 1.00 15.65 425 PRO B O 1
ATOM 2914 N N . VAL B 1 162 ? -6.154 45.877 9.917 1.00 14.63 426 VAL B N 1
ATOM 2915 C CA . VAL B 1 162 ? -7.093 46.638 10.722 1.00 16.29 426 VAL B CA 1
ATOM 2916 C C . VAL B 1 162 ? -7.598 47.860 9.960 1.00 14.03 426 VAL B C 1
ATOM 2917 O O . VAL B 1 162 ? -8.796 48.093 9.896 1.00 16.93 426 VAL B O 1
ATOM 2921 N N . LEU B 1 163 ? -6.691 48.628 9.363 1.00 14.48 427 LEU B N 1
ATOM 2922 C CA . LEU B 1 163 ? -7.119 49.762 8.543 1.00 19.19 427 LEU B CA 1
ATOM 2923 C C . LEU B 1 163 ? -7.923 49.322 7.319 1.00 18.47 427 LEU B C 1
ATOM 2924 O O . LEU B 1 163 ? -8.971 49.898 7.005 1.00 17.46 427 LEU B O 1
ATOM 2929 N N . LYS B 1 164 ? -7.441 48.304 6.611 1.00 18.40 428 LYS B N 1
ATOM 2930 C CA . LYS B 1 164 ? -8.136 47.858 5.417 1.00 17.91 428 LYS B CA 1
ATOM 2931 C C . LYS B 1 164 ? -9.543 47.351 5.747 1.00 15.29 428 LYS B C 1
ATOM 2932 O O . LYS B 1 164 ? -10.467 47.584 4.995 1.00 16.94 428 LYS B O 1
ATOM 2938 N N . TYR B 1 165 ? -9.704 46.684 6.886 1.00 17.47 429 TYR B N 1
ATOM 2939 C CA . TYR B 1 165 ? -11.035 46.233 7.282 1.00 16.08 429 TYR B CA 1
ATOM 2940 C C . TYR B 1 165 ? -11.939 47.437 7.528 1.00 16.05 429 TYR B C 1
ATOM 2941 O O . TYR B 1 165 ? -13.089 47.460 7.092 1.00 17.56 429 TYR B O 1
ATOM 2950 N N . SER B 1 166 ? -11.406 48.445 8.220 1.00 16.79 430 SER B N 1
ATOM 2951 C CA A SER B 1 166 ? -12.168 49.664 8.490 0.50 17.71 430 SER B CA 1
ATOM 2952 C CA B SER B 1 166 ? -12.145 49.673 8.496 0.50 18.32 430 SER B CA 1
ATOM 2953 C C . SER B 1 166 ? -12.624 50.332 7.198 1.00 18.14 430 SER B C 1
ATOM 2954 O O . SER B 1 166 ? -13.788 50.724 7.065 1.00 20.73 430 SER B O 1
ATOM 2959 N N . ILE B 1 167 ? -11.709 50.442 6.241 1.00 19.51 431 ILE B N 1
ATOM 2960 C CA . ILE B 1 167 ? -12.021 51.026 4.946 1.00 21.16 431 ILE B CA 1
ATOM 2961 C C . ILE B 1 167 ? -13.034 50.166 4.161 1.00 17.92 431 ILE B C 1
ATOM 2962 O O . ILE B 1 167 ? -13.967 50.692 3.549 1.00 23.89 431 ILE B O 1
ATOM 2967 N N . SER B 1 168 ? -12.858 48.850 4.192 1.00 18.17 432 SER B N 1
ATOM 2968 C CA . SER B 1 168 ? -13.797 47.933 3.553 1.00 18.35 432 SER B CA 1
ATOM 2969 C C . SER B 1 168 ? -15.192 48.060 4.183 1.00 21.55 432 SER B C 1
ATOM 2970 O O . SER B 1 168 ? -16.207 47.903 3.507 1.00 25.81 432 SER B O 1
ATOM 2973 N N . GLN B 1 169 ? -15.227 48.364 5.482 1.00 20.75 433 GLN B N 1
ATOM 2974 C CA . GLN B 1 169 ? -16.493 48.542 6.201 1.00 24.74 433 GLN B CA 1
ATOM 2975 C C . GLN B 1 169 ? -17.153 49.889 5.926 1.00 31.64 433 GLN B C 1
ATOM 2976 O O . GLN B 1 169 ? -18.287 50.128 6.347 1.00 33.26 433 GLN B O 1
ATOM 2982 N N . GLY B 1 170 ? -16.438 50.774 5.239 1.00 26.87 434 GLY B N 1
ATOM 2983 C CA . GLY B 1 170 ? -17.009 52.042 4.813 1.00 25.40 434 GLY B CA 1
ATOM 2984 C C . GLY B 1 170 ? -16.478 53.293 5.493 1.00 27.81 434 GLY B C 1
ATOM 2985 O O . GLY B 1 170 ? -16.971 54.396 5.228 1.00 32.37 434 GLY B O 1
ATOM 2986 N N . GLN B 1 171 ? -15.480 53.144 6.362 1.00 24.42 435 GLN B N 1
ATOM 2987 C CA . GLN B 1 171 ? -14.881 54.308 7.021 1.00 26.26 435 GLN B CA 1
ATOM 2988 C C . GLN B 1 171 ? -14.133 55.156 6.003 1.00 26.12 435 GLN B C 1
ATOM 2989 O O . GLN B 1 171 ? -13.444 54.623 5.135 1.00 29.50 435 GLN B O 1
ATOM 2995 N N . LYS B 1 172 ? -14.278 56.474 6.093 1.00 27.89 436 LYS B N 1
ATOM 2996 C CA . LYS B 1 172 ? -13.660 57.352 5.104 1.00 28.76 436 LYS B CA 1
ATOM 2997 C C . LYS B 1 172 ? -12.189 57.601 5.424 1.00 27.00 436 LYS B C 1
ATOM 2998 O O . LYS B 1 172 ? -11.772 58.726 5.703 1.00 29.71 436 LYS B O 1
ATOM 3004 N N . LEU B 1 173 ? -11.417 56.521 5.382 1.00 22.52 437 LEU B N 1
ATOM 3005 C CA . LEU B 1 173 ? -9.973 56.579 5.528 1.00 19.66 437 LEU B CA 1
ATOM 3006 C C . LEU B 1 173 ? -9.329 56.140 4.223 1.00 19.02 437 LEU B C 1
ATOM 3007 O O . LEU B 1 173 ? -9.991 55.540 3.371 1.00 19.36 437 LEU B O 1
ATOM 3012 N N . LYS B 1 174 ? -8.049 56.439 4.061 1.00 18.14 438 LYS B N 1
ATOM 3013 C CA . LYS B 1 174 ? -7.311 55.931 2.915 1.00 19.82 438 LYS B CA 1
ATOM 3014 C C . LYS B 1 174 ? -5.875 55.600 3.315 1.00 20.55 438 LYS B C 1
ATOM 3015 O O . LYS B 1 174 ? -5.378 56.028 4.374 1.00 18.01 438 LYS B O 1
ATOM 3021 N N . THR B 1 175 ? -5.213 54.814 2.474 1.00 18.65 439 THR B N 1
ATOM 3022 C CA . THR B 1 175 ? -3.836 54.412 2.720 1.00 18.08 439 THR B CA 1
ATOM 3023 C C . THR B 1 175 ? -2.990 54.769 1.506 1.00 18.43 439 THR B C 1
ATOM 3024 O O . THR B 1 175 ? -2.812 53.950 0.596 1.00 22.72 439 THR B O 1
ATOM 3028 N N . PRO B 1 176 ? -2.464 56.001 1.484 1.00 17.51 440 PRO B N 1
ATOM 3029 C CA . PRO B 1 176 ? -1.774 56.550 0.308 1.00 18.76 440 PRO B CA 1
ATOM 3030 C C . PRO B 1 176 ? -0.365 56.018 0.062 1.00 23.15 440 PRO B C 1
ATOM 3031 O O . PRO B 1 176 ? 0.214 56.313 -0.991 1.00 25.68 440 PRO B O 1
ATOM 3035 N N . ILE B 1 177 ? 0.169 55.262 1.010 1.00 23.43 441 ILE B N 1
ATOM 3036 C CA . ILE B 1 177 ? 1.544 54.775 0.960 1.00 21.65 441 ILE B CA 1
ATOM 3037 C C . ILE B 1 177 ? 1.560 53.280 1.214 1.00 21.37 441 ILE B C 1
ATOM 3038 O O . ILE B 1 177 ? 0.964 52.817 2.181 1.00 23.17 441 ILE B O 1
ATOM 3043 N N . SER B 1 178 ? 2.241 52.529 0.352 1.00 25.51 442 SER B N 1
ATOM 3044 C CA . SER B 1 178 ? 2.322 51.082 0.508 1.00 24.68 442 SER B CA 1
ATOM 3045 C C . SER B 1 178 ? 2.843 50.722 1.888 1.00 25.07 442 SER B C 1
ATOM 3046 O O . SER B 1 178 ? 3.639 51.454 2.482 1.00 25.18 442 SER B O 1
ATOM 3049 N N . GLY B 1 179 ? 2.385 49.590 2.398 1.00 18.97 443 GLY B N 1
ATOM 3050 C CA . GLY B 1 179 ? 2.760 49.185 3.737 1.00 18.50 443 GLY B CA 1
ATOM 3051 C C . GLY B 1 179 ? 4.186 48.675 3.833 1.00 20.93 443 GLY B C 1
ATOM 3052 O O . GLY B 1 179 ? 4.802 48.329 2.823 1.00 23.29 443 GLY B O 1
ATOM 3053 N N . THR B 1 180 ? 4.711 48.642 5.053 1.00 18.02 444 THR B N 1
ATOM 3054 C CA . THR B 1 180 ? 6.015 48.043 5.349 1.00 21.47 444 THR B CA 1
ATOM 3055 C C . THR B 1 180 ? 5.853 46.722 6.109 1.00 20.94 444 THR B C 1
ATOM 3056 O O . THR B 1 180 ? 5.204 46.677 7.139 1.00 18.58 444 THR B O 1
ATOM 3060 N N . PRO B 1 181 ? 6.463 45.635 5.615 1.00 24.63 445 PRO B N 1
ATOM 3061 C CA . PRO B 1 181 ? 6.252 44.360 6.313 1.00 25.62 445 PRO B CA 1
ATOM 3062 C C . PRO B 1 181 ? 6.835 44.325 7.719 1.00 25.48 445 PRO B C 1
ATOM 3063 O O . PRO B 1 181 ? 7.953 44.798 7.932 1.00 30.40 445 PRO B O 1
ATOM 3067 N N . ILE B 1 182 ? 6.080 43.778 8.666 1.00 22.25 446 ILE B N 1
ATOM 3068 C CA . ILE B 1 182 ? 6.576 43.634 10.025 1.00 27.57 446 ILE B CA 1
ATOM 3069 C C . ILE B 1 182 ? 6.637 42.169 10.441 1.00 35.00 446 ILE B C 1
ATOM 3070 O O . ILE B 1 182 ? 7.226 41.837 11.467 1.00 40.15 446 ILE B O 1
ATOM 3075 N N . GLY B 1 183 ? 6.043 41.291 9.638 1.00 31.09 447 GLY B N 1
ATOM 3076 C CA . GLY B 1 183 ? 6.105 39.870 9.933 1.00 33.14 447 GLY B CA 1
ATOM 3077 C C . GLY B 1 183 ? 5.092 39.011 9.203 1.00 28.62 447 GLY B C 1
ATOM 3078 O O . GLY B 1 183 ? 4.353 39.481 8.347 1.00 22.12 447 GLY B O 1
ATOM 3079 N N . GLU B 1 184 ? 5.071 37.733 9.550 1.00 24.38 448 GLU B N 1
ATOM 3080 C CA . GLU B 1 184 ? 4.154 36.789 8.941 1.00 18.53 448 GLU B CA 1
ATOM 3081 C C . GLU B 1 184 ? 3.072 36.386 9.925 1.00 17.51 448 GLU B C 1
ATOM 3082 O O . GLU B 1 184 ? 3.225 36.572 11.135 1.00 19.11 448 GLU B O 1
ATOM 3088 N N . THR B 1 185 ? 1.983 35.837 9.394 1.00 13.70 449 THR B N 1
ATOM 3089 C CA . THR B 1 185 ? 0.842 35.407 10.195 1.00 13.81 449 THR B CA 1
ATOM 3090 C C . THR B 1 185 ? 0.599 33.936 9.923 1.00 13.01 449 THR B C 1
ATOM 3091 O O . THR B 1 185 ? 0.521 33.531 8.764 1.00 16.02 449 THR B O 1
ATOM 3095 N N . ALA B 1 186 ? 0.463 33.135 10.972 1.00 12.90 450 ALA B N 1
ATOM 3096 C CA . ALA B 1 186 ? 0.402 31.695 10.760 1.00 11.99 450 ALA B CA 1
ATOM 3097 C C . ALA B 1 186 ? -0.436 30.962 11.778 1.00 17.49 450 ALA B C 1
ATOM 3098 O O . ALA B 1 186 ? -0.704 31.467 12.865 1.00 14.62 450 ALA B O 1
ATOM 3100 N N . PHE B 1 187 ? -0.859 29.763 11.390 1.00 16.23 451 PHE B N 1
ATOM 3101 C CA . PHE B 1 187 ? -1.467 28.787 12.285 1.00 15.67 451 PHE B CA 1
ATOM 3102 C C . PHE B 1 187 ? -0.350 28.122 13.094 1.00 16.22 451 PHE B C 1
ATOM 3103 O O . PHE B 1 187 ? 0.795 28.051 12.640 1.00 17.02 451 PHE B O 1
ATOM 3111 N N . ALA B 1 188 ? -0.638 27.659 14.303 1.00 13.41 452 ALA B N 1
ATOM 3112 C CA . ALA B 1 188 ? 0.433 27.064 15.099 1.00 14.06 452 ALA B CA 1
ATOM 3113 C C . ALA B 1 188 ? -0.062 25.887 15.917 1.00 15.23 452 ALA B C 1
ATOM 3114 O O . ALA B 1 188 ? -1.249 25.798 16.263 1.00 15.15 452 ALA B O 1
ATOM 3116 N N . VAL B 1 189 ? 0.871 24.978 16.187 1.00 15.90 453 VAL B N 1
ATOM 3117 C CA . VAL B 1 189 ? 0.660 23.826 17.056 1.00 15.25 453 VAL B CA 1
ATOM 3118 C C . VAL B 1 189 ? 1.752 23.851 18.098 1.00 18.30 453 VAL B C 1
ATOM 3119 O O . VAL B 1 189 ? 2.737 24.583 17.964 1.00 19.53 453 VAL B O 1
ATOM 3123 N N . LYS B 1 190 ? 1.587 23.071 19.158 1.00 17.93 454 LYS B N 1
ATOM 3124 C CA A LYS B 1 190 ? 2.636 22.954 20.153 0.50 20.61 454 LYS B CA 1
ATOM 3125 C CA B LYS B 1 190 ? 2.640 22.968 20.147 0.50 20.58 454 LYS B CA 1
ATOM 3126 C C . LYS B 1 190 ? 3.853 22.337 19.479 1.00 19.45 454 LYS B C 1
ATOM 3127 O O . LYS B 1 190 ? 3.719 21.389 18.709 1.00 21.89 454 LYS B O 1
ATOM 3138 N N . LYS B 1 191 ? 5.030 22.885 19.757 1.00 23.26 455 LYS B N 1
ATOM 3139 C CA . LYS B 1 191 ? 6.258 22.388 19.142 1.00 26.03 455 LYS B CA 1
ATOM 3140 C C . LYS B 1 191 ? 6.432 20.878 19.316 1.00 24.98 455 LYS B C 1
ATOM 3141 O O . LYS B 1 191 ? 6.384 20.336 20.429 1.00 22.50 455 LYS B O 1
ATOM 3147 N N . GLY B 1 192 ? 6.599 20.193 18.192 1.00 24.18 456 GLY B N 1
ATOM 3148 C CA . GLY B 1 192 ? 6.840 18.760 18.200 1.00 21.37 456 GLY B CA 1
ATOM 3149 C C . GLY B 1 192 ? 5.556 17.961 18.182 1.00 20.95 456 GLY B C 1
ATOM 3150 O O . GLY B 1 192 ? 5.577 16.731 18.087 1.00 26.54 456 GLY B O 1
ATOM 3151 N N . ALA B 1 193 ? 4.436 18.654 18.308 1.00 25.57 457 ALA B N 1
ATOM 3152 C CA . ALA B 1 193 ? 3.135 18.001 18.352 1.00 30.83 457 ALA B CA 1
ATOM 3153 C C . ALA B 1 193 ? 2.379 18.186 17.043 1.00 27.39 457 ALA B C 1
ATOM 3154 O O . ALA B 1 193 ? 2.708 19.069 16.248 1.00 28.44 457 ALA B O 1
ATOM 3156 N N . ASN B 1 194 ? 1.360 17.355 16.841 1.00 27.66 458 ASN B N 1
ATOM 3157 C CA . ASN B 1 194 ? 0.474 17.432 15.675 1.00 23.14 458 ASN B CA 1
ATOM 3158 C C . ASN B 1 194 ? 1.129 17.726 14.324 1.00 22.62 458 ASN B C 1
ATOM 3159 O O . ASN B 1 194 ? 0.708 18.648 13.617 1.00 21.51 458 ASN B O 1
ATOM 3164 N N . PRO B 1 195 ? 2.134 16.923 13.940 1.00 25.25 459 PRO B N 1
ATOM 3165 C CA . PRO B 1 195 ? 2.819 17.214 12.675 1.00 28.69 459 PRO B CA 1
ATOM 3166 C C . PRO B 1 195 ? 1.881 17.063 11.484 1.00 24.35 459 PRO B C 1
ATOM 3167 O O . PRO B 1 195 ? 1.979 17.827 10.523 1.00 23.97 459 PRO B O 1
ATOM 3171 N N . GLU B 1 196 ? 0.966 16.102 11.567 1.00 26.06 460 GLU B N 1
ATOM 3172 C CA . GLU B 1 196 ? 0.000 15.881 10.497 1.00 28.86 460 GLU B CA 1
ATOM 3173 C C . GLU B 1 196 ? -0.934 17.074 10.312 1.00 25.93 460 GLU B C 1
ATOM 3174 O O . GLU B 1 196 ? -1.322 17.410 9.188 1.00 23.44 460 GLU B O 1
ATOM 3180 N N . LEU B 1 197 ? -1.310 17.711 11.418 1.00 22.07 461 LEU B N 1
ATOM 3181 C CA . LEU B 1 197 ? -2.177 18.880 11.335 1.00 20.04 461 LEU B CA 1
ATOM 3182 C C . LEU B 1 197 ? -1.489 20.009 10.578 1.00 21.88 461 LEU B C 1
ATOM 3183 O O . LEU B 1 197 ? -2.094 20.637 9.701 1.00 19.88 461 LEU B O 1
ATOM 3188 N N . ILE B 1 198 ? -0.219 20.255 10.900 1.00 18.87 462 ILE B N 1
ATOM 3189 C CA . ILE B 1 198 ? 0.558 21.267 10.177 1.00 19.26 462 ILE B CA 1
ATOM 3190 C C . ILE B 1 198 ? 0.652 20.921 8.690 1.00 21.77 462 ILE B C 1
ATOM 3191 O O . ILE B 1 198 ? 0.443 21.785 7.831 1.00 20.49 462 ILE B O 1
ATOM 3196 N N . GLU B 1 199 ? 0.944 19.660 8.381 1.00 23.04 463 GLU B N 1
ATOM 3197 C CA . GLU B 1 199 ? 1.085 19.272 6.989 1.00 25.72 463 GLU B CA 1
ATOM 3198 C C . GLU B 1 199 ? -0.215 19.507 6.227 1.00 23.67 463 GLU B C 1
ATOM 3199 O O . GLU B 1 199 ? -0.204 20.025 5.112 1.00 20.34 463 GLU B O 1
ATOM 3205 N N . MET B 1 200 ? -1.341 19.161 6.843 1.00 19.95 464 MET B N 1
ATOM 3206 C CA . MET B 1 200 ? -2.629 19.322 6.182 1.00 23.13 464 MET B CA 1
ATOM 3207 C C . MET B 1 200 ? -3.022 20.792 6.064 1.00 18.37 464 MET B C 1
ATOM 3208 O O . MET B 1 200 ? -3.625 21.207 5.061 1.00 20.55 464 MET B O 1
ATOM 3213 N N . PHE B 1 201 ? -2.700 21.581 7.085 1.00 15.32 465 PHE B N 1
ATOM 3214 C CA . PHE B 1 201 ? -2.966 23.008 6.996 1.00 13.31 465 PHE B CA 1
ATOM 3215 C C . PHE B 1 201 ? -2.195 23.599 5.832 1.00 15.64 465 PHE B C 1
ATOM 3216 O O . PHE B 1 201 ? -2.749 24.380 5.050 1.00 18.36 465 PHE B O 1
ATOM 3224 N N . ASN B 1 202 ? -0.918 23.243 5.721 1.00 14.86 466 ASN B N 1
ATOM 3225 C CA . ASN B 1 202 ? -0.086 23.806 4.660 1.00 17.51 466 ASN B CA 1
ATOM 3226 C C . ASN B 1 202 ? -0.592 23.407 3.294 1.00 18.87 466 ASN B C 1
ATOM 3227 O O . ASN B 1 202 ? -0.643 24.242 2.388 1.00 18.10 466 ASN B O 1
ATOM 3232 N N . ASN B 1 203 ? -0.959 22.136 3.149 1.00 18.18 467 ASN B N 1
ATOM 3233 C CA . ASN B 1 203 ? -1.496 21.639 1.882 1.00 20.49 467 ASN B CA 1
ATOM 3234 C C . ASN B 1 203 ? -2.826 22.313 1.538 1.00 22.31 467 ASN B C 1
ATOM 3235 O O . ASN B 1 203 ? -3.044 22.724 0.398 1.00 23.03 467 ASN B O 1
ATOM 3240 N N . GLY B 1 204 ? -3.718 22.426 2.518 1.00 18.36 468 GLY B N 1
ATOM 3241 C CA . GLY B 1 204 ? -4.982 23.104 2.287 1.00 19.14 468 GLY B CA 1
ATOM 3242 C C . GLY B 1 204 ? -4.811 24.573 1.942 1.00 17.94 468 GLY B C 1
ATOM 3243 O O . GLY B 1 204 ? -5.454 25.099 1.021 1.00 16.12 468 GLY B O 1
ATOM 3244 N N . LEU B 1 205 ? -3.952 25.254 2.691 1.00 16.18 469 LEU B N 1
ATOM 3245 C CA . LEU B 1 205 ? -3.651 26.647 2.395 1.00 14.41 469 LEU B CA 1
ATOM 3246 C C . LEU B 1 205 ? -3.145 26.798 0.957 1.00 15.88 469 LEU B C 1
ATOM 3247 O O . LEU B 1 205 ? -3.569 27.715 0.242 1.00 17.73 469 LEU B O 1
ATOM 3252 N N . ALA B 1 206 ? -2.245 25.912 0.530 1.00 15.53 470 ALA B N 1
ATOM 3253 C CA . ALA B 1 206 ? -1.696 26.028 -0.824 1.00 17.47 470 ALA B CA 1
ATOM 3254 C C . ALA B 1 206 ? -2.802 25.841 -1.850 1.00 24.07 470 ALA B C 1
ATOM 3255 O O . ALA B 1 206 ? -2.821 26.507 -2.896 1.00 20.99 470 ALA B O 1
ATOM 3257 N N . ASN B 1 207 ? -3.716 24.921 -1.565 1.00 18.39 471 ASN B N 1
ATOM 3258 C CA . ASN B 1 207 ? -4.796 24.635 -2.509 1.00 21.88 471 ASN B CA 1
ATOM 3259 C C . ASN B 1 207 ? -5.718 25.839 -2.635 1.00 18.60 471 ASN B C 1
ATOM 3260 O O . ASN B 1 207 ? -6.102 26.232 -3.730 1.00 18.53 471 ASN B O 1
ATOM 3265 N N . LEU B 1 208 ? -6.080 26.418 -1.493 1.00 15.35 472 LEU B N 1
ATOM 3266 C CA . LEU B 1 208 ? -6.974 27.572 -1.494 1.00 14.12 472 LEU B CA 1
ATOM 3267 C C . LEU B 1 208 ? -6.309 28.802 -2.109 1.00 17.95 472 LEU B C 1
ATOM 3268 O O . LEU B 1 208 ? -6.973 29.613 -2.746 1.00 18.46 472 LEU B O 1
ATOM 3273 N N . LYS B 1 209 ? -4.999 28.951 -1.936 1.00 16.49 473 LYS B N 1
ATOM 3274 C CA . LYS B 1 209 ? -4.318 30.064 -2.591 1.00 18.81 473 LYS B CA 1
ATOM 3275 C C . LYS B 1 209 ? -4.341 29.856 -4.110 1.00 21.07 473 LYS B C 1
ATOM 3276 O O . LYS B 1 209 ? -4.578 30.794 -4.867 1.00 27.07 473 LYS B O 1
ATOM 3282 N N . ALA B 1 210 ? -4.121 28.619 -4.549 1.00 18.92 474 ALA B N 1
ATOM 3283 C CA . ALA B 1 210 ? -4.018 28.306 -5.977 1.00 21.43 474 ALA B CA 1
ATOM 3284 C C . ALA B 1 210 ? -5.340 28.457 -6.724 1.00 21.74 474 ALA B C 1
ATOM 3285 O O . ALA B 1 210 ? -5.363 28.900 -7.875 1.00 23.51 474 ALA B O 1
ATOM 3287 N N . ASN B 1 211 ? -6.446 28.097 -6.076 1.00 21.79 475 ASN B N 1
ATOM 3288 C CA . ASN B 1 211 ? -7.715 28.031 -6.797 1.00 22.14 475 ASN B CA 1
ATOM 3289 C C . ASN B 1 211 ? -8.575 29.275 -6.637 1.00 19.82 475 ASN B C 1
ATOM 3290 O O . ASN B 1 211 ? -9.704 29.315 -7.118 1.00 25.03 475 ASN B O 1
ATOM 3295 N N . GLY B 1 212 ? -8.034 30.287 -5.968 1.00 18.22 476 GLY B N 1
ATOM 3296 C CA . GLY B 1 212 ? -8.689 31.575 -5.879 1.00 18.51 476 GLY B CA 1
ATOM 3297 C C . GLY B 1 212 ? -9.605 31.730 -4.680 1.00 19.01 476 GLY B C 1
ATOM 3298 O O . GLY B 1 212 ? -10.064 32.834 -4.392 1.00 16.63 476 GLY B O 1
ATOM 3299 N N . GLU B 1 213 ? -9.869 30.637 -3.972 1.00 17.13 477 GLU B N 1
ATOM 3300 C CA . GLU B 1 213 ? -10.810 30.707 -2.851 1.00 17.97 477 GLU B CA 1
ATOM 3301 C C . GLU B 1 213 ? -10.252 31.512 -1.687 1.00 16.64 477 GLU B C 1
ATOM 3302 O O . GLU B 1 213 ? -11.009 32.215 -1.004 1.00 16.38 477 GLU B O 1
ATOM 3308 N N . PHE B 1 214 ? -8.940 31.449 -1.457 1.00 16.02 478 PHE B N 1
ATOM 3309 C CA . PHE B 1 214 ? -8.391 32.220 -0.339 1.00 14.49 478 PHE B CA 1
ATOM 3310 C C . PHE B 1 214 ? -8.490 33.721 -0.620 1.00 13.92 478 PHE B C 1
ATOM 3311 O O . PHE B 1 214 ? -8.892 34.496 0.255 1.00 15.54 478 PHE B O 1
ATOM 3319 N N . GLN B 1 215 ? -8.160 34.134 -1.842 1.00 15.96 479 GLN B N 1
ATOM 3320 C CA . GLN B 1 215 ? -8.265 35.549 -2.187 1.00 19.48 479 GLN B CA 1
ATOM 3321 C C . GLN B 1 215 ? -9.694 36.053 -2.001 1.00 17.14 479 GLN B C 1
ATOM 3322 O O . GLN B 1 215 ? -9.914 37.204 -1.645 1.00 16.01 479 GLN B O 1
ATOM 3328 N N . LYS B 1 216 ? -10.670 35.193 -2.255 1.00 14.37 480 LYS B N 1
ATOM 3329 C CA . LYS B 1 216 ? -12.062 35.583 -2.030 1.00 13.71 480 LYS B CA 1
ATOM 3330 C C . LYS B 1 216 ? -12.355 35.856 -0.561 1.00 18.98 480 LYS B C 1
ATOM 3331 O O . LYS B 1 216 ? -13.082 36.802 -0.234 1.00 16.70 480 LYS B O 1
ATOM 3337 N N . ILE B 1 217 ? -11.788 35.034 0.319 1.00 15.37 481 ILE B N 1
ATOM 3338 C CA . ILE B 1 217 ? -11.912 35.253 1.762 1.00 14.68 481 ILE B CA 1
ATOM 3339 C C . ILE B 1 217 ? -11.265 36.581 2.149 1.00 15.11 481 ILE B C 1
ATOM 3340 O O . ILE B 1 217 ? -11.890 37.407 2.834 1.00 15.87 481 ILE B O 1
ATOM 3345 N N . LEU B 1 218 ? -10.029 36.804 1.704 1.00 13.28 482 LEU B N 1
ATOM 3346 C CA . LEU B 1 218 ? -9.351 38.070 1.990 1.00 15.75 482 LEU B CA 1
ATOM 3347 C C . LEU B 1 218 ? -10.164 39.269 1.513 1.00 16.46 482 LEU B C 1
ATOM 3348 O O . LEU B 1 218 ? -10.339 40.239 2.242 1.00 18.00 482 LEU B O 1
ATOM 3353 N N . ASP B 1 219 ? -10.666 39.200 0.285 1.00 14.90 483 ASP B N 1
ATOM 3354 C CA . ASP B 1 219 ? -11.367 40.335 -0.312 1.00 21.02 483 ASP B CA 1
ATOM 3355 C C . ASP B 1 219 ? -12.664 40.660 0.434 1.00 15.52 483 ASP B C 1
ATOM 3356 O O . ASP B 1 219 ? -13.096 41.811 0.483 1.00 17.64 483 ASP B O 1
ATOM 3361 N N . LYS B 1 220 ? -13.294 39.633 0.997 1.00 17.52 484 LYS B N 1
ATOM 3362 C CA . LYS B 1 220 ? -14.505 39.834 1.787 1.00 20.80 484 LYS B CA 1
ATOM 3363 C C . LYS B 1 220 ? -14.266 40.810 2.939 1.00 17.33 484 LYS B C 1
ATOM 3364 O O . LYS B 1 220 ? -15.094 41.688 3.204 1.00 22.01 484 LYS B O 1
ATOM 3370 N N . TYR B 1 221 ? -13.125 40.672 3.607 1.00 15.82 485 TYR B N 1
ATOM 3371 C CA . TYR B 1 221 ? -12.852 41.475 4.786 1.00 16.98 485 TYR B CA 1
ATOM 3372 C C . TYR B 1 221 ? -11.974 42.684 4.514 1.00 22.77 485 TYR B C 1
ATOM 3373 O O . TYR B 1 221 ? -12.047 43.677 5.241 1.00 22.63 485 TYR B O 1
ATOM 3382 N N . LEU B 1 222 ? -11.150 42.616 3.472 1.00 17.53 486 LEU B N 1
ATOM 3383 C CA . LEU B 1 222 ? -10.135 43.658 3.262 1.00 20.46 486 LEU B CA 1
ATOM 3384 C C . LEU B 1 222 ? -10.336 44.476 1.989 1.00 20.93 486 LEU B C 1
ATOM 3385 O O . LEU B 1 222 ? -9.584 45.416 1.731 1.00 23.10 486 LEU B O 1
ATOM 3390 N N . ALA B 1 223 ? -11.359 44.133 1.209 1.00 20.40 487 ALA B N 1
ATOM 3391 C CA . ALA B 1 223 ? -11.632 44.798 -0.063 1.00 23.77 487 ALA B CA 1
ATOM 3392 C C . ALA B 1 223 ? -13.138 44.922 -0.311 1.00 28.57 487 ALA B C 1
ATOM 3393 O O . ALA B 1 223 ? -13.933 45.017 0.632 1.00 28.84 487 ALA B O 1
#

Sequence (442 aa):
KYIIASDSSFAPFVFQNSSNQYTGIDMELIKAIAKDQGFEIEITNPGFDAAIISAVQAGQADGIIAGMSVTDARKATFDFSEESYYTANTILGVKESSNIASYEDLKGKTVGVKNGTASQTFLTENQSSKYGYKIKTFADGSSMYDDSLNTGAIDAVMMDDEPVLKKYSSISQGQKLKTPISSGTPPIGETAFAVKKGANPELIEMFNNGLANLKANGEFQKILDKYLAKAKYIIASDSSFAPFVFQNSSNQYTGIDMELIKAIAKDQGFEIEITNPGFDAAISSAVQAGQADGIIAGMSVTDARKATFDFSESYYTANTILGVKESSNIASYEDLKGKTVGVKNGTASQTFLTENQSKYGYKIKTFADGSSMYDSSLNTGAIDAVMDDEPVLKYSSISQGQKLKTPISGTPIGETAFAVKKKGANPELIEMFNNGLANLKANGEFQKILDKYLA

B-factor: mean 25.4, std 12.11, range [10.02, 83.38]

Solvent-accessible surface area: 21281 Å² total; per-residue (Å²): 138,24,53,0,1,0,22,39,91,94,42,0,11,0,33,82,50,120,79,105,117,72,24,0,0,0,2,48,0,0,104,30,0,6,182,61,45,65,14,124,41,93,44,46,37,69,14,51,114,45,0,40,69,27,1,48,79,50,135,5,32,0,0,0,2,11,1,54,39,54,120,85,69,105,58,65,7,53,33,10,111,35,5,25,62,20,26,0,6,0,0,0,75,77,101,25,144,12,65,34,24,113,63,0,158,50,85,28,0,0,0,61,97,71,37,45,3,38,82,35,0,78,137,29,62,118,147,28,36,6,128,43,97,70,15,103,73,18,84,50,0,57,92,13,3,98,110,49,71,3,55,0,0,1,6,48,21,8,60,0,58,41,30,49,38,124,48,111,145,24,65,38,49,25,97,21,43,92,74,26,69,5,0,0,0,0,79,116,68,32,40,78,21,0,22,38,28,0,40,71,0,4,58,65,9,106,93,92,29,69,12,98,135,16,23,60,128,9,26,100,165,89,98,18,59,0,1,0,23,41,92,85,38,0,10,0,32,90,52,120,73,112,113,69,26,0,0,0,2,46,0,0,105,28,0,6,182,64,47,70,23,107,33,89,42,47,36,70,14,52,115,44,0,36,69,24,1,46,76,60,133,8,24,0,0,0,2,11,1,55,39,53,123,85,70,105,69,66,7,51,33,9,115,36,2,27,66,18,27,0,5,0,0,0,73,95,100,24,144,6,65,35,27,116,56,0,149,58,67,34,0,0,0,52,93,72,38,47,3,36,84,34,0,82,135,30,58,116,148,28,22,3,125,44,91,67,20,99,72,15,95,57,0,55,84,10,6,102,98,44,67,3,63,0,0,0,3,48,25,5,43,0,56,38,30,52,39,120,45,110,154,23,66,35,47,25,100,24,44,90,65,28,71,4,0,0,0,0,76,119,45,18,16,60,78,0,26,108,26,0,38,72,0,4,57,64,10,105,93,89,28,75,3,96,133,17,20,61,128,9,29,97

Nearest PDB structures (foldseek):
  4oen-assembly1_A  TM=1.005E+00  e=9.465E-49  Streptococcus pneumoniae str. Canada MDR_19A
  4kr5-assembly1_B  TM=9.872E-01  e=7.793E-36  Lactococcus lactis subsp. lactis Il1403
  8b5e-assembly1_B  TM=9.163E-01  e=6.892E-33  Lactococcus lactis
  4g4p-assembly1_A  TM=6.711E-01  e=1.475E-32  Enterococcus faecalis V583
  8b5d-assembly2_B  TM=6.610E-01  e=2.254E-31  Lactococcus lactis

Foldseek 3Di:
DAEEEEAAPDPQQWYADPVRDIDHLVVVLVVLLCVVLVHDYDYYHPHDVVRVVCQQVVNHFKYAYQDFDDPVCLVWKDWAPFLDFKFKFKKAALPAPDQDLLSQAAFEEEEEPPDPQVVVCVVCCVVRHHHYDYDPDDVVRVVCRVVVVGGMYIGILLVVLLVVLVPHRMDTNDDTDTDGTGTMIGTVPGPVVVSVSSNVSSVVCVVVVNSVVSVSNRRD/DQAAEEEEAAPDPQQWYADPVRDIDHLVNVLVVLLCVVLVGHYDYHHPHDVVRVVCLQVVNGFKYAYQDFDDPVCLVWKDWAPFLDFKFKFKKFFLPDPDQDLLSQAAFEEEEEPPDPQVVVCVVCCVVRHHHYDYDPDDVVRVVCRVVPVGGMYIGILLVVLLCVVVPHRMDTNDDTHTDGGGTMIGTPPPDPVVSVSSNVSSVVCVVVVNSVVSSVNRRD

Secondary structure (DSSP, 8-state):
-EEEE--SSBTTTBEE-TTS-EESHHHHHHHHHHHHHT--EEEE-S-HHHHHHHHHHTSSSEE-SSPBP-HHHHTTEEE---SEEEEEEEEEETT----SSGGGTT-EEEEETTSHHHHHHHHTHHHH--EEEEESSHHHHHHHHHHTSSSEEEEEHHHHHHHHHTT--EE--S--EEEEEE--EEETTS-HHHHHHHHHHHHHHHHTSHHHHHHHHHH-/---EEEE--SSBTTTBEE-TTS-EESHHHHHHHHHHHHHT--EEEE-S-HHHHHHHHHHTS-SEE-SSPBP-TTGGGTEEE---SEEEEEEEEEETT----SSGGGTT-EEEEETTSHHHHHHHHTHHHH--EEEEESSHHHHHHHHHHTSSSEEEEEHHHHHHHHHTT-SEE--S--EEEEEE--EEETTS-HHHHHHHHHHHHHHHHHSHHHHHHHHHH-

InterPro domains:
  IPR000515 ABC transporter type 1, transmembrane domain MetI-like [PF00528] (532-721)
  IPR000515 ABC transporter type 1, transmembrane domain MetI-like [PS50928] (518-713)
  IPR000515 ABC transporter type 1, transmembrane domain MetI-like [cd06261] (518-710)
  IPR001320 Ionotropic glutamate receptor, C-terminal [SM00079] (268-488)
  IPR001638 Solute-binding protein family 3/N-terminal domain of MltF [PF00497] (26-244)
  IPR001638 Solute-binding protein family 3/N-terminal domain of MltF [PF00497] (270-486)
  IPR001638 Solute-binding protein family 3/N-terminal domain of MltF [SM00062] (25-247)
  IPR001638 Solute-binding protein family 3/N-terminal domain of MltF [SM00062] (268-489)
  IPR010065 Amino acid ABC transporter, permease protein, 3-TM domain [TIGR01726] (511-615)
  IPR035906 MetI-like superfamily [G3DSA:1.10.3720.10] (502-721)
  IPR035906 MetI-like superfamily [SSF161098] (513-706)